Protein AF-A0A250WPZ4-F1 (afdb_monomer_lite)

InterPro domains:
  IPR001179 FKBP-type peptidyl-prolyl cis-trans isomerase domain [PF00254] (36-128)
  IPR001179 FKBP-type peptidyl-prolyl cis-trans isomerase domain [PF00254] (154-245)
  IPR001179 FKBP-type peptidyl-prolyl cis-trans isomerase domain [PF00254] (274-366)
  IPR001179 FKBP-type peptidyl-prolyl cis-trans isomerase domain [PS50059] (43-131)
  IPR001179 FKBP-type peptidyl-prolyl cis-trans isomerase domain [PS50059] (159-249)
  IPR001179 FKBP-type peptidyl-prolyl cis-trans isomerase domain [PS50059] (279-369)
  IPR002130 Cyclophilin-type peptidyl-prolyl cis-trans isomerase domain [PF00160] (561-724)
  IPR002130 Cyclophilin-type peptidyl-prolyl cis-trans isomerase domain [PR00153] (578-593)
  IPR002130 Cyclophilin-type peptidyl-prolyl cis-trans isomerase domain [PR00153] (614-626)
  IPR002130 Cyclophilin-type peptidyl-prolyl cis-trans isomerase domain [PR00153] (657-672)
  IPR002130 Cyclophilin-type peptidyl-prolyl cis-trans isomerase domain [PR00153] (672-684)
  IPR002130 Cyclophilin-type peptidyl-prolyl cis-trans isomerase domain [PR00153] (685-700)
  IPR002130 Cyclophilin-type peptidyl-prolyl cis-trans isomerase domain [PS50072] (561-724)
  IPR011990 Tetratricopeptide-like helical domain superfamily [G3DSA:1.25.40.10] (375-529)
  IPR011990 Tetratricopeptide-like helical domain superfamily [SSF48452] (384-531)
  IPR019734 Tetratricopeptide repeat [SM00028] (386-419)
  IPR019734 Tetratricopeptide repeat [SM00028] (435-468)
  IPR019734 Tetratricopeptide repeat [SM00028] (469-502)
  IPR020892 Cyclophilin-type peptidyl-prolyl cis-trans isomerase, conserved site [PS00170] (609-626)
  IPR029000 Cyclophilin-like domain superfamily [G3DSA:2.40.100.10] (547-727)

Structure (mmCIF, N/CA/C/O backbone):
data_AF-A0A250WPZ4-F1
#
_entry.id   AF-A0A250WPZ4-F1
#
loop_
_atom_site.group_PDB
_atom_site.id
_atom_site.type_symbol
_atom_site.label_atom_id
_atom_site.label_alt_id
_atom_site.label_comp_id
_atom_site.label_asym_id
_atom_site.label_entity_id
_atom_site.label_seq_id
_atom_site.pdbx_PDB_ins_code
_atom_site.Cartn_x
_atom_site.Cartn_y
_atom_site.Cartn_z
_atom_site.occupancy
_atom_site.B_iso_or_equiv
_atom_site.auth_seq_id
_atom_site.auth_comp_id
_atom_site.auth_asym_id
_atom_site.auth_atom_id
_atom_site.pdbx_PDB_model_num
ATOM 1 N N . MET A 1 1 ? -82.072 35.711 24.158 1.00 35.59 1 MET A N 1
ATOM 2 C CA . MET A 1 1 ? -82.665 34.699 23.261 1.00 35.59 1 MET A CA 1
ATOM 3 C C . MET A 1 1 ? -81.509 33.816 22.816 1.00 35.59 1 MET A C 1
ATOM 5 O O . MET A 1 1 ? -80.677 34.311 22.077 1.00 35.59 1 MET A O 1
ATOM 9 N N . SER A 1 2 ? -81.178 32.751 23.550 1.00 35.34 2 SER A N 1
ATOM 10 C CA . SER A 1 2 ? -81.882 31.455 23.699 1.00 35.34 2 SER A CA 1
ATOM 11 C C . SER A 1 2 ? -81.527 30.470 22.579 1.00 35.34 2 SER A C 1
ATOM 13 O O . SER A 1 2 ? -81.760 30.789 21.415 1.00 35.34 2 SER A O 1
ATOM 15 N N . GLY A 1 3 ? -81.036 29.289 22.980 1.00 33.78 3 GLY A N 1
ATOM 16 C CA . GLY A 1 3 ? -80.665 28.130 22.153 1.00 33.78 3 GLY A CA 1
ATOM 17 C C . GLY A 1 3 ? -79.197 27.761 22.390 1.00 33.78 3 GLY A C 1
ATOM 18 O O . GLY A 1 3 ? -78.345 28.281 21.681 1.00 33.78 3 GLY A O 1
ATOM 19 N N . ASP A 1 4 ? -78.792 27.128 23.494 1.00 33.62 4 ASP A N 1
ATOM 20 C CA . ASP A 1 4 ? -79.114 25.782 24.016 1.00 33.62 4 ASP A CA 1
ATOM 21 C C . ASP A 1 4 ? -78.769 24.605 23.084 1.00 33.62 4 ASP A C 1
ATOM 23 O O . ASP A 1 4 ? -79.333 24.444 22.005 1.00 33.62 4 ASP A O 1
ATOM 27 N N . ASP A 1 5 ? -77.852 23.799 23.629 1.00 32.19 5 ASP A N 1
ATOM 28 C CA . ASP A 1 5 ? -77.697 22.344 23.588 1.00 32.19 5 ASP A CA 1
ATOM 29 C C . ASP A 1 5 ? -77.420 21.586 22.281 1.00 32.19 5 ASP A C 1
ATOM 31 O O . ASP A 1 5 ? -78.302 21.290 21.478 1.00 32.19 5 ASP A O 1
ATOM 35 N N . ALA A 1 6 ? -76.183 21.078 22.213 1.00 30.92 6 ALA A N 1
ATOM 36 C CA . ALA A 1 6 ? -75.940 19.652 21.992 1.00 30.92 6 ALA A CA 1
ATOM 37 C C . ALA A 1 6 ? -74.595 19.232 22.619 1.00 30.92 6 ALA A C 1
ATOM 39 O O . ALA A 1 6 ? -73.626 18.916 21.932 1.00 30.92 6 ALA A O 1
ATOM 40 N N . THR A 1 7 ? -74.528 19.216 23.951 1.00 37.62 7 THR A N 1
ATOM 41 C CA . THR A 1 7 ? -73.647 18.289 24.673 1.00 37.62 7 THR A CA 1
ATOM 42 C C . THR A 1 7 ? -74.284 16.904 24.638 1.00 37.62 7 THR A C 1
ATOM 44 O O . THR A 1 7 ? -75.331 16.737 25.250 1.00 37.62 7 THR A O 1
ATOM 47 N N . THR A 1 8 ? -73.694 15.916 23.950 1.00 32.50 8 THR A N 1
ATOM 48 C CA . THR A 1 8 ? -73.290 14.604 24.521 1.00 32.50 8 THR A CA 1
ATOM 49 C C . THR A 1 8 ? -72.868 13.573 23.464 1.00 32.50 8 THR A C 1
ATOM 51 O O . THR A 1 8 ? -73.420 13.507 22.372 1.00 32.50 8 THR A O 1
ATOM 54 N N . ALA A 1 9 ? -71.939 12.712 23.898 1.00 33.31 9 ALA A N 1
ATOM 55 C CA . ALA A 1 9 ? -71.567 11.410 23.343 1.00 33.31 9 ALA A CA 1
ATOM 56 C C . ALA A 1 9 ? -70.493 11.375 22.238 1.00 33.31 9 ALA A C 1
ATOM 58 O O . ALA A 1 9 ? -70.720 10.881 21.138 1.00 33.31 9 ALA A O 1
ATOM 59 N N . VAL A 1 10 ? -69.257 11.737 22.597 1.00 34.25 10 VAL A N 1
ATOM 60 C CA . VAL A 1 10 ? -68.141 10.828 22.291 1.00 34.25 10 VAL A CA 1
ATOM 61 C C . VAL A 1 10 ? -67.740 10.224 23.627 1.00 34.25 10 VAL A C 1
ATOM 63 O O . VAL A 1 10 ? -67.205 10.893 24.501 1.00 34.25 10 VAL A O 1
ATOM 66 N N . THR A 1 11 ? -68.199 8.997 23.813 1.00 33.97 11 THR A N 1
ATOM 67 C CA . THR A 1 11 ? -68.020 8.139 24.978 1.00 33.97 11 THR A CA 1
ATOM 68 C C . THR A 1 11 ? -66.596 8.169 25.521 1.00 33.97 11 THR A C 1
ATOM 70 O O . THR A 1 11 ? -65.656 7.902 24.772 1.00 33.97 11 THR A O 1
ATOM 73 N N . ASP A 1 12 ? -66.485 8.374 26.836 1.00 36.19 12 ASP A N 1
ATOM 74 C CA . ASP A 1 12 ? -65.503 7.705 27.689 1.00 36.19 12 ASP A CA 1
ATOM 75 C C . ASP A 1 12 ? -65.402 6.232 27.261 1.00 36.19 12 ASP A C 1
ATOM 77 O O . ASP A 1 12 ? -66.202 5.385 27.664 1.00 36.19 12 ASP A O 1
ATOM 81 N N . MET A 1 13 ? -64.429 5.908 26.415 1.00 36.59 13 MET A N 1
ATOM 82 C CA . MET A 1 13 ? -63.827 4.589 26.468 1.00 36.59 13 MET A CA 1
ATOM 83 C C . MET A 1 13 ? -62.768 4.692 27.550 1.00 36.59 13 MET A C 1
ATOM 85 O O . MET A 1 13 ? -61.658 5.150 27.300 1.00 36.59 13 MET A O 1
ATOM 89 N N . VAL A 1 14 ? -63.145 4.297 28.766 1.00 40.62 14 VAL A N 1
ATOM 90 C CA . VAL A 1 14 ? -62.190 3.924 29.808 1.00 40.62 14 VAL A CA 1
ATOM 91 C C . VAL A 1 14 ? -61.251 2.907 29.164 1.00 40.62 14 VAL A C 1
ATOM 93 O O . VAL A 1 14 ? -61.643 1.764 28.914 1.00 40.62 14 VAL A O 1
ATOM 96 N N . VAL A 1 15 ? -60.048 3.345 28.792 1.00 50.06 15 VAL A N 1
ATOM 97 C CA . VAL A 1 15 ? -59.026 2.449 28.260 1.00 50.06 15 VAL A CA 1
ATOM 98 C C . VAL A 1 15 ? -58.563 1.637 29.457 1.00 50.06 15 VAL A C 1
ATOM 100 O O . VAL A 1 15 ? -57.803 2.110 30.290 1.00 50.06 15 VAL A O 1
ATOM 103 N N . ASP A 1 16 ? -59.121 0.441 29.596 1.00 65.75 16 ASP A N 1
ATOM 104 C CA . ASP A 1 16 ? -58.794 -0.517 30.645 1.00 65.75 16 ASP A CA 1
ATOM 105 C C . ASP A 1 16 ? -57.299 -0.886 30.542 1.00 65.75 16 ASP A C 1
ATOM 107 O O . ASP A 1 16 ? -56.915 -1.751 29.751 1.00 65.75 16 ASP A O 1
ATOM 111 N N . GLY A 1 17 ? -56.437 -0.149 31.254 1.00 77.94 17 GLY A N 1
ATOM 112 C CA . GLY A 1 17 ? -54.982 -0.224 31.130 1.00 77.94 17 GLY A CA 1
ATOM 113 C C . GLY A 1 17 ? -54.225 0.798 31.989 1.00 77.94 17 GLY A C 1
ATOM 114 O O . GLY A 1 17 ? -54.796 1.706 32.582 1.00 77.94 17 GLY A O 1
ATOM 115 N N . ILE A 1 18 ? -52.910 0.616 32.079 1.00 91.62 18 ILE A N 1
ATOM 116 C CA . ILE A 1 18 ? -51.971 1.448 32.835 1.00 91.62 18 ILE A CA 1
ATOM 117 C C . ILE A 1 18 ? -51.517 2.609 31.945 1.00 91.62 18 ILE A C 1
ATOM 119 O O . ILE A 1 18 ? -50.903 2.376 30.902 1.00 91.62 18 ILE A O 1
ATOM 123 N N . GLU A 1 19 ? -51.772 3.849 32.357 1.00 93.81 19 GLU A N 1
ATOM 124 C CA . GLU A 1 19 ? -51.219 5.036 31.694 1.00 93.81 19 GLU A CA 1
ATOM 125 C C . GLU A 1 19 ? -49.701 5.099 31.909 1.00 93.81 19 GLU A C 1
ATOM 127 O O . GLU A 1 19 ? -49.212 5.130 33.039 1.00 93.81 19 GLU A O 1
ATOM 132 N N . LEU A 1 20 ? -48.938 5.084 30.814 1.00 93.62 20 LEU A N 1
ATOM 133 C CA . LEU A 1 20 ? -47.474 5.157 30.851 1.00 93.62 20 LEU A CA 1
ATOM 134 C C . LEU A 1 20 ? -46.948 6.583 30.660 1.00 93.62 20 LEU A C 1
ATOM 136 O O . LEU A 1 20 ? -45.789 6.857 30.971 1.00 93.62 20 LEU A O 1
ATOM 140 N N . THR A 1 21 ? -47.781 7.491 30.154 1.00 93.38 21 THR A N 1
ATOM 141 C CA . THR A 1 21 ? -47.477 8.918 30.021 1.00 93.38 21 THR A CA 1
ATOM 142 C C . THR A 1 21 ? -48.507 9.739 30.786 1.00 93.38 21 THR A C 1
ATOM 144 O O . THR A 1 21 ? -49.670 9.359 30.876 1.00 93.38 21 THR A O 1
ATOM 147 N N . ALA A 1 22 ? -48.081 10.873 31.348 1.00 87.94 22 ALA A N 1
ATOM 148 C CA . ALA A 1 22 ? -48.931 11.712 32.201 1.00 87.94 22 ALA A CA 1
ATOM 149 C C . ALA A 1 22 ? -50.130 12.343 31.467 1.00 87.94 22 ALA A C 1
ATOM 151 O O . ALA A 1 22 ? -51.066 12.809 32.106 1.00 87.94 22 ALA A O 1
ATOM 152 N N . ASP A 1 23 ? -50.079 12.392 30.138 1.00 91.38 23 ASP A N 1
ATOM 153 C CA . ASP A 1 23 ? -51.140 12.887 29.263 1.00 91.38 23 ASP A CA 1
ATOM 154 C C . ASP A 1 23 ? -52.037 11.766 28.706 1.00 91.38 23 ASP A C 1
ATOM 156 O O . ASP A 1 23 ? -52.881 12.029 27.851 1.00 91.38 23 ASP A O 1
ATOM 160 N N . GLY A 1 24 ? -51.833 10.514 29.135 1.00 90.38 24 GLY A N 1
ATOM 161 C CA . GLY A 1 24 ? -52.571 9.351 28.638 1.00 90.38 24 GLY A CA 1
ATOM 162 C C . GLY A 1 24 ? -52.271 8.984 27.178 1.00 90.38 24 GLY A C 1
ATOM 163 O O . GLY A 1 24 ? -52.946 8.132 26.605 1.00 90.38 24 GLY A O 1
ATOM 164 N N . GLY A 1 25 ? -51.264 9.599 26.548 1.00 91.94 25 GLY A N 1
ATOM 165 C CA . GLY A 1 25 ? -50.908 9.351 25.149 1.00 91.94 25 GLY A CA 1
ATOM 166 C C . GLY A 1 25 ? -50.400 7.934 24.854 1.00 91.94 25 GLY A C 1
ATOM 167 O O . GLY A 1 25 ? -50.494 7.479 23.709 1.00 91.94 25 GLY A O 1
ATOM 168 N N . VAL A 1 26 ? -49.905 7.220 25.871 1.00 96.44 26 VAL A N 1
ATOM 169 C CA . VAL A 1 26 ? -49.547 5.797 25.796 1.00 96.44 26 VAL A CA 1
ATOM 170 C C . VAL A 1 26 ? -50.190 5.035 26.951 1.00 96.44 26 VAL A C 1
ATOM 172 O O . VAL A 1 26 ? -49.856 5.261 28.115 1.00 96.44 26 VAL A O 1
ATOM 175 N N . VAL A 1 27 ? -51.057 4.077 26.627 1.00 96.06 27 VAL A N 1
ATOM 176 C CA . VAL A 1 27 ? -51.725 3.203 27.604 1.00 96.06 27 VAL A CA 1
ATOM 177 C C . VAL A 1 27 ? -51.326 1.752 27.358 1.00 96.06 27 VAL A C 1
ATOM 179 O O . VAL A 1 27 ? -51.340 1.284 26.218 1.00 96.06 27 VAL A O 1
ATOM 182 N N . LYS A 1 28 ? -50.975 1.024 28.422 1.00 96.81 28 LYS A N 1
ATOM 183 C CA . LYS A 1 28 ? -50.581 -0.388 28.368 1.00 96.81 28 LYS A CA 1
ATOM 184 C C . LYS A 1 28 ? -51.596 -1.287 29.061 1.00 96.81 28 LYS A C 1
ATOM 186 O O . LYS A 1 28 ? -51.825 -1.156 30.258 1.00 96.81 28 LYS A O 1
ATOM 191 N N . LYS A 1 29 ? -52.105 -2.290 28.350 1.00 96.25 29 LYS A N 1
ATOM 192 C CA . LYS A 1 29 ? -52.907 -3.380 28.920 1.00 96.25 29 LYS A CA 1
ATOM 193 C C . LYS A 1 29 ? -52.122 -4.686 28.880 1.00 96.25 29 LYS A C 1
ATOM 195 O O . LYS A 1 29 ? -51.826 -5.185 27.798 1.00 96.25 29 LYS A O 1
ATOM 200 N N . ILE A 1 30 ? -51.790 -5.249 30.038 1.00 95.56 30 ILE A N 1
ATOM 201 C CA . ILE A 1 30 ? -51.063 -6.523 30.120 1.00 95.56 30 ILE A CA 1
ATOM 202 C C . ILE A 1 30 ? -52.018 -7.670 29.757 1.00 95.56 30 ILE A C 1
ATOM 204 O O . ILE A 1 30 ? -53.124 -7.761 30.285 1.00 95.56 30 ILE A O 1
ATOM 208 N N . LEU A 1 31 ? -51.596 -8.526 28.828 1.00 94.31 31 LEU A N 1
ATOM 209 C CA . LEU A 1 31 ? -52.297 -9.750 28.425 1.00 94.31 31 LEU A CA 1
ATOM 210 C C . LEU A 1 31 ? -51.679 -10.990 29.077 1.00 94.31 31 LEU A C 1
ATOM 212 O O . LEU A 1 31 ? -52.397 -11.909 29.462 1.00 94.31 31 LEU A O 1
ATOM 216 N N . VAL A 1 32 ? -50.349 -11.020 29.173 1.00 96.25 32 VAL A N 1
ATOM 217 C CA . VAL A 1 32 ? -49.574 -12.074 29.836 1.00 96.25 32 VAL A CA 1
ATOM 218 C C . VAL A 1 32 ? -48.484 -11.405 30.660 1.00 96.25 32 VAL A C 1
ATOM 220 O O . VAL A 1 32 ? -47.720 -10.599 30.130 1.00 96.25 32 VAL A O 1
ATOM 223 N N . GLU A 1 33 ? -48.420 -11.745 31.945 1.00 95.44 33 GLU A N 1
ATOM 224 C CA . GLU A 1 33 ? -47.385 -11.258 32.856 1.00 95.44 33 GLU A CA 1
ATOM 225 C C . GLU A 1 33 ? -46.003 -11.790 32.462 1.00 95.44 33 GLU A C 1
ATOM 227 O O . GLU A 1 33 ? -45.843 -12.969 32.138 1.00 95.44 33 GLU A O 1
ATOM 232 N N . GLY A 1 34 ? -44.998 -10.918 32.514 1.00 90.69 34 GLY A N 1
ATOM 233 C CA . GLY A 1 34 ? -43.604 -11.312 32.337 1.00 90.69 34 GLY A CA 1
ATOM 234 C C . GLY A 1 34 ? -42.981 -11.878 33.616 1.00 90.69 34 GLY A C 1
ATOM 235 O O . GLY A 1 34 ? -43.516 -11.757 34.717 1.00 90.69 34 GLY A O 1
ATOM 236 N N . SER A 1 35 ? -41.804 -12.478 33.476 1.00 88.12 35 SER A N 1
ATOM 237 C CA . SER A 1 35 ? -41.001 -13.000 34.587 1.00 88.12 35 SER A CA 1
ATOM 238 C C . SER A 1 35 ? -39.923 -12.007 35.037 1.00 88.12 35 SER A C 1
ATOM 240 O O . SER A 1 35 ? -39.369 -11.282 34.210 1.00 88.12 35 SER A O 1
ATOM 242 N N . GLY A 1 36 ? -39.572 -12.038 36.326 1.00 87.00 36 GLY A N 1
ATOM 243 C CA . GLY A 1 36 ? -38.537 -11.179 36.915 1.00 87.00 36 GLY A CA 1
ATOM 244 C C . GLY A 1 36 ? -39.006 -9.745 37.179 1.00 87.00 36 GLY A C 1
ATOM 245 O O . GLY A 1 36 ? -40.167 -9.405 36.950 1.00 87.00 36 GLY A O 1
ATOM 246 N N . ASP A 1 37 ? -38.101 -8.906 37.685 1.00 83.56 37 ASP A N 1
ATOM 247 C CA . ASP A 1 37 ? -38.364 -7.484 37.973 1.00 83.56 37 ASP A CA 1
ATOM 248 C C . ASP A 1 37 ? -37.565 -6.519 37.087 1.00 83.56 37 ASP A C 1
ATOM 250 O O . ASP A 1 37 ? -37.789 -5.309 37.126 1.00 83.56 37 ASP A O 1
ATOM 254 N N . GLU A 1 38 ? -36.677 -7.053 36.253 1.00 84.44 38 GLU A N 1
ATOM 255 C CA . GLU A 1 38 ? -35.861 -6.283 35.321 1.00 84.44 38 GLU A CA 1
ATOM 256 C C . GLU A 1 38 ? -36.655 -5.849 34.088 1.00 84.44 38 GLU A C 1
ATOM 258 O O . GLU A 1 38 ? -37.588 -6.524 33.637 1.00 84.44 38 GLU A O 1
ATOM 263 N N . LYS A 1 39 ? -36.254 -4.702 33.542 1.00 92.00 39 LYS A N 1
ATOM 264 C CA . LYS A 1 39 ? -36.844 -4.069 32.365 1.00 92.00 39 LYS A CA 1
ATOM 265 C C . LYS A 1 39 ? -35.720 -3.534 31.480 1.00 92.00 39 LYS A C 1
ATOM 267 O O . LYS A 1 39 ? -34.685 -3.147 32.027 1.00 92.00 39 LYS A O 1
ATOM 272 N N . PRO A 1 40 ? -35.902 -3.492 30.151 1.00 92.50 40 PRO A N 1
ATOM 273 C CA . PRO A 1 40 ? -34.885 -2.957 29.261 1.00 92.50 40 PRO A CA 1
ATOM 274 C C . PRO A 1 40 ? -34.696 -1.452 29.489 1.00 92.50 40 PRO A C 1
ATOM 276 O O . PRO A 1 40 ? -35.658 -0.705 29.685 1.00 92.50 40 PRO A O 1
ATOM 279 N N . GLU A 1 41 ? -33.448 -1.003 29.427 1.00 89.94 41 GLU A N 1
ATOM 280 C CA . GLU A 1 41 ? -33.067 0.396 29.591 1.00 89.94 41 GLU A CA 1
ATOM 281 C C . GLU A 1 41 ? -32.760 1.067 28.245 1.00 89.94 41 GLU A C 1
ATOM 283 O O . GLU A 1 41 ? -32.567 0.439 27.199 1.00 89.94 41 GLU A O 1
ATOM 288 N N . LYS A 1 42 ? -32.703 2.403 28.255 1.00 88.06 42 LYS A N 1
ATOM 289 C CA . LYS A 1 42 ? -32.341 3.189 27.072 1.00 88.06 42 LYS A CA 1
ATOM 290 C C . LYS A 1 42 ? -30.956 2.773 26.559 1.00 88.06 42 LYS A C 1
ATOM 292 O O . LYS A 1 42 ? -29.949 2.992 27.223 1.00 88.06 42 LYS A O 1
ATOM 297 N N . GLY A 1 43 ? -30.906 2.295 25.318 1.00 85.94 43 GLY A N 1
ATOM 298 C CA . GLY A 1 43 ? -29.700 1.821 24.641 1.00 85.94 43 GLY A CA 1
ATOM 299 C C . GLY A 1 43 ? -29.696 0.321 24.361 1.00 85.94 43 GLY A C 1
ATOM 300 O O . GLY A 1 43 ? -29.001 -0.084 23.423 1.00 85.94 43 GLY A O 1
ATOM 301 N N . ASP A 1 44 ? -30.485 -0.455 25.107 1.00 90.50 44 ASP A N 1
ATOM 302 C CA . ASP A 1 44 ? -30.555 -1.912 24.996 1.00 90.50 44 ASP A CA 1
ATOM 303 C C . ASP A 1 44 ? -31.040 -2.365 23.622 1.00 90.50 44 ASP A C 1
ATOM 305 O O . ASP A 1 44 ? -31.887 -1.726 22.989 1.00 90.50 44 ASP A O 1
ATOM 309 N N . ASP A 1 45 ? -30.494 -3.494 23.168 1.00 90.94 45 ASP A N 1
ATOM 310 C CA . ASP A 1 45 ? -30.969 -4.180 21.971 1.00 90.94 45 ASP A CA 1
ATOM 311 C C . ASP A 1 45 ? -32.140 -5.078 22.366 1.00 90.94 45 ASP A C 1
ATOM 313 O O . ASP A 1 45 ? -31.938 -6.159 22.920 1.00 90.94 45 ASP A O 1
ATOM 317 N N . VAL A 1 46 ? -33.363 -4.617 22.106 1.00 95.75 46 VAL A N 1
ATOM 318 C CA . VAL A 1 46 ? -34.601 -5.321 22.457 1.00 95.75 46 VAL A CA 1
ATOM 319 C C . VAL A 1 46 ? -35.104 -6.155 21.282 1.00 95.75 46 VAL A C 1
ATOM 321 O O . VAL A 1 46 ? -34.981 -5.765 20.121 1.00 95.75 46 VAL A O 1
ATOM 324 N N . GLU A 1 47 ? -35.687 -7.311 21.587 1.00 96.88 47 GLU A N 1
ATOM 325 C CA . GLU A 1 47 ? -36.270 -8.241 20.625 1.00 96.88 47 GLU A CA 1
ATOM 326 C C . GLU A 1 47 ? -37.730 -8.516 20.991 1.00 96.88 47 GLU A C 1
ATOM 328 O O . GLU A 1 47 ? -38.033 -8.975 22.096 1.00 96.88 47 GLU A O 1
ATOM 333 N N . VAL A 1 48 ? -38.641 -8.224 20.059 1.00 97.56 48 VAL A N 1
ATOM 334 C CA . VAL A 1 48 ? -40.089 -8.312 20.284 1.00 97.56 48 VAL A CA 1
ATOM 335 C C . VAL A 1 48 ? -40.815 -9.032 19.150 1.00 97.56 48 VAL A C 1
ATOM 337 O O . VAL A 1 48 ? -40.443 -8.933 17.977 1.00 97.56 48 VAL A O 1
ATOM 340 N N . HIS A 1 49 ? -41.924 -9.689 19.477 1.00 97.69 49 HIS A N 1
ATOM 341 C CA . HIS A 1 49 ? -42.976 -9.969 18.502 1.00 97.69 49 HIS A CA 1
ATOM 342 C C . HIS A 1 49 ? -44.080 -8.924 18.603 1.00 97.69 49 HIS A C 1
ATOM 344 O O . HIS A 1 49 ? -44.391 -8.473 19.699 1.00 97.69 49 HIS A O 1
ATOM 350 N N . TYR A 1 50 ? -44.691 -8.545 17.478 1.00 97.12 50 TYR A N 1
ATOM 351 C CA . TYR A 1 50 ? -45.805 -7.607 17.508 1.00 97.12 50 TYR A CA 1
ATOM 352 C C . TYR A 1 50 ? -46.828 -7.807 16.395 1.00 97.12 50 TYR A C 1
ATOM 354 O O . TYR A 1 50 ? -46.519 -8.361 15.335 1.00 97.12 50 TYR A O 1
ATOM 362 N N . VAL A 1 51 ? -48.028 -7.285 16.644 1.00 96.69 51 VAL A N 1
ATOM 363 C CA . VAL A 1 51 ? -49.102 -7.085 15.667 1.00 96.69 51 VAL A CA 1
ATOM 364 C C . VAL A 1 51 ? -49.645 -5.664 15.839 1.00 96.69 51 VAL A C 1
ATOM 366 O O . VAL A 1 51 ? -50.097 -5.301 16.923 1.00 96.69 51 VAL A O 1
ATOM 369 N N . GLY A 1 52 ? -49.556 -4.851 14.787 1.00 95.94 52 GLY A N 1
ATOM 370 C CA . GLY A 1 52 ? -50.046 -3.474 14.734 1.00 95.94 52 GLY A CA 1
ATOM 371 C C . GLY A 1 52 ? -51.407 -3.387 14.045 1.00 95.94 52 GLY A C 1
ATOM 372 O O . GLY A 1 52 ? -51.562 -3.820 12.900 1.00 95.94 52 GLY A O 1
ATOM 373 N N . THR A 1 53 ? -52.385 -2.809 14.739 1.00 95.06 53 THR A N 1
ATOM 374 C CA . THR A 1 53 ? -53.777 -2.674 14.288 1.00 95.06 53 THR A CA 1
ATOM 375 C C . THR A 1 53 ? -54.310 -1.251 14.465 1.00 95.06 53 THR A C 1
ATOM 377 O O . THR A 1 53 ? -53.908 -0.533 15.385 1.00 95.06 53 THR A O 1
ATOM 380 N N . LEU A 1 54 ? -55.204 -0.826 13.570 1.00 91.69 54 LEU A N 1
ATOM 381 C CA . LEU A 1 54 ? -56.026 0.369 13.774 1.00 91.69 54 LEU A CA 1
ATOM 382 C C . LEU A 1 54 ? -57.137 0.072 14.797 1.00 91.69 54 LEU A C 1
ATOM 384 O O . LEU A 1 54 ? -57.416 -1.085 15.113 1.00 91.69 54 LEU A O 1
ATOM 388 N N . LEU A 1 55 ? -57.805 1.114 15.302 1.00 87.81 55 LEU A N 1
ATOM 389 C CA . LEU A 1 55 ? -58.910 0.959 16.263 1.00 87.81 55 LEU A CA 1
ATOM 390 C C . LEU A 1 55 ? -60.109 0.172 15.709 1.00 87.81 55 LEU A C 1
ATOM 392 O O . LEU A 1 55 ? -60.870 -0.397 16.486 1.00 87.81 55 LEU A O 1
ATOM 396 N N . ASP A 1 56 ? -60.270 0.111 14.386 1.00 85.81 56 ASP A N 1
ATOM 397 C CA . ASP A 1 56 ? -61.287 -0.722 13.730 1.00 85.81 56 ASP A CA 1
ATOM 398 C C . ASP A 1 56 ? -60.906 -2.217 13.670 1.00 85.81 56 ASP A C 1
ATOM 400 O O . ASP A 1 56 ? -61.678 -3.036 13.172 1.00 85.81 56 ASP A O 1
ATOM 404 N N . GLY A 1 57 ? -59.725 -2.580 14.187 1.00 85.75 57 GLY A N 1
ATOM 405 C CA . GLY A 1 57 ? -59.182 -3.935 14.207 1.00 85.75 57 GLY A CA 1
ATOM 406 C C . GLY A 1 57 ? -58.394 -4.323 12.956 1.00 85.75 57 GLY A C 1
ATOM 407 O O . GLY A 1 57 ? -57.817 -5.411 12.925 1.00 85.75 57 GLY A O 1
ATOM 408 N N . SER A 1 58 ? -58.319 -3.469 11.930 1.00 89.06 58 SER A N 1
ATOM 409 C CA . SER A 1 58 ? -57.555 -3.777 10.720 1.00 89.06 58 SER A CA 1
ATOM 410 C C . SER A 1 58 ? -56.051 -3.826 11.006 1.00 89.06 58 SER A C 1
ATOM 412 O O . SER A 1 58 ? -55.458 -2.896 11.556 1.00 89.06 58 SER A O 1
ATOM 414 N N . THR A 1 59 ? -55.413 -4.939 10.642 1.00 93.25 59 THR A N 1
ATOM 415 C CA . THR A 1 59 ? -53.965 -5.122 10.789 1.00 93.25 59 THR A CA 1
ATOM 416 C C . THR A 1 59 ? -53.227 -4.410 9.662 1.00 93.25 59 THR A C 1
ATOM 418 O O . THR A 1 59 ? -53.473 -4.673 8.486 1.00 93.25 59 THR A O 1
ATOM 421 N N . PHE A 1 60 ? -52.291 -3.526 10.010 1.00 91.50 60 PHE A N 1
ATOM 422 C CA . PHE A 1 60 ? -51.448 -2.833 9.029 1.00 91.50 60 PHE A CA 1
ATOM 423 C C . PHE A 1 60 ? -50.031 -3.417 8.946 1.00 91.50 60 PHE A C 1
ATOM 425 O O . PHE A 1 60 ? -49.364 -3.276 7.907 1.00 91.50 60 PHE A O 1
ATOM 432 N N . ASP A 1 61 ? -49.569 -4.064 10.022 1.00 91.94 61 ASP A N 1
ATOM 433 C CA . ASP A 1 61 ? -48.237 -4.652 10.108 1.00 91.94 61 ASP A CA 1
ATOM 434 C C . ASP A 1 61 ? -48.125 -5.742 11.193 1.00 91.94 61 ASP A C 1
ATOM 436 O O . ASP A 1 61 ? -48.736 -5.631 12.252 1.00 91.94 61 ASP A O 1
ATOM 440 N N . SER A 1 62 ? -47.335 -6.794 10.958 1.00 94.94 62 SER A N 1
ATOM 441 C CA . SER A 1 62 ? -47.174 -7.918 11.895 1.00 94.94 62 SER A CA 1
ATOM 442 C C . SER A 1 62 ? -45.813 -8.593 11.740 1.00 94.94 62 SER A C 1
ATOM 444 O O . SER A 1 62 ? -45.452 -9.043 10.651 1.00 94.94 62 SER A O 1
ATOM 446 N N . SER A 1 63 ? -45.047 -8.719 12.831 1.00 94.00 63 SER A N 1
ATOM 447 C CA . SER A 1 63 ? -43.797 -9.497 12.798 1.00 94.00 63 SER A CA 1
ATOM 448 C C . SER A 1 63 ? -44.036 -11.003 12.848 1.00 94.00 63 SER A C 1
ATOM 450 O O . SER A 1 63 ? -43.216 -11.775 12.357 1.00 94.00 63 SER A O 1
ATOM 452 N N . ARG A 1 64 ? -45.186 -11.436 13.376 1.00 91.19 64 ARG A N 1
ATOM 453 C CA . ARG A 1 64 ? -45.558 -12.856 13.415 1.00 91.19 64 ARG A CA 1
ATOM 454 C C . ARG A 1 64 ? -45.851 -13.399 12.020 1.00 91.19 64 ARG A C 1
ATOM 456 O O . ARG A 1 64 ? -45.401 -14.491 11.697 1.00 91.19 64 ARG A O 1
ATOM 463 N N . GLU A 1 65 ? -46.520 -12.615 11.173 1.00 89.94 65 GLU A N 1
ATOM 464 C CA . GLU A 1 65 ? -46.758 -12.982 9.767 1.00 89.94 65 GLU A CA 1
ATOM 465 C C . GLU A 1 65 ? -45.459 -13.076 8.961 1.00 89.94 65 GLU A C 1
ATOM 467 O O . GLU A 1 65 ? -45.347 -13.896 8.053 1.00 89.94 65 GLU A O 1
ATOM 472 N N . ARG A 1 66 ? -44.446 -12.280 9.323 1.00 92.19 66 ARG A N 1
ATOM 473 C CA . ARG A 1 66 ? -43.107 -12.359 8.723 1.00 92.19 66 ARG A CA 1
ATOM 474 C C . ARG A 1 66 ? -42.282 -13.554 9.207 1.00 92.19 66 ARG A C 1
ATOM 476 O O . ARG A 1 66 ? -41.247 -13.842 8.614 1.00 92.19 66 ARG A O 1
ATOM 483 N N . GLY A 1 67 ? -42.709 -14.230 10.273 1.00 90.75 67 GLY A N 1
ATOM 484 C CA . GLY A 1 67 ? -42.018 -15.389 10.839 1.00 90.75 67 GLY A CA 1
ATOM 485 C C . GLY A 1 67 ? -40.714 -15.071 11.578 1.00 90.75 67 GLY A C 1
ATOM 486 O O . GLY A 1 67 ? -39.976 -15.997 11.907 1.00 90.75 67 GLY A O 1
ATOM 487 N N . SER A 1 68 ? -40.408 -13.798 11.852 1.00 91.81 68 SER A N 1
ATOM 488 C CA . SER A 1 68 ? -39.191 -13.398 12.569 1.00 91.81 68 SER A CA 1
ATOM 489 C C . SER A 1 68 ? -39.447 -12.263 13.573 1.00 91.81 68 SER A C 1
ATOM 491 O O . SER A 1 68 ? -40.239 -11.356 13.295 1.00 91.81 68 SER A O 1
ATOM 493 N N . PRO A 1 69 ? -38.801 -12.290 14.755 1.00 94.94 69 PRO A N 1
ATOM 494 C CA . PRO A 1 69 ? -38.858 -11.189 15.710 1.00 94.94 69 PRO A CA 1
ATOM 495 C C . PRO A 1 69 ? -38.291 -9.884 15.149 1.00 94.94 69 PRO A C 1
ATOM 497 O O . PRO A 1 69 ? -37.439 -9.875 14.259 1.00 94.94 69 PRO A O 1
ATOM 500 N N . PHE A 1 70 ? -38.737 -8.765 15.710 1.00 96.50 70 PHE A N 1
ATOM 501 C CA . PHE A 1 70 ? -38.235 -7.441 15.375 1.00 96.50 70 PHE A CA 1
ATOM 502 C C . PHE A 1 70 ? -37.238 -6.963 16.434 1.00 96.50 70 PHE A C 1
ATOM 504 O O . PHE A 1 70 ? -37.526 -7.024 17.629 1.00 96.50 70 PHE A O 1
ATOM 511 N N . LYS A 1 71 ? -36.071 -6.489 15.981 1.00 95.94 71 LYS A N 1
ATOM 512 C CA . LYS A 1 71 ? -34.978 -6.004 16.832 1.00 95.94 71 LYS A CA 1
ATOM 513 C C . LYS A 1 71 ? -34.778 -4.510 16.647 1.00 95.94 71 LYS A C 1
ATOM 515 O O . LYS A 1 71 ? -34.704 -4.050 15.510 1.00 95.94 71 LYS A O 1
ATOM 520 N N . PHE A 1 72 ? -34.641 -3.775 17.744 1.00 95.12 72 PHE A N 1
ATOM 521 C CA . PHE A 1 72 ? -34.336 -2.344 17.712 1.00 95.12 72 PHE A CA 1
ATOM 522 C C . PHE A 1 72 ? -33.591 -1.892 18.973 1.00 95.12 72 PHE A C 1
ATOM 524 O O . PHE A 1 72 ? -33.571 -2.598 19.980 1.00 95.12 72 PHE A O 1
ATOM 531 N N . LYS A 1 73 ? -32.977 -0.704 18.917 1.00 93.38 73 LYS A N 1
ATOM 532 C CA . LYS A 1 73 ? -32.349 -0.049 20.072 1.00 93.38 73 LYS A CA 1
ATOM 533 C C . LYS A 1 73 ? -33.343 0.836 20.807 1.00 93.38 73 LYS A C 1
ATOM 535 O O . LYS A 1 73 ? -33.798 1.844 20.258 1.00 93.38 73 LYS A O 1
ATOM 540 N N . LEU A 1 74 ? -33.620 0.495 22.061 1.00 94.81 74 LEU A N 1
ATOM 541 C CA . LEU A 1 74 ? -34.601 1.194 22.883 1.00 94.81 74 LEU A CA 1
ATOM 542 C C . LEU A 1 74 ? -34.166 2.638 23.186 1.00 94.81 74 LEU A C 1
ATOM 544 O O . LEU A 1 74 ? -33.030 2.897 23.589 1.00 94.81 74 LEU A O 1
ATOM 548 N N . GLY A 1 75 ? -35.065 3.604 22.995 1.00 89.31 75 GLY A N 1
ATOM 549 C CA . GLY A 1 75 ? -34.858 5.015 23.331 1.00 89.31 75 GLY A CA 1
ATOM 550 C C . GLY A 1 75 ? -33.868 5.755 22.424 1.00 89.31 75 GLY A C 1
ATOM 551 O O . GLY A 1 75 ? -33.327 6.797 22.810 1.00 89.31 75 GLY A O 1
ATOM 552 N N . LYS A 1 76 ? -33.589 5.217 21.230 1.00 89.62 76 LYS A N 1
ATOM 553 C CA . LYS A 1 76 ? -32.756 5.855 20.192 1.00 89.62 76 LYS A CA 1
ATOM 554 C C . LYS A 1 76 ? -33.575 6.391 19.010 1.00 89.62 76 LYS A C 1
ATOM 556 O O . LYS A 1 76 ? -32.978 6.808 18.022 1.00 89.62 76 LYS A O 1
ATOM 561 N N . GLY A 1 77 ? -34.911 6.393 19.101 1.00 88.88 77 GLY A N 1
ATOM 562 C CA . GLY A 1 77 ? -35.790 6.914 18.049 1.00 88.88 77 GLY A CA 1
ATOM 563 C C . GLY A 1 77 ? -35.828 6.059 16.778 1.00 88.88 77 GLY A C 1
ATOM 564 O O . GLY A 1 77 ? -36.113 6.576 15.703 1.00 88.88 77 GLY A O 1
ATOM 565 N N . GLN A 1 78 ? -35.509 4.763 16.880 1.00 93.12 78 GLN A N 1
ATOM 566 C CA . GLN A 1 78 ? -35.648 3.804 15.771 1.00 93.12 78 GLN A CA 1
ATOM 567 C C . GLN A 1 78 ? -37.098 3.335 15.568 1.00 93.12 78 GLN A C 1
ATOM 569 O O . GLN A 1 78 ? -37.429 2.774 14.527 1.00 93.12 78 GLN A O 1
ATOM 574 N N . VAL A 1 79 ? -37.946 3.557 16.571 1.00 95.88 79 VAL A N 1
ATOM 575 C CA . VAL A 1 79 ? -39.372 3.223 16.598 1.00 95.88 79 VAL A CA 1
ATOM 576 C C . VAL A 1 79 ? -40.176 4.457 17.010 1.00 95.88 79 VAL A C 1
ATOM 578 O O . VAL A 1 79 ? -39.610 5.484 17.391 1.00 95.88 79 VAL A O 1
ATOM 581 N N . ILE A 1 80 ? -41.505 4.373 16.928 1.00 95.75 80 ILE A N 1
ATOM 582 C CA . ILE A 1 80 ? -42.387 5.450 17.390 1.00 95.75 80 ILE A CA 1
ATOM 583 C C . ILE A 1 80 ? -42.195 5.716 18.892 1.00 95.75 80 ILE A C 1
ATOM 585 O O . ILE A 1 80 ? -41.879 4.806 19.661 1.00 95.75 80 ILE A O 1
ATOM 589 N N . LYS A 1 81 ? -42.436 6.955 19.335 1.00 95.56 81 LYS A N 1
ATOM 590 C CA . LYS A 1 81 ? -42.235 7.359 20.741 1.00 95.56 81 LYS A CA 1
ATOM 591 C C . LYS A 1 81 ? -43.008 6.471 21.723 1.00 95.56 81 LYS A C 1
ATOM 593 O O . LYS A 1 81 ? -42.514 6.174 22.805 1.00 95.56 81 LYS A O 1
ATOM 598 N N . GLY A 1 82 ? -44.204 6.030 21.335 1.00 95.88 82 GLY A N 1
ATOM 599 C CA . GLY A 1 82 ? -45.047 5.157 22.145 1.00 95.88 82 GLY A CA 1
ATOM 600 C C . GLY A 1 82 ? -44.429 3.786 22.399 1.00 95.88 82 GLY A C 1
ATOM 601 O O . GLY A 1 82 ? -44.609 3.233 23.478 1.00 95.88 82 GLY A O 1
ATOM 602 N N . TRP A 1 83 ? -43.632 3.269 21.463 1.00 97.12 83 TRP A N 1
ATOM 603 C CA . TRP A 1 83 ? -42.875 2.034 21.658 1.00 97.12 83 TRP A CA 1
ATOM 604 C C . TRP A 1 83 ? -41.679 2.228 22.583 1.00 97.12 83 TRP A C 1
ATOM 606 O O . TRP A 1 83 ? -41.452 1.382 23.444 1.00 97.12 83 TRP A O 1
ATOM 616 N N . ASP A 1 84 ? -40.954 3.342 22.448 1.00 95.81 84 ASP A N 1
ATOM 617 C CA . ASP A 1 84 ? -39.834 3.657 23.342 1.00 95.81 84 ASP A CA 1
ATOM 618 C C . ASP A 1 84 ? -40.292 3.742 24.810 1.00 95.81 84 ASP A C 1
ATOM 620 O O . ASP A 1 84 ? -39.598 3.261 25.701 1.00 95.81 84 ASP A O 1
ATOM 624 N N . VAL A 1 85 ? -41.486 4.289 25.066 1.00 95.81 85 VAL A N 1
ATOM 625 C CA . VAL A 1 85 ? -42.097 4.319 26.407 1.00 95.81 85 VAL A CA 1
ATOM 626 C C . VAL A 1 85 ? -42.690 2.959 26.791 1.00 95.81 85 VAL A C 1
ATOM 628 O O . VAL A 1 85 ? -42.471 2.459 27.895 1.00 95.81 85 VAL A O 1
ATOM 631 N N . GLY A 1 86 ? -43.449 2.351 25.879 1.00 96.44 86 GLY A N 1
ATOM 632 C CA . GLY A 1 86 ? -44.193 1.120 26.112 1.00 96.44 86 GLY A CA 1
ATOM 633 C C . GLY A 1 86 ? -43.292 -0.060 26.445 1.00 96.44 86 GLY A C 1
ATOM 634 O O . GLY A 1 86 ? -43.452 -0.672 27.502 1.00 96.44 86 GLY A O 1
ATOM 635 N N . VAL A 1 87 ? -42.311 -0.343 25.586 1.00 97.06 87 VAL A N 1
ATOM 636 C CA . VAL A 1 87 ? -41.405 -1.494 25.726 1.00 97.06 87 VAL A CA 1
ATOM 637 C C . VAL A 1 87 ? -40.472 -1.334 26.930 1.00 97.06 87 VAL A C 1
ATOM 639 O O . VAL A 1 87 ? -40.235 -2.313 27.631 1.00 97.06 87 VAL A O 1
ATOM 642 N N . ALA A 1 88 ? -40.042 -0.110 27.260 1.00 95.69 88 ALA A N 1
ATOM 643 C CA . ALA A 1 88 ? -39.273 0.178 28.480 1.00 95.69 88 ALA A CA 1
ATOM 644 C C . ALA A 1 88 ? -40.025 -0.179 29.778 1.00 95.69 88 ALA A C 1
ATOM 646 O O . ALA A 1 88 ? -39.423 -0.363 30.834 1.00 95.69 88 ALA A O 1
ATOM 647 N N . SER A 1 89 ? -41.356 -0.278 29.726 1.00 95.88 89 SER A N 1
ATOM 648 C CA . SER A 1 89 ? -42.175 -0.629 30.888 1.00 95.88 89 SER A CA 1
ATOM 649 C C . SER A 1 89 ? -42.374 -2.139 31.081 1.00 95.88 89 SER A C 1
ATOM 651 O O . SER A 1 89 ? -42.906 -2.527 32.130 1.00 95.88 89 SER A O 1
ATOM 653 N N . MET A 1 90 ? -42.020 -2.957 30.082 1.00 96.81 90 MET A N 1
ATOM 654 C CA . MET A 1 90 ? -42.347 -4.384 30.001 1.00 96.81 90 MET A CA 1
ATOM 655 C C . MET A 1 90 ? -41.288 -5.270 30.665 1.00 96.81 90 MET A C 1
ATOM 657 O O . MET A 1 90 ? -40.098 -4.964 30.638 1.00 96.81 90 MET A O 1
ATOM 661 N N . LYS A 1 91 ? -41.730 -6.396 31.229 1.00 95.50 91 LYS A N 1
ATOM 662 C CA . LYS A 1 91 ? -40.880 -7.469 31.768 1.00 95.50 91 LYS A CA 1
ATOM 663 C C . LYS A 1 91 ? -40.573 -8.533 30.708 1.00 95.50 91 LYS A C 1
ATOM 665 O O . LYS A 1 91 ? -41.276 -8.658 29.705 1.00 95.50 91 LYS A O 1
ATOM 670 N N . LYS A 1 92 ? -39.543 -9.354 30.936 1.00 93.94 92 LYS A N 1
ATOM 671 C CA . LYS A 1 92 ? -39.188 -10.456 30.023 1.00 93.94 92 LYS A CA 1
ATOM 672 C C . LYS A 1 92 ? -40.351 -11.442 29.869 1.00 93.94 92 LYS A C 1
ATOM 674 O O . LYS A 1 92 ? -40.851 -11.952 30.868 1.00 93.94 92 LYS A O 1
ATOM 679 N N . GLY A 1 93 ? -40.750 -11.734 28.635 1.00 94.69 93 GLY A N 1
ATOM 680 C CA . GLY A 1 93 ? -41.891 -12.593 28.310 1.00 94.69 93 GLY A CA 1
ATOM 681 C C . GLY A 1 93 ? -43.261 -11.923 28.465 1.00 94.69 93 GLY A C 1
ATOM 682 O O . GLY A 1 93 ? -44.271 -12.569 28.197 1.00 94.69 93 GLY A O 1
ATOM 683 N N . GLU A 1 94 ? -43.324 -10.652 28.884 1.00 97.69 94 GLU A N 1
ATOM 684 C CA . GLU A 1 94 ? -44.588 -9.920 28.990 1.00 97.69 94 GLU A CA 1
ATOM 685 C C . GLU A 1 94 ? -45.209 -9.750 27.602 1.00 97.69 94 GLU A C 1
ATOM 687 O O . GLU A 1 94 ? -44.531 -9.385 26.636 1.00 97.69 94 GLU A O 1
ATOM 692 N N . LYS A 1 95 ? -46.521 -9.970 27.522 1.00 97.38 95 LYS A N 1
ATOM 693 C CA . LYS A 1 95 ? -47.330 -9.668 26.346 1.00 97.38 95 LYS A CA 1
ATOM 694 C C . LYS A 1 95 ? -48.351 -8.608 26.718 1.00 97.38 95 LYS A C 1
ATOM 696 O O . LYS A 1 95 ? -49.123 -8.816 27.650 1.00 97.38 95 LYS A O 1
ATOM 701 N N . ALA A 1 96 ? -48.386 -7.494 26.001 1.00 97.00 96 ALA A N 1
ATOM 702 C CA . ALA A 1 96 ? -49.260 -6.371 26.314 1.00 97.00 96 ALA A CA 1
ATOM 703 C C . ALA A 1 96 ? -49.789 -5.688 25.050 1.00 97.00 96 ALA A C 1
ATOM 705 O O . ALA A 1 96 ? -49.152 -5.726 24.001 1.00 97.00 96 ALA A O 1
ATOM 706 N N . ILE A 1 97 ? -50.945 -5.037 25.157 1.00 96.75 97 ILE A N 1
ATOM 707 C CA . ILE A 1 97 ? -51.438 -4.098 24.149 1.00 96.75 97 ILE A CA 1
ATOM 708 C C . ILE A 1 97 ? -50.964 -2.701 24.534 1.00 96.75 97 ILE A C 1
ATOM 710 O O . ILE A 1 97 ? -51.295 -2.206 25.611 1.00 96.75 97 ILE A O 1
ATOM 714 N N . LEU A 1 98 ? -50.208 -2.069 23.644 1.00 97.00 98 LEU A N 1
ATOM 715 C CA . LEU A 1 98 ? -49.815 -0.670 23.713 1.00 97.00 98 LEU A CA 1
ATOM 716 C C . LEU A 1 98 ? -50.746 0.141 22.811 1.00 97.00 98 LEU A C 1
ATOM 718 O O . LEU A 1 98 ? -50.717 -0.010 21.590 1.00 97.00 98 LEU A O 1
ATOM 722 N N . THR A 1 99 ? -51.574 0.985 23.419 1.00 96.38 99 THR A N 1
ATOM 723 C CA . THR A 1 99 ? -52.423 1.955 22.719 1.00 96.38 99 THR A CA 1
ATOM 724 C C . THR A 1 99 ? -51.672 3.276 22.665 1.00 96.38 99 THR A C 1
ATOM 726 O O . THR A 1 99 ? -51.383 3.861 23.708 1.00 96.38 99 THR A O 1
ATOM 729 N N . CYS A 1 100 ? -51.310 3.727 21.467 1.00 96.19 100 CYS A N 1
ATOM 730 C CA . CYS A 1 100 ? -50.536 4.947 21.253 1.00 96.19 100 CYS A CA 1
ATOM 731 C C . CYS A 1 100 ? -51.372 5.948 20.460 1.00 96.19 100 CYS A C 1
ATOM 733 O O . CYS A 1 100 ? -51.752 5.663 19.320 1.00 96.19 100 CYS A O 1
ATOM 735 N N . ASN A 1 101 ? -51.632 7.124 21.033 1.00 95.75 101 ASN A N 1
ATOM 736 C CA . ASN A 1 101 ? -52.260 8.212 20.291 1.00 95.75 101 ASN A CA 1
ATOM 737 C C . ASN A 1 101 ? -51.328 8.718 19.169 1.00 95.75 101 ASN A C 1
ATOM 739 O O . ASN A 1 101 ? -50.157 8.332 19.072 1.00 95.75 101 ASN A O 1
ATOM 743 N N . SER A 1 102 ? -51.831 9.617 18.324 1.00 94.88 102 SER A N 1
ATOM 744 C CA . SER A 1 102 ? -51.068 10.112 17.179 1.00 94.88 102 SER A CA 1
ATOM 745 C C . SER A 1 102 ? -49.742 10.779 17.554 1.00 94.88 102 SER A C 1
ATOM 747 O O . SER A 1 102 ? -48.756 10.571 16.851 1.00 94.88 102 SER A O 1
ATOM 749 N N . ASP A 1 103 ? -49.668 11.522 18.658 1.00 94.31 103 ASP A N 1
ATOM 750 C CA . ASP A 1 103 ? -48.470 12.284 19.055 1.00 94.31 103 ASP A CA 1
ATOM 751 C C . ASP A 1 103 ? -47.308 11.385 19.502 1.00 94.31 103 ASP A C 1
ATOM 753 O O . ASP A 1 103 ? -46.129 11.748 19.366 1.00 94.31 103 ASP A O 1
ATOM 757 N N . TYR A 1 104 ? -47.648 10.182 19.972 1.00 94.62 104 TYR A N 1
ATOM 758 C CA . TYR A 1 104 ? -46.712 9.109 20.294 1.00 94.62 104 TYR A CA 1
ATOM 759 C C . TYR A 1 104 ? -46.557 8.075 19.163 1.00 94.62 104 TYR A C 1
ATOM 761 O O . TYR A 1 104 ? -45.740 7.160 19.284 1.00 94.62 104 TYR A O 1
ATOM 769 N N . ALA A 1 105 ? -47.282 8.238 18.052 1.00 94.00 105 ALA A N 1
ATOM 770 C CA . ALA A 1 105 ? -47.227 7.402 16.855 1.00 94.00 105 ALA A CA 1
ATOM 771 C C . ALA A 1 105 ? -46.708 8.187 15.630 1.00 94.00 105 ALA A C 1
ATOM 773 O O . ALA A 1 105 ? -45.546 8.591 15.611 1.00 94.00 105 ALA A O 1
ATOM 774 N N . TYR A 1 106 ? -47.542 8.380 14.598 1.00 93.88 106 TYR A N 1
ATOM 775 C CA . TYR A 1 106 ? -47.173 9.008 13.314 1.00 93.88 106 TYR A CA 1
ATOM 776 C C . TYR A 1 106 ? -47.724 10.437 13.129 1.00 93.88 106 TYR A C 1
ATOM 778 O O . TYR A 1 106 ? -47.600 11.032 12.057 1.00 93.88 106 TYR A O 1
ATOM 786 N N . GLY A 1 107 ? -48.330 11.006 14.169 1.00 93.25 107 GLY A N 1
ATOM 787 C CA . GLY A 1 107 ? -48.816 12.383 14.212 1.00 93.25 107 GLY A CA 1
ATOM 788 C C . GLY A 1 107 ? -49.852 12.726 13.141 1.00 93.25 107 GLY A C 1
ATOM 789 O O . GLY A 1 107 ? -50.513 11.865 12.555 1.00 93.25 107 GLY A O 1
ATOM 790 N N . ALA A 1 108 ? -49.964 14.022 12.853 1.00 93.06 108 ALA A N 1
ATOM 791 C CA . ALA A 1 108 ? -50.908 14.558 11.874 1.00 93.06 108 ALA A CA 1
ATOM 792 C C . ALA A 1 108 ? -50.631 14.139 10.424 1.00 93.06 108 ALA A C 1
ATOM 794 O O . ALA A 1 108 ? -51.497 14.310 9.575 1.00 93.06 108 ALA A O 1
ATOM 795 N N . GLN A 1 109 ? -49.450 13.598 10.116 1.00 91.00 109 GLN A N 1
ATOM 796 C CA . GLN A 1 109 ? -49.138 13.124 8.765 1.00 91.00 109 GLN A CA 1
ATOM 797 C C . GLN A 1 109 ? -49.520 11.655 8.546 1.00 91.00 109 GLN A C 1
ATOM 799 O O . GLN A 1 109 ? -49.831 11.275 7.417 1.00 91.00 109 GLN A O 1
ATOM 804 N N . GLY A 1 110 ? -49.539 10.838 9.604 1.00 92.25 110 GLY A N 1
ATOM 805 C CA . GLY A 1 110 ? -49.729 9.396 9.471 1.00 92.25 110 GLY A CA 1
ATOM 806 C C . GLY A 1 110 ? -48.563 8.720 8.732 1.00 92.25 110 GLY A C 1
ATOM 807 O O . GLY A 1 110 ? -47.453 9.244 8.656 1.00 92.25 110 GLY A O 1
ATOM 808 N N . SER A 1 111 ? -48.819 7.540 8.168 1.00 92.50 111 SER A N 1
ATOM 809 C CA . SER A 1 111 ? -47.903 6.830 7.264 1.00 92.50 111 SER A CA 1
ATOM 810 C C . SER A 1 111 ? -48.698 6.205 6.105 1.00 92.50 111 SER A C 1
ATOM 812 O O . SER A 1 111 ? -49.029 5.011 6.125 1.00 92.50 111 SER A O 1
ATOM 814 N N . PRO A 1 112 ? -49.092 7.018 5.106 1.00 86.44 112 PRO A N 1
ATOM 815 C CA . PRO A 1 112 ? -49.874 6.543 3.970 1.00 86.44 112 PRO A CA 1
ATOM 816 C C . PRO A 1 112 ? -49.145 5.447 3.167 1.00 86.44 112 PRO A C 1
ATOM 818 O O . PRO A 1 112 ? -47.919 5.480 3.060 1.00 86.44 112 PRO A O 1
ATOM 821 N N . PRO A 1 113 ? -49.872 4.488 2.558 1.00 89.50 113 PRO A N 1
ATOM 822 C CA . PRO A 1 113 ? -51.334 4.374 2.530 1.00 89.50 113 PRO A CA 1
ATOM 823 C C . PRO A 1 113 ? -51.931 3.637 3.742 1.00 89.50 113 PRO A C 1
ATOM 825 O O . PRO A 1 113 ? -53.148 3.544 3.848 1.00 89.50 113 PRO A O 1
ATOM 828 N N . LYS A 1 114 ? -51.100 3.078 4.629 1.00 89.62 114 LYS A N 1
ATOM 829 C CA . LYS A 1 114 ? -51.544 2.132 5.664 1.00 89.62 114 LYS A CA 1
ATOM 830 C C . LYS A 1 114 ? -52.039 2.796 6.946 1.00 89.62 114 LYS A C 1
ATOM 832 O O . LYS A 1 114 ? -52.922 2.257 7.601 1.00 89.62 114 LYS A O 1
ATOM 837 N N . ILE A 1 115 ? -51.451 3.930 7.317 1.00 91.94 115 ILE A N 1
ATOM 838 C CA . ILE A 1 115 ? -51.736 4.615 8.579 1.00 91.94 115 ILE A CA 1
ATOM 839 C C . ILE A 1 115 ? -52.269 6.018 8.268 1.00 91.94 115 ILE A C 1
ATOM 841 O O . ILE A 1 115 ? -51.522 6.839 7.727 1.00 91.94 115 ILE A O 1
ATOM 845 N N . PRO A 1 116 ? -53.537 6.314 8.593 1.00 91.50 116 PRO A N 1
ATOM 846 C CA . PRO A 1 116 ? -54.116 7.634 8.377 1.00 91.50 116 PRO A CA 1
ATOM 847 C C . PRO A 1 116 ? -53.479 8.741 9.241 1.00 91.50 116 PRO A C 1
ATOM 849 O O . PRO A 1 116 ? -52.918 8.459 10.305 1.00 91.50 116 PRO A O 1
ATOM 852 N N . PRO A 1 117 ? -53.610 10.014 8.827 1.00 94.31 117 PRO A N 1
ATOM 853 C CA . PRO A 1 117 ? -53.398 11.183 9.681 1.00 94.31 117 PRO A CA 1
ATOM 854 C C . PRO A 1 117 ? -54.098 11.076 11.040 1.00 94.31 117 PRO A C 1
ATOM 856 O O . PRO A 1 117 ? -55.264 10.689 11.099 1.00 94.31 117 PRO A O 1
ATOM 859 N N . ASN A 1 118 ? -53.417 11.474 12.118 1.00 93.25 118 ASN A N 1
ATOM 860 C CA . ASN A 1 118 ? -53.954 11.507 13.488 1.00 93.25 118 ASN A CA 1
ATOM 861 C C . ASN A 1 118 ? -54.498 10.157 14.004 1.00 93.25 118 ASN A C 1
ATOM 863 O O . ASN A 1 118 ? -55.333 10.121 14.907 1.00 93.25 118 ASN A O 1
ATOM 867 N N . ALA A 1 119 ? -54.039 9.036 13.444 1.00 91.75 119 ALA A N 1
ATOM 868 C CA . ALA A 1 119 ? -54.492 7.720 13.872 1.00 91.75 119 ALA A CA 1
ATOM 869 C C . ALA A 1 119 ? -53.939 7.347 15.258 1.00 91.75 119 ALA A C 1
ATOM 871 O O . ALA A 1 119 ? -52.743 7.483 15.524 1.00 91.75 119 ALA A O 1
ATOM 872 N N . THR A 1 120 ? -54.819 6.815 16.109 1.00 94.12 120 THR A N 1
ATOM 873 C CA . THR A 1 120 ? -54.443 6.065 17.316 1.00 94.12 120 THR A CA 1
ATOM 874 C C . THR A 1 120 ? -54.240 4.605 16.933 1.00 94.12 120 THR A C 1
ATOM 876 O O . THR A 1 120 ? -55.051 4.040 16.195 1.00 94.12 120 THR A O 1
ATOM 879 N N . LEU A 1 121 ? -53.149 4.005 17.403 1.00 94.88 121 LEU A N 1
ATOM 880 C CA . LEU A 1 121 ? -52.715 2.669 17.005 1.00 94.88 121 LEU A CA 1
ATOM 881 C C . LEU A 1 121 ? -52.653 1.731 18.203 1.00 94.88 121 LEU A C 1
ATOM 883 O O . LEU A 1 121 ? -52.179 2.119 19.270 1.00 94.88 121 LEU A O 1
ATOM 887 N N . ASN A 1 122 ? -53.051 0.481 17.982 1.00 96.06 122 ASN A N 1
ATOM 888 C CA . ASN A 1 122 ? -52.909 -0.601 18.943 1.00 96.06 122 ASN A CA 1
ATOM 889 C C . ASN A 1 122 ? -51.795 -1.542 18.499 1.00 96.06 122 ASN A C 1
ATOM 891 O O . ASN A 1 122 ? -51.826 -2.077 17.390 1.00 96.06 122 ASN A O 1
ATOM 895 N N . PHE A 1 123 ? -50.843 -1.792 19.388 1.00 97.12 123 PHE A N 1
ATOM 896 C CA . PHE A 1 123 ? -49.786 -2.770 19.184 1.00 97.12 123 PHE A CA 1
ATOM 897 C C . PHE A 1 123 ? -49.876 -3.855 20.244 1.00 97.12 123 PHE A C 1
ATOM 899 O O . PHE A 1 123 ? -49.588 -3.607 21.410 1.00 97.12 123 PHE A O 1
ATOM 906 N N . GLU A 1 124 ? -50.231 -5.070 19.846 1.00 97.44 124 GLU A N 1
ATOM 907 C CA . GLU A 1 124 ? -49.991 -6.239 20.686 1.00 97.44 124 GLU A CA 1
ATOM 908 C C . GLU A 1 124 ? -48.500 -6.568 20.600 1.00 97.44 124 GLU A C 1
ATOM 910 O O . GLU A 1 124 ? -48.044 -6.995 19.544 1.00 97.44 124 GLU A O 1
ATOM 915 N N . VAL A 1 125 ? -47.744 -6.356 21.675 1.00 97.75 125 VAL A N 1
ATOM 916 C CA . VAL A 1 125 ? -46.292 -6.562 21.745 1.00 97.75 125 VAL A CA 1
ATOM 917 C C . VAL A 1 125 ? -45.974 -7.657 22.758 1.00 97.75 125 VAL A C 1
ATOM 919 O O . VAL A 1 125 ? -46.537 -7.689 23.846 1.00 97.75 125 VAL A O 1
ATOM 922 N N . GLU A 1 126 ? -45.069 -8.559 22.399 1.00 97.88 126 GLU A N 1
ATOM 923 C CA . GLU A 1 126 ? -44.479 -9.583 23.261 1.00 97.88 126 GLU A CA 1
ATOM 924 C C . GLU A 1 126 ? -42.975 -9.319 23.369 1.00 97.88 126 GLU A C 1
ATOM 926 O O . GLU A 1 126 ? -42.274 -9.366 22.354 1.00 97.88 126 GLU A O 1
ATOM 931 N N . LEU A 1 127 ? -42.478 -9.032 24.576 1.00 97.19 127 LEU A N 1
ATOM 932 C CA . LEU A 1 127 ? -41.055 -8.791 24.822 1.00 97.19 127 LEU A CA 1
ATOM 933 C C . LEU A 1 127 ? -40.323 -10.121 25.019 1.00 97.19 127 LEU A C 1
ATOM 935 O O . LEU A 1 127 ? -40.434 -10.746 26.069 1.00 97.19 127 LEU A O 1
ATOM 939 N N . LEU A 1 128 ? -39.547 -10.551 24.025 1.00 95.25 128 LEU A N 1
ATOM 940 C CA . LEU A 1 128 ? -38.897 -11.866 24.030 1.00 95.25 128 LEU A CA 1
ATOM 941 C C . LEU A 1 128 ? -37.600 -11.846 24.847 1.00 95.25 128 LEU A C 1
ATOM 943 O O . LEU A 1 128 ? -37.375 -12.685 25.722 1.00 95.25 128 LEU A O 1
ATOM 947 N N . SER A 1 129 ? -36.743 -10.864 24.572 1.00 93.44 129 SER A N 1
ATOM 948 C CA . SER A 1 129 ? -35.458 -10.682 25.249 1.00 93.44 129 SER A CA 1
ATOM 949 C C . SER A 1 129 ? -34.889 -9.293 24.988 1.00 93.44 129 SER A C 1
ATOM 951 O O . SER A 1 129 ? -35.314 -8.604 24.065 1.00 93.44 129 SER A O 1
ATOM 953 N N . TRP A 1 130 ? -33.877 -8.906 25.756 1.00 93.19 130 TRP A N 1
ATOM 954 C CA . TRP A 1 130 ? -33.007 -7.789 25.417 1.00 93.19 130 TRP A CA 1
ATOM 955 C C . TRP A 1 130 ? -31.560 -8.131 25.756 1.00 93.19 130 TRP A C 1
ATOM 957 O O . TRP A 1 130 ? -31.295 -9.020 26.568 1.00 93.19 130 TRP A O 1
ATOM 967 N N . LYS A 1 131 ? -30.627 -7.432 25.113 1.00 87.44 131 LYS A N 1
ATOM 968 C CA . LYS A 1 131 ? -29.217 -7.418 25.489 1.00 87.44 131 LYS A CA 1
ATOM 969 C C . LYS A 1 131 ? -28.900 -6.064 26.106 1.00 87.44 131 LYS A C 1
ATOM 971 O O . LYS A 1 131 ? -29.056 -5.039 25.439 1.00 87.44 131 LYS A O 1
ATOM 976 N N . ASN A 1 132 ? -28.439 -6.093 27.355 1.00 85.00 132 ASN A N 1
ATOM 977 C CA . ASN A 1 132 ? -28.013 -4.907 28.082 1.00 85.00 132 ASN A CA 1
ATOM 978 C C . ASN A 1 132 ? -26.851 -4.237 27.329 1.00 85.00 132 ASN A C 1
ATOM 980 O O . ASN A 1 132 ? -25.772 -4.814 27.185 1.00 85.00 132 ASN A O 1
ATOM 984 N N . ALA A 1 133 ? -27.064 -3.028 26.812 1.00 82.44 133 ALA A N 1
ATOM 985 C CA . ALA A 1 133 ? -26.048 -2.309 26.040 1.00 82.44 133 ALA A CA 1
ATOM 986 C C . ALA A 1 133 ? -24.901 -1.771 26.909 1.00 82.44 133 ALA A C 1
ATOM 988 O O . ALA A 1 133 ? -23.848 -1.377 26.395 1.00 82.44 133 ALA A O 1
ATOM 989 N N . ASN A 1 134 ? -25.114 -1.755 28.221 1.00 86.94 134 ASN A N 1
ATOM 990 C CA . ASN A 1 134 ? -24.139 -1.378 29.225 1.00 86.94 134 ASN A CA 1
ATOM 991 C C . ASN A 1 134 ? -23.390 -2.584 29.811 1.00 86.94 134 ASN A C 1
ATOM 993 O O . ASN A 1 134 ? -22.429 -2.384 30.552 1.00 86.94 134 ASN A O 1
ATOM 997 N N . ASP A 1 135 ? -23.778 -3.815 29.481 1.00 91.19 135 ASP A N 1
ATOM 998 C CA . ASP A 1 135 ? -23.029 -5.009 29.859 1.00 91.19 135 ASP A CA 1
ATOM 999 C C . ASP A 1 135 ? -21.814 -5.200 28.938 1.00 91.19 135 ASP A C 1
ATOM 1001 O O . ASP A 1 135 ? -21.927 -5.410 27.727 1.00 91.19 135 ASP A O 1
ATOM 1005 N N . LEU A 1 136 ? -20.631 -5.092 29.534 1.00 92.00 136 LEU A N 1
ATOM 1006 C CA . LEU A 1 136 ? -19.342 -5.179 28.863 1.00 92.00 136 LEU A CA 1
ATOM 1007 C C . LEU A 1 136 ? -18.796 -6.602 28.792 1.00 92.00 136 LEU A C 1
ATOM 1009 O O . LEU A 1 136 ? -17.929 -6.869 27.959 1.00 92.00 136 LEU A O 1
ATOM 1013 N N . SER A 1 137 ? -19.260 -7.499 29.660 1.00 92.44 137 SER A N 1
ATOM 1014 C CA . SER A 1 137 ? -18.786 -8.882 29.714 1.00 92.44 137 SER A CA 1
ATOM 1015 C C . SER A 1 137 ? -19.719 -9.856 28.993 1.00 92.44 137 SER A C 1
ATOM 1017 O O . SER A 1 137 ? -19.270 -10.912 28.553 1.00 92.44 137 SER A O 1
ATOM 1019 N N . GLY A 1 138 ? -20.986 -9.481 28.797 1.00 87.44 138 GLY A N 1
ATOM 1020 C CA . GLY A 1 138 ? -22.004 -10.296 28.127 1.00 87.44 138 GLY A CA 1
ATOM 1021 C C . GLY A 1 138 ? -22.722 -11.287 29.051 1.00 87.44 138 GLY A C 1
ATOM 1022 O O . GLY A 1 138 ? -23.612 -12.003 28.592 1.00 87.44 138 GLY A O 1
ATOM 1023 N N . ASP A 1 139 ? -22.329 -11.334 30.324 1.00 88.75 139 ASP A N 1
ATOM 1024 C CA . ASP A 1 139 ? -22.894 -12.139 31.415 1.00 88.75 139 ASP A CA 1
ATOM 1025 C C . ASP A 1 139 ? -23.286 -11.271 32.636 1.00 88.75 139 ASP A C 1
ATOM 1027 O O . ASP A 1 139 ? -23.434 -11.752 33.769 1.00 88.75 139 ASP A O 1
ATOM 1031 N N . GLU A 1 140 ? -23.399 -9.958 32.419 1.00 88.06 140 GLU A N 1
ATOM 1032 C CA . GLU A 1 140 ? -23.612 -8.917 33.430 1.00 88.06 140 GLU A CA 1
ATOM 1033 C C . GLU A 1 140 ? -22.560 -8.888 34.548 1.00 88.06 140 GLU A C 1
ATOM 1035 O O . GLU A 1 140 ? -22.779 -8.327 35.624 1.00 88.06 140 GLU A O 1
ATOM 1040 N N . GLY A 1 141 ? -21.415 -9.530 34.332 1.00 92.56 141 GLY A N 1
ATOM 1041 C CA . GLY A 1 141 ? -20.248 -9.467 35.197 1.00 92.56 141 GLY A CA 1
ATOM 1042 C C . GLY A 1 141 ? -19.667 -8.065 35.315 1.00 92.56 141 GLY A C 1
ATOM 1043 O O . GLY A 1 141 ? -19.202 -7.689 36.391 1.00 92.56 141 GLY A O 1
ATOM 1044 N N . VAL A 1 142 ? -19.729 -7.271 34.245 1.00 96.06 142 VAL A N 1
ATOM 1045 C CA . VAL A 1 142 ? -19.243 -5.890 34.226 1.00 96.06 142 VAL A CA 1
ATOM 1046 C C . VAL A 1 142 ? -20.261 -4.994 33.541 1.00 96.06 142 VAL A C 1
ATOM 1048 O O . VAL A 1 142 ? -20.347 -4.962 32.318 1.00 96.06 142 VAL A O 1
ATOM 1051 N N . VAL A 1 143 ? -20.995 -4.210 34.326 1.00 93.00 143 VAL A N 1
ATOM 1052 C CA . VAL A 1 143 ? -22.008 -3.279 33.808 1.00 93.00 143 VAL A CA 1
ATOM 1053 C C . VAL A 1 143 ? -21.523 -1.847 33.984 1.00 93.00 143 VAL A C 1
ATOM 1055 O O . VAL A 1 143 ? -21.164 -1.441 35.092 1.00 93.00 143 VAL A O 1
ATOM 1058 N N . LYS A 1 144 ? -21.513 -1.067 32.900 1.00 93.75 144 LYS A N 1
ATOM 1059 C CA . LYS A 1 144 ? -21.111 0.344 32.924 1.00 93.75 144 LYS A CA 1
ATOM 1060 C C . LYS A 1 144 ? -22.284 1.298 33.116 1.00 93.75 144 LYS A C 1
ATOM 1062 O O . LYS A 1 144 ? -23.415 1.036 32.738 1.00 93.75 144 LYS A O 1
ATOM 1067 N N . ARG A 1 145 ? -21.986 2.482 33.627 1.00 91.75 145 ARG A N 1
ATOM 1068 C CA . ARG A 1 145 ? -22.861 3.650 33.606 1.00 91.75 145 ARG A CA 1
ATOM 1069 C C . ARG A 1 145 ? -22.010 4.858 33.265 1.00 91.75 145 ARG A C 1
ATOM 1071 O O . ARG A 1 145 ? -21.035 5.131 33.959 1.00 91.75 145 ARG A O 1
ATOM 1078 N N . VAL A 1 146 ? -22.372 5.581 32.214 1.00 90.19 146 VAL A N 1
ATOM 1079 C CA . VAL A 1 146 ? -21.636 6.783 31.814 1.00 90.19 146 VAL A CA 1
ATOM 1080 C C . VAL A 1 146 ? -21.891 7.895 32.834 1.00 90.19 146 VAL A C 1
ATOM 1082 O O . VAL A 1 146 ? -23.038 8.254 33.082 1.00 90.19 146 VAL A O 1
ATOM 1085 N N . ILE A 1 147 ? -20.823 8.403 33.452 1.00 92.94 147 ILE A N 1
ATOM 1086 C CA . ILE A 1 147 ? -20.848 9.570 34.349 1.00 92.94 147 ILE A CA 1
ATOM 1087 C C . ILE A 1 147 ? -20.660 10.842 33.521 1.00 92.94 147 ILE A C 1
ATOM 1089 O O . ILE A 1 147 ? -21.379 11.823 33.701 1.00 92.94 147 ILE A O 1
ATOM 1093 N N . LYS A 1 148 ? -19.700 10.810 32.593 1.00 92.75 148 LYS A N 1
ATOM 1094 C CA . LYS A 1 148 ? -19.372 11.920 31.702 1.00 92.75 148 LYS A CA 1
ATOM 1095 C C . LYS A 1 148 ? -19.220 11.395 30.285 1.00 92.75 148 LYS A C 1
ATOM 1097 O O . LYS A 1 148 ? -18.320 10.604 30.011 1.00 92.75 148 LYS A O 1
ATOM 1102 N N . GLU A 1 149 ? -20.092 11.855 29.394 1.00 87.81 149 GLU A N 1
ATOM 1103 C CA . GLU A 1 149 ? -19.973 11.574 27.966 1.00 87.81 149 GLU A CA 1
ATOM 1104 C C . GLU A 1 149 ? -18.797 12.347 27.356 1.00 87.81 149 GLU A C 1
ATOM 1106 O O . GLU A 1 149 ? -18.507 13.483 27.737 1.00 87.81 149 GLU A O 1
ATOM 1111 N N . SER A 1 150 ? -18.141 11.734 26.372 1.00 86.81 150 SER A N 1
ATOM 1112 C CA . SER A 1 150 ? -17.163 12.408 25.521 1.00 86.81 150 SER A CA 1
ATOM 1113 C C . SER A 1 150 ? -17.789 12.808 24.185 1.00 86.81 150 SER A C 1
ATOM 1115 O O . SER A 1 150 ? -18.535 12.034 23.574 1.00 86.81 150 SER A O 1
ATOM 1117 N N . THR A 1 151 ? -17.443 14.009 23.717 1.00 78.75 151 THR A N 1
ATOM 1118 C CA . THR A 1 151 ? -17.751 14.494 22.364 1.00 78.75 151 THR A CA 1
ATOM 1119 C C . THR A 1 151 ? -16.800 13.934 21.309 1.00 78.75 151 THR A C 1
ATOM 1121 O O . THR A 1 151 ? -17.071 14.059 20.115 1.00 78.75 151 THR A O 1
ATOM 1124 N N . GLU A 1 152 ? -15.701 13.302 21.725 1.00 82.44 152 GLU A N 1
ATOM 1125 C CA . GLU A 1 152 ? -14.795 12.616 20.816 1.00 82.44 152 GLU A CA 1
ATOM 1126 C C . GLU A 1 152 ? -15.409 11.299 20.314 1.00 82.44 152 GLU A C 1
ATOM 1128 O O . GLU A 1 152 ? -16.413 10.797 20.830 1.00 82.44 152 GLU A O 1
ATOM 1133 N N . TYR A 1 153 ? -14.814 10.734 19.263 1.00 78.06 153 TYR A N 1
ATOM 1134 C CA . TYR A 1 153 ? -15.246 9.467 18.656 1.00 78.06 153 TYR A CA 1
ATOM 1135 C C . TYR A 1 153 ? -14.190 8.364 18.775 1.00 78.06 153 TYR A C 1
ATOM 1137 O O . TYR A 1 153 ? -14.500 7.192 18.561 1.00 78.06 153 TYR A O 1
ATOM 1145 N N . THR A 1 154 ? -12.959 8.729 19.130 1.00 84.12 154 THR A N 1
ATOM 1146 C CA . THR A 1 154 ? -11.807 7.833 19.128 1.00 84.12 154 THR A CA 1
ATOM 1147 C C . THR A 1 154 ? -11.866 6.858 20.296 1.00 84.12 154 THR A C 1
ATOM 1149 O O . THR A 1 154 ? -11.997 7.264 21.450 1.00 84.12 154 THR A O 1
ATOM 1152 N N . ARG A 1 155 ? -11.727 5.570 19.979 1.00 91.00 155 ARG A N 1
ATOM 1153 C CA . ARG A 1 155 ? -11.549 4.474 20.938 1.00 91.00 155 ARG A CA 1
ATOM 1154 C C . ARG A 1 155 ? -10.141 3.891 20.815 1.00 91.00 155 ARG A C 1
ATOM 1156 O O . ARG A 1 155 ? -9.546 4.008 19.733 1.00 91.00 155 ARG A O 1
ATOM 1163 N N . PRO A 1 156 ? -9.600 3.287 21.882 1.00 94.19 156 PRO A N 1
ATOM 1164 C CA . PRO A 1 156 ? -8.292 2.661 21.820 1.00 94.19 156 PRO A CA 1
ATOM 1165 C C . PRO A 1 156 ? -8.374 1.305 21.101 1.00 94.19 156 PRO A C 1
ATOM 1167 O O . PRO A 1 156 ? -9.336 0.554 21.263 1.00 94.19 156 PRO A O 1
ATOM 1170 N N . ALA A 1 157 ? -7.371 1.013 20.283 1.00 93.62 157 ALA A N 1
ATOM 1171 C CA . ALA A 1 157 ? -7.101 -0.302 19.717 1.00 93.62 157 ALA A CA 1
ATOM 1172 C C . ALA A 1 157 ? -6.181 -1.103 20.651 1.00 93.62 157 ALA A C 1
ATOM 1174 O O . ALA A 1 157 ? -5.546 -0.541 21.539 1.00 93.62 157 ALA A O 1
ATOM 1175 N N . ASP A 1 158 ? -6.067 -2.414 20.434 1.00 92.81 158 ASP A N 1
ATOM 1176 C CA . ASP A 1 158 ? -5.293 -3.301 21.313 1.00 92.81 158 ASP A CA 1
ATOM 1177 C C . ASP A 1 158 ? -3.813 -2.888 21.458 1.00 92.81 158 ASP A C 1
ATOM 1179 O O . ASP A 1 158 ? -3.261 -2.992 22.547 1.00 92.81 158 ASP A O 1
ATOM 1183 N N . LYS A 1 159 ? -3.174 -2.365 20.405 1.00 91.81 159 LYS A N 1
ATOM 1184 C CA . LYS A 1 159 ? -1.774 -1.900 20.464 1.00 91.81 159 LYS A CA 1
ATOM 1185 C C . LYS A 1 159 ? -1.618 -0.442 20.922 1.00 91.81 159 LYS A C 1
ATOM 1187 O O . LYS A 1 159 ? -0.489 0.021 21.077 1.00 91.81 159 LYS A O 1
ATOM 1192 N N . ASP A 1 160 ? -2.716 0.290 21.117 1.00 93.81 160 ASP A N 1
ATOM 1193 C CA . ASP A 1 160 ? -2.647 1.681 21.564 1.00 93.81 160 ASP A CA 1
ATOM 1194 C C . ASP A 1 160 ? -2.190 1.751 23.021 1.00 93.81 160 ASP A C 1
ATOM 1196 O O . ASP A 1 160 ? -2.519 0.892 23.845 1.00 93.81 160 ASP A O 1
ATOM 1200 N N . GLN A 1 161 ? -1.460 2.816 23.348 1.00 93.38 161 GLN A N 1
ATOM 1201 C CA . GLN A 1 161 ? -1.142 3.141 24.729 1.00 93.38 161 GLN A CA 1
ATOM 1202 C C . GLN A 1 161 ? -2.230 4.067 25.276 1.00 93.38 161 GLN A C 1
ATOM 1204 O O . GLN A 1 161 ? -2.546 5.099 24.688 1.00 93.38 161 GLN A O 1
ATOM 1209 N N . VAL A 1 162 ? -2.826 3.690 26.398 1.00 95.19 162 VAL A N 1
ATOM 1210 C CA . VAL A 1 162 ? -3.901 4.436 27.057 1.00 95.19 162 VAL A CA 1
ATOM 1211 C C . VAL A 1 162 ? -3.384 5.066 28.338 1.00 95.19 162 VAL A C 1
ATOM 1213 O O . VAL A 1 162 ? -2.584 4.452 29.038 1.00 95.19 162 VAL A O 1
ATOM 1216 N N . LEU A 1 163 ? -3.859 6.272 28.648 1.00 95.69 163 LEU A N 1
ATOM 1217 C CA . LEU A 1 163 ? -3.689 6.901 29.955 1.00 95.69 163 LEU A CA 1
ATOM 1218 C C . LEU A 1 163 ? -5.022 6.816 30.693 1.00 95.69 163 LEU A C 1
ATOM 1220 O O . LEU A 1 163 ? -6.008 7.429 30.275 1.00 95.69 163 LEU A O 1
ATOM 1224 N N . VAL A 1 164 ? -5.066 6.030 31.766 1.00 97.38 164 VAL A N 1
ATOM 1225 C CA . VAL A 1 164 ? -6.308 5.727 32.488 1.00 97.38 164 VAL A CA 1
ATOM 1226 C C . VAL A 1 164 ? -6.179 6.152 33.938 1.00 97.38 164 VAL A C 1
ATOM 1228 O O . VAL A 1 164 ? -5.209 5.802 34.608 1.00 97.38 164 VAL A O 1
ATOM 1231 N N . ARG A 1 165 ? -7.194 6.854 34.440 1.00 97.75 165 ARG A N 1
ATOM 1232 C CA . ARG A 1 165 ? -7.361 7.117 35.866 1.00 97.75 165 ARG A CA 1
ATOM 1233 C C . ARG A 1 165 ? -8.496 6.270 36.405 1.00 97.75 165 ARG A C 1
ATOM 1235 O O . ARG A 1 165 ? -9.567 6.222 35.807 1.00 97.75 165 ARG A O 1
ATOM 1242 N N . TYR A 1 166 ? -8.273 5.594 37.522 1.00 97.19 166 TYR A N 1
ATOM 1243 C CA . TYR A 1 166 ? -9.293 4.745 38.117 1.00 97.19 166 TYR A CA 1
ATOM 1244 C C . TYR A 1 166 ? -9.242 4.734 39.638 1.00 97.19 166 TYR A C 1
ATOM 1246 O O . TYR A 1 166 ? -8.187 4.879 40.257 1.00 97.19 166 TYR A O 1
ATOM 1254 N N . ARG A 1 167 ? -10.408 4.498 40.234 1.00 96.19 167 ARG A N 1
ATOM 1255 C CA . ARG A 1 167 ? -10.586 4.259 41.664 1.00 96.19 167 ARG A CA 1
ATOM 1256 C C . ARG A 1 167 ? -11.585 3.129 41.850 1.00 96.19 167 ARG A C 1
ATOM 1258 O O . ARG A 1 167 ? -12.724 3.234 41.407 1.00 96.19 167 ARG A O 1
ATOM 1265 N N . VAL A 1 168 ? -11.160 2.061 42.510 1.00 95.88 168 VAL A N 1
ATOM 1266 C CA . VAL A 1 168 ? -11.964 0.861 42.753 1.00 95.88 168 VAL A CA 1
ATOM 1267 C C . VAL A 1 168 ? -12.244 0.736 44.241 1.00 95.88 168 VAL A C 1
ATOM 1269 O O . VAL A 1 168 ? -11.336 0.869 45.064 1.00 95.88 168 VAL A O 1
ATOM 1272 N N . CYS A 1 169 ? -13.491 0.449 44.594 1.00 94.88 169 CYS A N 1
ATOM 1273 C CA . CYS A 1 169 ? -13.922 0.213 45.967 1.00 94.88 169 CYS A CA 1
ATOM 1274 C C . CYS A 1 169 ? -14.805 -1.029 46.075 1.00 94.88 169 CYS A C 1
ATOM 1276 O O . CYS A 1 169 ? -15.348 -1.515 45.081 1.00 94.88 169 CYS A O 1
ATOM 1278 N N . VAL A 1 170 ? -14.982 -1.526 47.298 1.00 93.00 170 VAL A N 1
ATOM 1279 C CA . VAL A 1 170 ? -15.985 -2.560 47.582 1.00 93.00 170 VAL A CA 1
ATOM 1280 C C . VAL A 1 170 ? -17.384 -1.966 47.402 1.00 93.00 170 VAL A C 1
ATOM 1282 O O . VAL A 1 170 ? -17.683 -0.889 47.923 1.00 93.00 170 VAL A O 1
ATOM 1285 N N . ALA A 1 171 ? -18.252 -2.662 46.667 1.00 90.50 171 ALA A N 1
ATOM 1286 C CA . ALA A 1 171 ? -19.603 -2.191 46.379 1.00 90.50 171 ALA A CA 1
ATOM 1287 C C . ALA A 1 171 ? -20.382 -1.919 47.677 1.00 90.50 171 ALA A C 1
ATOM 1289 O O . ALA A 1 171 ? -20.430 -2.760 48.577 1.00 90.50 171 ALA A O 1
ATOM 1290 N N . GLY A 1 172 ? -20.992 -0.735 47.776 1.00 87.94 172 GLY A N 1
ATOM 1291 C CA . GLY A 1 172 ? -21.705 -0.295 48.981 1.00 87.94 172 GLY A CA 1
ATOM 1292 C C . GLY A 1 172 ? -20.811 0.194 50.131 1.00 87.94 172 GLY A C 1
ATOM 1293 O O . GLY A 1 172 ? -21.341 0.639 51.147 1.00 87.94 172 GLY A O 1
ATOM 1294 N N . ASN A 1 173 ? -19.480 0.166 49.985 1.00 87.81 173 ASN A N 1
ATOM 1295 C CA . ASN A 1 173 ? -18.537 0.728 50.952 1.00 87.81 173 ASN A CA 1
ATOM 1296 C C . ASN A 1 173 ? -17.411 1.522 50.251 1.00 87.81 173 ASN A C 1
ATOM 1298 O O . ASN A 1 173 ? -16.291 1.028 50.100 1.00 87.81 173 ASN A O 1
ATOM 1302 N N . PRO A 1 174 ? -17.674 2.781 49.848 1.00 86.38 174 PRO A N 1
ATOM 1303 C CA . PRO A 1 174 ? -16.731 3.597 49.076 1.00 86.38 174 PRO A CA 1
ATOM 1304 C C . PRO A 1 174 ? -15.472 4.018 49.856 1.00 86.38 174 PRO A C 1
ATOM 1306 O O . PRO A 1 174 ? -14.547 4.579 49.262 1.00 86.38 174 PRO A O 1
ATOM 1309 N N . SER A 1 175 ? -15.430 3.775 51.171 1.00 86.62 175 SER A N 1
ATOM 1310 C CA . SER A 1 175 ? -14.267 4.041 52.026 1.00 86.62 175 SER A CA 1
ATOM 1311 C C . SER A 1 175 ? -13.185 2.964 51.908 1.00 86.62 175 SER A C 1
ATOM 1313 O O . SER A 1 175 ? -12.032 3.234 52.231 1.00 86.62 175 SER A O 1
ATOM 1315 N N . VAL A 1 176 ? -13.534 1.758 51.446 1.00 88.62 176 VAL A N 1
ATOM 1316 C CA . VAL A 1 176 ? -12.587 0.651 51.256 1.00 88.62 176 VAL A CA 1
ATOM 1317 C C . VAL A 1 176 ? -12.095 0.674 49.814 1.00 88.62 176 VAL A C 1
ATOM 1319 O O . VAL A 1 176 ? -12.745 0.134 48.917 1.00 88.62 176 VAL A O 1
ATOM 1322 N N . ILE A 1 177 ? -10.965 1.348 49.592 1.00 90.69 177 ILE A N 1
ATOM 1323 C CA . ILE A 1 177 ? -10.302 1.438 48.286 1.00 90.69 177 ILE A CA 1
ATOM 1324 C C . ILE A 1 177 ? -9.437 0.199 48.093 1.00 90.69 177 ILE A C 1
ATOM 1326 O O . ILE A 1 177 ? -8.590 -0.096 48.928 1.00 90.69 177 ILE A O 1
ATOM 1330 N N . VAL A 1 178 ? -9.641 -0.500 46.981 1.00 90.56 178 VAL A N 1
ATOM 1331 C CA . VAL A 1 178 ? -8.972 -1.781 46.694 1.00 90.56 178 VAL A CA 1
ATOM 1332 C C . VAL A 1 178 ? -7.899 -1.641 45.615 1.00 90.56 178 VAL A C 1
ATOM 1334 O O . VAL A 1 178 ? -6.919 -2.375 45.611 1.00 90.56 178 VAL A O 1
ATOM 1337 N N . ALA A 1 179 ? -8.068 -0.670 44.716 1.00 91.88 179 ALA A N 1
ATOM 1338 C CA . ALA A 1 179 ? -7.085 -0.288 43.712 1.00 91.88 179 ALA A CA 1
ATOM 1339 C C . ALA A 1 179 ? -7.327 1.163 43.290 1.00 91.88 179 ALA A C 1
ATOM 1341 O O . ALA A 1 179 ? -8.474 1.592 43.145 1.00 91.88 179 ALA A O 1
ATOM 1342 N N . GLN A 1 180 ? -6.256 1.920 43.072 1.00 94.81 180 GLN A N 1
ATOM 1343 C CA . GLN A 1 180 ? -6.337 3.308 42.631 1.00 94.81 180 GLN A CA 1
ATOM 1344 C C . GLN A 1 180 ? -5.085 3.675 41.828 1.00 94.81 180 GLN A C 1
ATOM 1346 O O . GLN A 1 180 ? -3.977 3.312 42.216 1.00 94.81 180 GLN A O 1
ATOM 1351 N N . SER A 1 181 ? -5.267 4.393 40.721 1.00 95.81 181 SER A N 1
ATOM 1352 C CA . SER A 1 181 ? -4.162 4.986 39.961 1.00 95.81 181 SER A CA 1
ATOM 1353 C C . SER A 1 181 ? -3.670 6.291 40.612 1.00 95.81 181 SER A C 1
ATOM 1355 O O . SER A 1 181 ? -4.433 6.930 41.344 1.00 95.81 181 SER A O 1
ATOM 1357 N N . PRO A 1 182 ? -2.459 6.774 40.281 1.00 95.69 182 PRO A N 1
ATOM 1358 C CA . PRO A 1 182 ? -2.049 8.152 40.564 1.00 95.69 182 PRO A CA 1
ATOM 1359 C C . PRO A 1 182 ? -3.023 9.191 39.980 1.00 95.69 182 PRO A C 1
ATOM 1361 O O . PRO A 1 182 ? -3.845 8.869 39.112 1.00 95.69 182 PRO A O 1
ATOM 1364 N N . GLU A 1 183 ? -2.932 10.445 40.438 1.00 92.56 183 GLU A N 1
ATOM 1365 C CA . GLU A 1 183 ? -3.798 11.531 39.949 1.00 92.56 183 GLU A CA 1
ATOM 1366 C C . GLU A 1 183 ? -3.555 11.844 38.470 1.00 92.56 183 GLU A C 1
ATOM 1368 O O . GLU A 1 183 ? -4.509 12.123 37.739 1.00 92.56 183 GLU A O 1
ATOM 1373 N N . GLU A 1 184 ? -2.299 11.746 38.035 1.00 92.88 184 GLU A N 1
ATOM 1374 C CA . GLU A 1 184 ? -1.854 11.863 36.647 1.00 92.88 184 GLU A CA 1
ATOM 1375 C C . GLU A 1 184 ? -2.290 10.684 35.762 1.00 92.88 184 GLU A C 1
ATOM 1377 O O . GLU A 1 184 ? -2.229 10.790 34.540 1.00 92.88 184 GLU A O 1
ATOM 1382 N N . GLY A 1 185 ? -2.777 9.593 36.363 1.00 94.69 185 GLY A N 1
ATOM 1383 C CA . GLY A 1 185 ? -3.190 8.370 35.681 1.00 94.69 185 GLY A CA 1
ATOM 1384 C C . GLY A 1 185 ? -2.069 7.339 35.530 1.00 94.69 185 GLY A C 1
ATOM 1385 O O . GLY A 1 185 ? -0.934 7.521 35.964 1.00 94.69 185 GLY A O 1
ATOM 1386 N N . THR A 1 186 ? -2.410 6.204 34.928 1.00 95.06 186 THR A N 1
ATOM 1387 C CA . THR A 1 186 ? -1.485 5.102 34.640 1.00 95.06 186 THR A CA 1
ATOM 1388 C C . THR A 1 186 ? -1.458 4.841 33.140 1.00 95.06 186 THR A C 1
ATOM 1390 O O . THR A 1 186 ? -2.510 4.636 32.530 1.00 95.06 186 THR A O 1
ATOM 1393 N N . GLU A 1 187 ? -0.260 4.847 32.547 1.00 94.75 187 GLU A N 1
ATOM 1394 C CA . GLU A 1 187 ? -0.062 4.528 31.131 1.00 94.75 187 GLU A CA 1
ATOM 1395 C C . GLU A 1 187 ? 0.230 3.043 30.917 1.00 94.75 187 GLU A C 1
ATOM 1397 O O . GLU A 1 187 ? 1.105 2.480 31.573 1.00 94.75 187 GLU A O 1
ATOM 1402 N N . PHE A 1 188 ? -0.442 2.420 29.951 1.00 94.38 188 PHE A N 1
ATOM 1403 C CA . PHE A 1 188 ? -0.145 1.047 29.532 1.00 94.38 188 PHE A CA 1
ATOM 1404 C C . PHE A 1 188 ? -0.616 0.767 28.104 1.00 94.38 188 PHE A C 1
ATOM 1406 O O . PHE A 1 188 ? -1.480 1.468 27.578 1.00 94.38 188 PHE A O 1
ATOM 1413 N N . VAL A 1 189 ? -0.041 -0.254 27.463 1.00 93.38 189 VAL A N 1
ATOM 1414 C CA . VAL A 1 189 ? -0.509 -0.748 26.158 1.00 93.38 189 VAL A CA 1
ATOM 1415 C C . VAL A 1 189 ? -1.724 -1.638 26.389 1.00 93.38 189 VAL A C 1
ATOM 1417 O O . VAL A 1 189 ? -1.696 -2.514 27.248 1.00 93.38 189 VAL A O 1
ATOM 1420 N N . LEU A 1 190 ? -2.806 -1.428 25.640 1.00 93.38 190 LEU A N 1
ATOM 1421 C CA . LEU A 1 190 ? -4.097 -2.054 25.938 1.00 93.38 190 LEU A CA 1
ATOM 1422 C C . LEU A 1 190 ? -4.069 -3.597 25.894 1.00 93.38 190 LEU A C 1
ATOM 1424 O O . LEU A 1 190 ? -4.802 -4.242 26.644 1.00 93.38 190 LEU A O 1
ATOM 1428 N N . CYS A 1 191 ? -3.226 -4.199 25.050 1.00 92.94 191 CYS A N 1
ATOM 1429 C CA . CYS A 1 191 ? -3.011 -5.647 24.982 1.00 92.94 191 CYS A CA 1
ATOM 1430 C C . CYS A 1 191 ? -1.989 -6.185 25.992 1.00 92.94 191 CYS A C 1
ATOM 1432 O O . CYS A 1 191 ? -1.893 -7.398 26.160 1.00 92.94 191 CYS A O 1
ATOM 1434 N N . GLU A 1 192 ? -1.265 -5.304 26.680 1.00 93.88 192 GLU A N 1
ATOM 1435 C CA . GLU A 1 192 ? -0.275 -5.627 27.713 1.00 93.88 192 GLU A CA 1
ATOM 1436 C C . GLU A 1 192 ? -0.562 -4.807 28.988 1.00 93.88 192 GLU A C 1
ATOM 1438 O O . GLU A 1 192 ? 0.251 -3.975 29.402 1.00 93.88 192 GLU A O 1
ATOM 1443 N N . PRO A 1 193 ? -1.751 -4.975 29.602 1.00 93.00 193 PRO A N 1
ATOM 1444 C CA . PRO A 1 193 ? -2.118 -4.219 30.790 1.00 93.00 193 PRO A CA 1
ATOM 1445 C C . PRO A 1 193 ? -1.277 -4.641 32.010 1.00 93.00 193 PRO A C 1
ATOM 1447 O O . PRO A 1 193 ? -0.774 -5.770 32.053 1.00 93.00 193 PRO A O 1
ATOM 1450 N N . PRO A 1 194 ? -1.173 -3.780 33.041 1.00 93.44 194 PRO A N 1
ATOM 1451 C CA . PRO A 1 194 ? -0.564 -4.144 34.316 1.00 93.44 194 PRO A CA 1
ATOM 1452 C C . PRO A 1 194 ? -1.215 -5.403 34.901 1.00 93.44 194 PRO A C 1
ATOM 1454 O O . PRO A 1 194 ? -2.435 -5.567 34.835 1.00 93.44 194 PRO A O 1
ATOM 1457 N N . GLN A 1 195 ? -0.408 -6.302 35.474 1.00 88.50 195 GLN A N 1
ATOM 1458 C CA . GLN A 1 195 ? -0.894 -7.592 35.991 1.00 88.50 195 GLN A CA 1
ATOM 1459 C C . GLN A 1 195 ? -1.913 -7.443 37.130 1.00 88.50 195 GLN A C 1
ATOM 1461 O O . GLN A 1 195 ? -2.764 -8.308 37.319 1.00 88.50 195 GLN A O 1
ATOM 1466 N N . ASP A 1 196 ? -1.812 -6.357 37.886 1.00 88.06 196 ASP A N 1
ATOM 1467 C CA . ASP A 1 196 ? -2.656 -5.994 39.020 1.00 88.06 196 ASP A CA 1
ATOM 1468 C C . ASP A 1 196 ? -3.898 -5.176 38.623 1.00 88.06 196 ASP A C 1
ATOM 1470 O O . ASP A 1 196 ? -4.735 -4.867 39.475 1.00 88.06 196 ASP A O 1
ATOM 1474 N N . LEU A 1 197 ? -4.065 -4.849 37.336 1.00 93.44 197 LEU A N 1
ATOM 1475 C CA . LEU A 1 197 ? -5.239 -4.129 36.858 1.00 93.44 197 LEU A CA 1
ATOM 1476 C C . LEU A 1 197 ? -6.497 -5.000 36.991 1.00 93.44 197 LEU A C 1
ATOM 1478 O O . LEU A 1 197 ? -6.586 -6.105 36.452 1.00 93.44 197 LEU A O 1
ATOM 1482 N N . VAL A 1 198 ? -7.522 -4.465 37.657 1.00 94.31 198 VAL A N 1
ATOM 1483 C CA . VAL A 1 198 ? -8.827 -5.126 37.784 1.00 94.31 198 VAL A CA 1
ATOM 1484 C C . VAL A 1 198 ? -9.417 -5.385 36.392 1.00 94.31 198 VAL A C 1
ATOM 1486 O O . VAL A 1 198 ? -9.603 -4.455 35.606 1.00 94.31 198 VAL A O 1
ATOM 1489 N N . LYS A 1 199 ? -9.761 -6.645 36.086 1.00 94.44 199 LYS A N 1
ATOM 1490 C CA . LYS A 1 199 ? -10.191 -7.076 34.738 1.00 94.44 199 LYS A CA 1
ATOM 1491 C C . LYS A 1 199 ? -11.370 -6.265 34.196 1.00 94.44 199 LYS A C 1
ATOM 1493 O O . LYS A 1 199 ? -11.413 -5.966 33.004 1.00 94.44 199 LYS A O 1
ATOM 1498 N N . GLY A 1 200 ? -12.311 -5.881 35.062 1.00 94.94 200 GLY A N 1
ATOM 1499 C CA . GLY A 1 200 ? -13.444 -5.037 34.675 1.00 94.94 200 GLY A CA 1
ATOM 1500 C C . GLY A 1 200 ? -13.043 -3.664 34.120 1.00 94.94 200 GLY A C 1
ATOM 1501 O O . GLY A 1 200 ? -13.700 -3.169 33.206 1.00 94.94 200 GLY A O 1
ATOM 1502 N N . ILE A 1 201 ? -11.932 -3.083 34.591 1.00 97.06 201 ILE A N 1
ATOM 1503 C CA . ILE A 1 201 ? -11.406 -1.811 34.067 1.00 97.06 201 ILE A CA 1
ATOM 1504 C C . ILE A 1 201 ? -10.937 -1.992 32.625 1.00 97.06 201 ILE A C 1
ATOM 1506 O O . ILE A 1 201 ? -11.274 -1.181 31.767 1.00 97.06 201 ILE A O 1
ATOM 1510 N N . LEU A 1 202 ? -10.213 -3.075 32.331 1.00 95.94 202 LEU A N 1
ATOM 1511 C CA . LEU A 1 202 ? -9.725 -3.347 30.979 1.00 95.94 202 LEU A CA 1
ATOM 1512 C C . LEU A 1 202 ? -10.875 -3.471 29.968 1.00 95.94 202 LEU A C 1
ATOM 1514 O O . LEU A 1 202 ? -10.811 -2.892 28.882 1.00 95.94 202 LEU A O 1
ATOM 1518 N N . LEU A 1 203 ? -11.943 -4.190 30.335 1.00 95.50 203 LEU A N 1
ATOM 1519 C CA . LEU A 1 203 ? -13.146 -4.306 29.503 1.00 95.50 203 LEU A CA 1
ATOM 1520 C C . LEU A 1 203 ? -13.801 -2.942 29.261 1.00 95.50 203 LEU A C 1
ATOM 1522 O O . LEU A 1 203 ? -14.217 -2.651 28.141 1.00 95.50 203 LEU A O 1
ATOM 1526 N N . ALA A 1 204 ? -13.855 -2.088 30.285 1.00 96.31 204 ALA A N 1
ATOM 1527 C CA . ALA A 1 204 ? -14.386 -0.736 30.161 1.00 96.31 204 ALA A CA 1
ATOM 1528 C C . ALA A 1 204 ? -13.571 0.124 29.203 1.00 96.31 204 ALA A C 1
ATOM 1530 O O . ALA A 1 204 ? -14.141 0.633 28.235 1.00 96.31 204 ALA A O 1
ATOM 1531 N N . VAL A 1 205 ? -12.255 0.211 29.410 1.00 96.50 205 VAL A N 1
ATOM 1532 C CA . VAL A 1 205 ? -11.344 1.047 28.614 1.00 96.50 205 VAL A CA 1
ATOM 1533 C C . VAL A 1 205 ? -11.427 0.711 27.121 1.00 96.50 205 VAL A C 1
ATOM 1535 O O . VAL A 1 205 ? -11.472 1.624 26.300 1.00 96.50 205 VAL A O 1
ATOM 1538 N N . LYS A 1 206 ? -11.577 -0.571 26.753 1.00 94.81 206 LYS A N 1
ATOM 1539 C CA . LYS A 1 206 ? -11.788 -1.009 25.355 1.00 94.81 206 LYS A CA 1
ATOM 1540 C C . LYS A 1 206 ? -13.041 -0.421 24.693 1.00 94.81 206 LYS A C 1
ATOM 1542 O O . LYS A 1 206 ? -13.116 -0.340 23.468 1.00 94.81 206 LYS A O 1
ATOM 1547 N N . THR A 1 207 ? -14.043 -0.020 25.475 1.00 92.31 207 THR A N 1
ATOM 1548 C CA . THR A 1 207 ? -15.296 0.562 24.959 1.00 92.31 207 THR A CA 1
ATOM 1549 C C . THR A 1 207 ? -15.394 2.075 25.123 1.00 92.31 207 THR A C 1
ATOM 1551 O O . THR A 1 207 ? -16.290 2.685 24.526 1.00 92.31 207 THR A O 1
ATOM 1554 N N . MET A 1 208 ? -14.493 2.657 25.915 1.00 94.69 208 MET A N 1
ATOM 1555 C CA . MET A 1 208 ? -14.476 4.073 26.252 1.00 94.69 208 MET A CA 1
ATOM 1556 C C . MET A 1 208 ? -13.913 4.923 25.122 1.00 94.69 208 MET A C 1
ATOM 1558 O O . MET A 1 208 ? -13.098 4.483 24.308 1.00 94.69 208 MET A O 1
ATOM 1562 N N . LYS A 1 209 ? -14.346 6.176 25.105 1.00 94.38 209 LYS A N 1
ATOM 1563 C CA . LYS A 1 209 ? -13.780 7.236 24.281 1.00 94.38 209 LYS A CA 1
ATOM 1564 C C . LYS A 1 209 ? -12.858 8.125 25.113 1.00 94.38 209 LYS A C 1
ATOM 1566 O O . LYS A 1 209 ? -13.049 8.256 26.321 1.00 94.38 209 LYS A O 1
ATOM 1571 N N . LYS A 1 210 ? -11.886 8.775 24.471 1.00 93.00 210 LYS A N 1
ATOM 1572 C CA . LYS A 1 210 ? -11.008 9.752 25.139 1.00 93.00 210 LYS A CA 1
ATOM 1573 C C . LYS A 1 210 ? -11.836 10.832 25.851 1.00 93.00 210 LYS A C 1
ATOM 1575 O O . LYS A 1 210 ? -12.750 11.402 25.261 1.00 93.00 210 LYS A O 1
ATOM 1580 N N . GLY A 1 211 ? -11.553 11.071 27.126 1.00 92.00 211 GLY A N 1
ATOM 1581 C CA . GLY A 1 211 ? -12.259 11.991 28.023 1.00 92.00 211 GLY A CA 1
ATOM 1582 C C . GLY A 1 211 ? -13.552 11.460 28.663 1.00 92.00 211 GLY A C 1
ATOM 1583 O O . GLY A 1 211 ? -14.172 12.191 29.441 1.00 92.00 211 GLY A O 1
ATOM 1584 N N . GLU A 1 212 ? -13.986 10.235 28.342 1.00 94.88 212 GLU A N 1
ATOM 1585 C CA . GLU A 1 212 ? -15.179 9.607 28.931 1.00 94.88 212 GLU A CA 1
ATOM 1586 C C . GLU A 1 212 ? -14.907 9.156 30.373 1.00 94.88 212 GLU A C 1
ATOM 1588 O O . GLU A 1 212 ? -13.816 8.675 30.686 1.00 94.88 212 GLU A O 1
ATOM 1593 N N . GLN A 1 213 ? -15.917 9.281 31.241 1.00 96.56 213 GLN A N 1
ATOM 1594 C CA . GLN A 1 213 ? -15.877 8.762 32.611 1.00 96.56 213 GLN A CA 1
ATOM 1595 C C . GLN A 1 213 ? -17.031 7.792 32.845 1.00 96.56 213 GLN A C 1
ATOM 1597 O O . GLN A 1 213 ? -18.187 8.107 32.545 1.00 96.56 213 GLN A O 1
ATOM 1602 N N . LEU A 1 214 ? -16.724 6.628 33.411 1.00 96.44 214 LEU A N 1
ATOM 1603 C CA . LEU A 1 214 ? -17.667 5.553 33.695 1.00 96.44 214 LEU A CA 1
ATOM 1604 C C . LEU A 1 214 ? -17.677 5.202 35.185 1.00 96.44 214 LEU A C 1
ATOM 1606 O O . LEU A 1 214 ? -16.645 5.216 35.848 1.00 96.44 214 LEU A O 1
ATOM 1610 N N . MET A 1 215 ? -18.846 4.801 35.674 1.00 96.44 215 MET A N 1
ATOM 1611 C CA . MET A 1 215 ? -19.016 4.004 36.884 1.00 96.44 215 MET A CA 1
ATOM 1612 C C . MET A 1 215 ? -19.242 2.557 36.455 1.00 96.44 215 MET A C 1
ATOM 1614 O O . MET A 1 215 ? -20.145 2.290 35.662 1.00 96.44 215 MET A O 1
ATOM 1618 N N . LEU A 1 216 ? -18.475 1.619 36.990 1.00 97.25 216 LEU A N 1
ATOM 1619 C CA . LEU A 1 216 ? -18.638 0.192 36.734 1.00 97.25 216 LEU A CA 1
ATOM 1620 C C . LEU A 1 216 ? -19.193 -0.504 37.969 1.00 97.25 216 LEU A C 1
ATOM 1622 O O . LEU A 1 216 ? -18.761 -0.213 39.081 1.00 97.25 216 LEU A O 1
ATOM 1626 N N . LYS A 1 217 ? -20.087 -1.467 37.756 1.00 96.00 217 LYS A N 1
ATOM 1627 C CA . LYS A 1 217 ? -20.411 -2.523 38.720 1.00 96.00 217 LYS A CA 1
ATOM 1628 C C . LYS A 1 217 ? -19.738 -3.805 38.255 1.00 96.00 217 LYS A C 1
ATOM 1630 O O . LYS A 1 217 ? -19.949 -4.217 37.117 1.00 96.00 217 LYS A O 1
ATOM 1635 N N . ILE A 1 218 ? -18.928 -4.407 39.119 1.00 96.75 218 ILE A N 1
ATOM 1636 C CA . ILE A 1 218 ? -18.041 -5.521 38.774 1.00 96.75 218 ILE A CA 1
ATOM 1637 C C . ILE A 1 218 ? -18.341 -6.699 39.711 1.00 96.75 218 ILE A C 1
ATOM 1639 O O . ILE A 1 218 ? -18.232 -6.574 40.934 1.00 96.75 218 ILE A O 1
ATOM 1643 N N . LYS A 1 219 ? -18.736 -7.844 39.146 1.00 95.69 219 LYS A N 1
ATOM 1644 C CA . LYS A 1 219 ? -18.887 -9.111 39.875 1.00 95.69 219 LYS A CA 1
ATOM 1645 C C . LYS A 1 219 ? -17.510 -9.717 40.214 1.00 95.69 219 LYS A C 1
ATOM 1647 O O . LYS A 1 219 ? -16.520 -9.373 39.558 1.00 95.69 219 LYS A O 1
ATOM 1652 N N . PRO A 1 220 ? -17.417 -10.600 41.225 1.00 93.50 220 PRO A N 1
ATOM 1653 C CA . PRO A 1 220 ? -16.139 -11.100 41.733 1.00 93.50 220 PRO A CA 1
ATOM 1654 C C . PRO A 1 220 ? -15.226 -11.688 40.652 1.00 93.50 220 PRO A C 1
ATOM 1656 O O . PRO A 1 220 ? -14.025 -11.439 40.673 1.00 93.50 220 PRO A O 1
ATOM 1659 N N . GLU A 1 221 ? -15.769 -12.386 39.655 1.00 94.00 221 GLU A N 1
ATOM 1660 C CA . GLU A 1 221 ? -1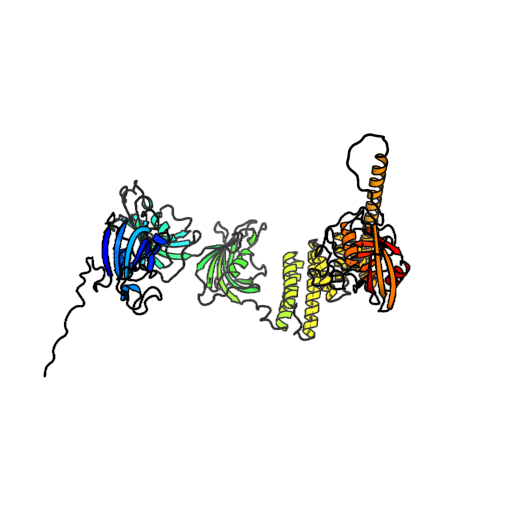5.022 -13.071 38.587 1.00 94.00 221 GLU A CA 1
ATOM 1661 C C . GLU A 1 221 ? -14.173 -12.110 37.730 1.00 94.00 221 GLU A C 1
ATOM 1663 O O . GLU A 1 221 ? -13.120 -12.486 37.196 1.00 94.00 221 GLU A O 1
ATOM 1668 N N . TYR A 1 222 ? -14.612 -10.851 37.645 1.00 94.69 222 TYR A N 1
ATOM 1669 C CA . TYR A 1 222 ? -13.952 -9.745 36.945 1.00 94.69 222 TYR A CA 1
ATOM 1670 C C . TYR A 1 222 ? -13.205 -8.788 37.897 1.00 94.69 222 TYR A C 1
ATOM 1672 O O . TYR A 1 222 ? -12.597 -7.812 37.446 1.00 94.69 222 TYR A O 1
ATOM 1680 N N . GLY A 1 223 ? -13.250 -9.075 39.201 1.00 92.19 223 GLY A N 1
ATOM 1681 C CA . GLY A 1 223 ? -12.502 -8.437 40.281 1.00 92.19 223 GLY A CA 1
ATOM 1682 C C . GLY A 1 223 ? -11.415 -9.363 40.834 1.00 92.19 223 GLY A C 1
ATOM 1683 O O . GLY A 1 223 ? -10.558 -9.838 40.089 1.00 92.19 223 GLY A O 1
ATOM 1684 N N . TYR A 1 224 ? -11.472 -9.628 42.142 1.00 90.69 224 TYR A N 1
ATOM 1685 C CA . TYR A 1 224 ? -10.520 -10.484 42.873 1.00 90.69 224 TYR A CA 1
ATOM 1686 C C . TYR A 1 224 ? -11.017 -11.926 43.097 1.00 90.69 224 TYR A C 1
ATOM 1688 O O . TYR A 1 224 ? -10.397 -12.708 43.815 1.00 90.69 224 TYR A O 1
ATOM 1696 N N . GLY A 1 225 ? -12.128 -12.304 42.463 1.00 88.25 225 GLY A N 1
ATOM 1697 C CA . GLY A 1 225 ? -12.710 -13.641 42.516 1.00 88.25 225 GLY A CA 1
ATOM 1698 C C . GLY A 1 225 ? -13.279 -14.034 43.880 1.00 88.25 225 GLY A C 1
ATOM 1699 O O . GLY A 1 225 ? -13.354 -13.245 44.822 1.00 88.25 225 GLY A O 1
ATOM 1700 N N . GLU A 1 226 ? -13.647 -15.308 43.990 1.00 88.12 226 GLU A N 1
ATOM 1701 C CA . GLU A 1 226 ? -14.158 -15.915 45.227 1.00 88.12 226 GLU A CA 1
ATOM 1702 C C . GLU A 1 226 ? -13.122 -15.945 46.358 1.00 88.12 226 GLU A C 1
ATOM 1704 O O . GLU A 1 226 ? -13.485 -16.042 47.524 1.00 88.12 226 GLU A O 1
ATOM 1709 N N . ALA A 1 227 ? -11.829 -15.832 46.044 1.00 84.56 227 ALA A N 1
ATOM 1710 C CA . ALA A 1 227 ? -10.777 -15.763 47.054 1.00 84.56 227 ALA A CA 1
ATOM 1711 C C . ALA A 1 227 ? -10.698 -14.388 47.745 1.00 84.56 227 ALA A C 1
ATOM 1713 O O . ALA A 1 227 ? -10.223 -14.306 48.878 1.00 84.56 227 ALA A O 1
ATOM 1714 N N . GLY A 1 228 ? -11.167 -13.322 47.085 1.00 84.88 228 GLY A N 1
ATOM 1715 C CA . GLY A 1 228 ? -10.948 -11.948 47.531 1.00 84.88 228 GLY A CA 1
ATOM 1716 C C . GLY A 1 228 ? -9.469 -11.537 47.470 1.00 84.88 228 GLY A C 1
ATOM 1717 O O . GLY A 1 228 ? -8.645 -12.170 46.810 1.00 84.88 228 GLY A O 1
ATOM 1718 N N . LEU A 1 229 ? -9.129 -10.460 48.173 1.00 83.12 229 LEU A N 1
ATOM 1719 C CA . LEU A 1 229 ? -7.771 -9.929 48.314 1.00 83.12 229 LEU A CA 1
ATOM 1720 C C . LEU A 1 229 ? -7.593 -9.453 49.757 1.00 83.12 229 LEU A C 1
ATOM 1722 O O . LEU A 1 229 ? -8.164 -8.445 50.167 1.00 83.12 229 LEU A O 1
ATOM 1726 N N . ALA A 1 230 ? -6.818 -10.194 50.545 1.00 73.06 230 ALA A N 1
ATOM 1727 C CA . ALA A 1 230 ? -6.590 -9.852 51.944 1.00 73.06 230 ALA A CA 1
ATOM 1728 C C . ALA A 1 230 ? -5.713 -8.587 52.087 1.00 73.06 230 ALA A C 1
ATOM 1730 O O . ALA A 1 230 ? -4.750 -8.445 51.331 1.00 73.06 230 ALA A O 1
ATOM 1731 N N . PRO A 1 231 ? -5.970 -7.717 53.086 1.00 74.50 231 PRO A N 1
ATOM 1732 C CA . PRO A 1 231 ? -7.031 -7.815 54.096 1.00 74.50 231 PRO A CA 1
ATOM 1733 C C . PRO A 1 231 ? -8.363 -7.156 53.686 1.00 74.50 231 PRO A C 1
ATOM 1735 O O . PRO A 1 231 ? -9.373 -7.383 54.349 1.00 74.50 231 PRO A O 1
ATOM 1738 N N . ASP A 1 232 ? -8.370 -6.351 52.623 1.00 77.69 232 ASP A N 1
ATOM 1739 C CA . ASP A 1 232 ? -9.404 -5.333 52.395 1.00 77.69 232 ASP A CA 1
ATOM 1740 C C . ASP A 1 232 ? -10.591 -5.801 51.543 1.00 77.69 232 ASP A C 1
ATOM 1742 O O . ASP A 1 232 ? -11.663 -5.194 51.582 1.00 77.69 232 ASP A O 1
ATOM 1746 N N . VAL A 1 233 ? -10.437 -6.890 50.787 1.00 82.00 233 VAL A N 1
ATOM 1747 C CA . VAL A 1 233 ? -11.466 -7.401 49.875 1.00 82.00 233 VAL A CA 1
ATOM 1748 C C . VAL A 1 233 ? -11.960 -8.766 50.345 1.00 82.00 233 VAL A C 1
ATOM 1750 O O . VAL A 1 233 ? -11.245 -9.763 50.201 1.00 82.00 233 VAL A O 1
ATOM 1753 N N . PRO A 1 234 ? -13.197 -8.846 50.866 1.00 83.75 234 PRO A N 1
ATOM 1754 C CA . PRO A 1 234 ? -13.813 -10.114 51.225 1.00 83.75 234 PRO A CA 1
ATOM 1755 C C . PRO A 1 234 ? -13.918 -11.077 50.036 1.00 83.75 234 PRO A C 1
ATOM 1757 O O . PRO A 1 234 ? -14.062 -10.665 48.883 1.00 83.75 234 PRO A O 1
ATOM 1760 N N . ALA A 1 235 ? -13.917 -12.373 50.339 1.00 86.25 235 ALA A N 1
ATOM 1761 C CA . ALA A 1 235 ? -14.272 -13.429 49.395 1.00 86.25 235 ALA A CA 1
ATOM 1762 C C . ALA A 1 235 ? -15.627 -13.134 48.723 1.00 86.25 235 ALA A C 1
ATOM 1764 O O . ALA A 1 235 ? -16.602 -12.821 49.411 1.00 86.25 235 ALA A O 1
ATOM 1765 N N . GLY A 1 236 ? -15.682 -13.194 47.388 1.00 87.44 236 GLY A N 1
ATOM 1766 C CA . GLY A 1 236 ? -16.916 -12.962 46.628 1.00 87.44 236 GLY A CA 1
ATOM 1767 C C . GLY A 1 236 ? -17.420 -11.509 46.658 1.00 87.44 236 GLY A C 1
ATOM 1768 O O . GLY A 1 236 ? -18.584 -11.245 46.341 1.00 87.44 236 GLY A O 1
ATOM 1769 N N . ALA A 1 237 ? -16.582 -10.543 47.052 1.00 90.00 237 ALA A N 1
ATOM 1770 C CA . ALA A 1 237 ? -16.973 -9.139 47.073 1.00 90.00 237 ALA A CA 1
ATOM 1771 C C . ALA A 1 237 ? -17.204 -8.589 45.656 1.00 90.00 237 ALA A C 1
ATOM 1773 O O . ALA A 1 237 ? -16.366 -8.715 44.761 1.00 90.00 237 ALA A O 1
ATOM 1774 N N . LYS A 1 238 ? -18.340 -7.909 45.476 1.00 94.62 238 LYS A N 1
ATOM 1775 C CA . LYS A 1 238 ? -18.602 -7.073 44.298 1.00 94.62 238 LYS A CA 1
ATOM 1776 C C . LYS A 1 238 ? -17.843 -5.759 44.436 1.00 94.62 238 LYS A C 1
ATOM 1778 O O . LYS A 1 238 ? -17.692 -5.247 45.546 1.00 94.62 238 LYS A O 1
ATOM 1783 N N . LEU A 1 239 ? -17.415 -5.195 43.314 1.00 95.81 239 LEU A N 1
ATOM 1784 C CA . LEU A 1 239 ? -16.674 -3.938 43.277 1.00 95.81 239 LEU A CA 1
ATOM 1785 C C . LEU A 1 239 ? -17.444 -2.867 42.507 1.00 95.81 239 LEU A C 1
ATOM 1787 O O . LEU A 1 239 ? -18.235 -3.161 41.607 1.00 95.81 239 LEU A O 1
ATOM 1791 N N . GLU A 1 240 ? -17.161 -1.618 42.848 1.00 96.88 240 GLU A N 1
ATOM 1792 C CA . GLU A 1 240 ? -17.540 -0.442 42.077 1.00 96.88 240 GLU A CA 1
ATOM 1793 C C . GLU A 1 240 ? -16.268 0.295 41.654 1.00 96.88 240 GLU A C 1
ATOM 1795 O O . GLU A 1 240 ? -15.369 0.492 42.470 1.00 96.88 240 GLU A O 1
ATOM 1800 N N . ALA A 1 241 ? -16.165 0.669 40.377 1.00 97.31 241 ALA A N 1
ATOM 1801 C CA . ALA A 1 241 ? -14.980 1.349 39.853 1.00 97.31 241 ALA A CA 1
ATOM 1802 C C . ALA A 1 241 ? -15.343 2.614 39.080 1.00 97.31 241 ALA A C 1
ATOM 1804 O O . ALA A 1 241 ? -16.107 2.554 38.118 1.00 97.31 241 ALA A O 1
ATOM 1805 N N . GLU A 1 242 ? -14.787 3.747 39.490 1.00 97.31 242 GLU A N 1
ATOM 1806 C CA . GLU A 1 242 ? -14.779 4.969 38.691 1.00 97.31 242 GLU A CA 1
ATOM 1807 C C . GLU A 1 242 ? -13.582 4.901 37.748 1.00 97.31 242 GLU A C 1
ATOM 1809 O O . GLU A 1 242 ? -12.462 4.654 38.196 1.00 97.31 242 GLU A O 1
ATOM 1814 N N . VAL A 1 243 ? -13.816 5.069 36.448 1.00 98.00 243 VAL A N 1
ATOM 1815 C CA . VAL A 1 243 ? -12.784 4.954 35.412 1.00 98.00 243 VAL A CA 1
ATOM 1816 C C . VAL A 1 243 ? -12.889 6.133 34.460 1.00 98.00 243 VAL A C 1
ATOM 1818 O O . VAL A 1 243 ? -13.963 6.422 33.940 1.00 98.00 243 VAL A O 1
ATOM 1821 N N . GLU A 1 244 ? -11.764 6.779 34.189 1.00 97.31 244 GLU A N 1
ATOM 1822 C CA . GLU A 1 244 ? -11.607 7.840 33.205 1.00 97.31 244 GLU A CA 1
ATOM 1823 C C . GLU A 1 244 ? -10.525 7.462 32.199 1.00 97.31 244 GLU A C 1
ATOM 1825 O O . GLU A 1 244 ? -9.390 7.162 32.571 1.00 97.31 244 GLU A O 1
ATOM 1830 N N . LEU A 1 245 ? -10.868 7.518 30.913 1.00 96.69 245 LEU A N 1
ATOM 1831 C CA . LEU A 1 245 ? -9.895 7.381 29.836 1.00 96.69 245 LEU A CA 1
ATOM 1832 C C . LEU A 1 245 ? -9.376 8.776 29.497 1.00 96.69 245 LEU A C 1
ATOM 1834 O O . LEU A 1 245 ? -10.028 9.515 28.766 1.00 96.69 245 LEU A O 1
ATOM 1838 N N . MET A 1 246 ? -8.234 9.155 30.060 1.00 94.31 246 MET A N 1
ATOM 1839 C CA . MET A 1 246 ? -7.700 10.514 29.956 1.00 94.31 246 MET A CA 1
ATOM 1840 C C . MET A 1 246 ? -7.116 10.788 28.571 1.00 94.31 246 MET A C 1
ATOM 1842 O O . MET A 1 246 ? -7.387 11.837 27.988 1.00 94.31 246 MET A O 1
ATOM 1846 N N . ASP A 1 247 ? -6.347 9.839 28.031 1.00 92.12 247 ASP A N 1
ATOM 1847 C CA . ASP A 1 247 ? -5.696 9.990 26.730 1.00 92.12 247 ASP A CA 1
ATOM 1848 C C . ASP A 1 247 ? -5.490 8.653 26.000 1.00 92.12 247 ASP A C 1
ATOM 1850 O O . ASP A 1 247 ? -5.509 7.579 26.609 1.00 92.12 247 ASP A O 1
ATOM 1854 N N . ILE A 1 248 ? -5.307 8.728 24.679 1.00 92.38 248 ILE A N 1
ATOM 1855 C CA . ILE A 1 248 ? -5.031 7.592 23.794 1.00 92.38 248 ILE A CA 1
ATOM 1856 C C . ILE A 1 248 ? -3.868 7.970 22.871 1.00 92.38 248 ILE A C 1
ATOM 1858 O O . ILE A 1 248 ? -4.037 8.751 21.936 1.00 92.38 248 ILE A O 1
ATOM 1862 N N . LYS A 1 249 ? -2.710 7.352 23.090 1.00 90.75 249 LYS A N 1
ATOM 1863 C CA . LYS A 1 249 ? -1.530 7.440 22.226 1.00 90.75 249 LYS A CA 1
ATOM 1864 C C . LYS A 1 249 ? -1.595 6.339 21.173 1.00 90.75 249 LYS A C 1
ATOM 1866 O O . LYS A 1 249 ? -1.460 5.150 21.480 1.00 90.75 249 LYS A O 1
ATOM 1871 N N . LYS A 1 250 ? -1.844 6.744 19.928 1.00 91.06 250 LYS A N 1
ATOM 1872 C CA . LYS A 1 250 ? -2.090 5.833 18.804 1.00 91.06 250 LYS A CA 1
ATOM 1873 C C . LYS A 1 250 ? -0.831 5.081 18.397 1.00 91.06 250 LYS A C 1
ATOM 1875 O O . LYS A 1 250 ? 0.222 5.694 18.227 1.00 91.06 250 LYS A O 1
ATOM 1880 N N . PHE A 1 251 ? -0.962 3.769 18.224 1.00 92.12 251 PHE A N 1
ATOM 1881 C CA . PHE A 1 251 ? 0.048 2.921 17.602 1.00 92.12 251 PHE A CA 1
ATOM 1882 C C . PHE A 1 251 ? -0.286 2.717 16.127 1.00 92.12 251 PHE A C 1
ATOM 1884 O O . PHE A 1 251 ? -1.406 2.345 15.778 1.00 92.12 251 PHE A O 1
ATOM 1891 N N . GLU A 1 252 ? 0.699 2.920 15.259 1.00 92.94 252 GLU A N 1
ATOM 1892 C CA . GLU A 1 252 ? 0.527 2.794 13.818 1.00 92.94 252 GLU A CA 1
ATOM 1893 C C . GLU A 1 252 ? 1.691 2.036 13.181 1.00 92.94 252 GLU A C 1
ATOM 1895 O O . GLU A 1 252 ? 2.865 2.264 13.486 1.00 92.94 252 GLU A O 1
ATOM 1900 N N . GLU A 1 253 ? 1.358 1.155 12.242 1.00 93.81 253 GLU A N 1
ATOM 1901 C CA . GLU A 1 253 ? 2.329 0.492 11.377 1.00 93.81 253 GLU A CA 1
ATOM 1902 C C . GLU A 1 253 ? 2.644 1.431 10.200 1.00 93.81 253 GLU A C 1
ATOM 1904 O O . GLU A 1 253 ? 1.772 1.867 9.438 1.00 93.81 253 GLU A O 1
ATOM 1909 N N . VAL A 1 254 ? 3.911 1.830 10.093 1.00 95.38 254 VAL A N 1
ATOM 1910 C CA . VAL A 1 254 ? 4.390 2.725 9.035 1.00 95.38 254 VAL A CA 1
ATOM 1911 C C . VAL A 1 254 ? 4.564 1.935 7.739 1.00 95.38 254 VAL A C 1
ATOM 1913 O O . VAL A 1 254 ? 4.169 2.422 6.681 1.00 95.38 254 VAL A O 1
ATOM 1916 N N . THR A 1 255 ? 5.073 0.707 7.818 1.00 95.56 255 THR A N 1
ATOM 1917 C CA . THR A 1 255 ? 5.211 -0.212 6.681 1.00 95.56 255 THR A CA 1
ATOM 1918 C C . THR A 1 255 ? 4.171 -1.332 6.741 1.00 95.56 255 THR A C 1
ATOM 1920 O O . THR A 1 255 ? 3.726 -1.711 7.821 1.00 95.56 255 THR A O 1
ATOM 1923 N N . GLU A 1 256 ? 3.791 -1.886 5.583 1.00 93.12 256 GLU A N 1
ATOM 1924 C CA . GLU A 1 256 ? 2.814 -2.992 5.494 1.00 93.12 256 GLU A CA 1
ATOM 1925 C C . GLU A 1 256 ? 3.283 -4.274 6.196 1.00 93.12 256 GLU A C 1
ATOM 1927 O O . GLU A 1 256 ? 2.469 -5.068 6.658 1.00 93.12 256 GLU A O 1
ATOM 1932 N N . ASP A 1 257 ? 4.597 -4.483 6.280 1.00 94.75 257 ASP A N 1
ATOM 1933 C CA . ASP A 1 257 ? 5.199 -5.618 6.982 1.00 94.75 257 ASP A CA 1
ATOM 1934 C C . ASP A 1 257 ? 5.353 -5.388 8.497 1.00 94.75 257 ASP A C 1
ATOM 1936 O O . ASP A 1 257 ? 5.864 -6.262 9.198 1.00 94.75 257 ASP A O 1
ATOM 1940 N N . GLY A 1 258 ? 4.936 -4.223 9.010 1.00 93.31 258 GLY A N 1
ATOM 1941 C CA . GLY A 1 258 ? 4.991 -3.875 10.430 1.00 93.31 258 GLY A CA 1
ATOM 1942 C C . GLY A 1 258 ? 6.407 -3.720 10.998 1.00 93.31 258 GLY A C 1
ATOM 1943 O O . GLY A 1 258 ? 6.572 -3.643 12.215 1.00 93.31 258 GLY A O 1
ATOM 1944 N N . LEU A 1 259 ? 7.441 -3.683 10.151 1.00 96.94 259 LEU A N 1
ATOM 1945 C CA . LEU A 1 259 ? 8.842 -3.562 10.570 1.00 96.94 259 LEU A CA 1
ATOM 1946 C C . LEU A 1 259 ? 9.263 -2.120 10.884 1.00 96.94 259 LEU A C 1
ATOM 1948 O O . LEU A 1 259 ? 10.311 -1.896 11.493 1.00 96.94 259 LEU A O 1
ATOM 1952 N N . VAL A 1 260 ? 8.446 -1.143 10.504 1.00 97.94 260 VAL A N 1
ATOM 1953 C CA . VAL A 1 260 ? 8.539 0.229 10.997 1.00 97.94 260 VAL A CA 1
ATOM 1954 C C . VAL A 1 260 ? 7.220 0.575 11.657 1.00 97.94 260 VAL A C 1
ATOM 1956 O O . VAL A 1 260 ? 6.154 0.463 11.053 1.00 97.94 260 VAL A O 1
ATOM 1959 N N . THR A 1 261 ? 7.287 1.003 12.910 1.00 95.94 261 THR A N 1
ATOM 1960 C CA . THR A 1 261 ? 6.104 1.329 13.713 1.00 95.94 261 THR A CA 1
ATOM 1961 C C . THR A 1 261 ? 6.304 2.670 14.383 1.00 95.94 261 THR A C 1
ATOM 1963 O O . THR A 1 261 ? 7.433 3.015 14.738 1.00 95.94 261 THR A O 1
ATOM 1966 N N . ARG A 1 262 ? 5.222 3.409 14.598 1.00 94.94 262 ARG A N 1
ATOM 1967 C CA . ARG A 1 262 ? 5.252 4.663 15.342 1.00 94.94 262 ARG A CA 1
ATOM 1968 C C . ARG A 1 262 ? 4.182 4.695 16.418 1.00 94.94 262 ARG A C 1
ATOM 1970 O O . ARG A 1 262 ? 3.111 4.108 16.266 1.00 94.94 262 ARG A O 1
ATOM 1977 N N . ARG A 1 263 ? 4.477 5.413 17.494 1.00 92.88 263 ARG A N 1
ATOM 1978 C CA . ARG A 1 263 ? 3.521 5.774 18.533 1.00 92.88 263 ARG A CA 1
ATOM 1979 C C . ARG A 1 263 ? 3.458 7.287 18.642 1.00 92.88 263 ARG A C 1
ATOM 1981 O O . ARG A 1 263 ? 4.476 7.906 18.949 1.00 92.88 263 ARG A O 1
ATOM 1988 N N . VAL A 1 264 ? 2.274 7.855 18.443 1.00 92.06 264 VAL A N 1
ATOM 1989 C CA . VAL A 1 264 ? 2.059 9.299 18.588 1.00 92.06 264 VAL A CA 1
ATOM 1990 C C . VAL A 1 264 ? 2.143 9.652 20.071 1.00 92.06 264 VAL A C 1
ATOM 1992 O O . VAL A 1 264 ? 1.363 9.146 20.876 1.00 92.06 264 VAL A O 1
ATOM 1995 N N . LEU A 1 265 ? 3.121 10.481 20.433 1.00 89.56 265 LEU A N 1
ATOM 1996 C CA . LEU A 1 265 ? 3.332 10.981 21.793 1.00 89.56 265 LEU A CA 1
ATOM 1997 C C . LEU A 1 265 ? 2.626 12.321 22.006 1.00 89.56 265 LEU A C 1
ATOM 1999 O O . LEU A 1 265 ? 2.026 12.528 23.056 1.00 89.56 265 LEU A O 1
ATOM 2003 N N . GLU A 1 266 ? 2.690 13.206 21.009 1.00 89.31 266 GLU A N 1
ATOM 2004 C CA . GLU A 1 266 ? 2.021 14.510 20.997 1.00 89.31 266 GLU A CA 1
ATOM 2005 C C . GLU A 1 266 ? 1.360 14.707 19.625 1.00 89.31 266 GLU A C 1
ATOM 2007 O O . GLU A 1 266 ? 1.992 14.492 18.587 1.00 89.31 266 GLU A O 1
ATOM 2012 N N . GLU A 1 267 ? 0.075 15.079 19.608 1.00 86.25 267 GLU A N 1
ATOM 2013 C CA . GLU A 1 267 ? -0.664 15.323 18.364 1.00 86.25 267 GLU A CA 1
ATOM 2014 C C . GLU A 1 267 ? -0.149 16.586 17.657 1.00 86.25 267 GLU A C 1
ATOM 2016 O O . GLU A 1 267 ? -0.018 17.643 18.273 1.00 86.25 267 GLU A O 1
ATOM 2021 N N . GLY A 1 268 ? 0.059 16.497 16.341 1.00 82.25 268 GLY A N 1
ATOM 2022 C CA . GLY A 1 268 ? 0.374 17.662 15.515 1.00 82.25 268 GLY A CA 1
ATOM 2023 C C . GLY A 1 268 ? -0.796 18.642 15.360 1.00 82.25 268 GLY A C 1
ATOM 2024 O O . GLY A 1 268 ? -1.935 18.390 15.768 1.00 82.25 268 GLY A O 1
ATOM 2025 N N . ALA A 1 269 ? -0.528 19.780 14.721 1.00 77.00 269 ALA A N 1
ATOM 2026 C CA . ALA A 1 269 ? -1.492 20.860 14.557 1.00 77.00 269 ALA A CA 1
ATOM 2027 C C . ALA A 1 269 ? -2.782 20.393 13.852 1.00 77.00 269 ALA A C 1
ATOM 2029 O O . ALA A 1 269 ? -2.784 20.040 12.672 1.00 77.00 269 ALA A O 1
ATOM 2030 N N . LYS A 1 270 ? -3.927 20.483 14.547 1.00 65.81 270 LYS A N 1
ATOM 2031 C CA . LYS A 1 270 ? -5.252 20.086 14.017 1.00 65.81 270 LYS A CA 1
ATOM 2032 C C . LYS A 1 270 ? -5.682 20.855 12.757 1.00 65.81 270 LYS A C 1
ATOM 2034 O O . LYS A 1 270 ? -6.584 20.410 12.054 1.00 65.81 270 LYS A O 1
ATOM 2039 N N . ALA A 1 271 ? -5.062 22.002 12.478 1.00 57.81 271 ALA A N 1
ATOM 2040 C CA . ALA A 1 271 ? -5.400 22.869 11.352 1.00 57.81 271 ALA A CA 1
ATOM 2041 C C . ALA A 1 271 ? -4.883 22.362 9.992 1.00 57.81 271 ALA A C 1
ATOM 2043 O O . ALA A 1 271 ? -5.417 22.770 8.961 1.00 57.81 271 ALA A O 1
ATOM 2044 N N . SER A 1 272 ? -3.876 21.480 9.966 1.00 62.59 272 SER A N 1
ATOM 2045 C CA . SER A 1 272 ? -3.291 20.964 8.726 1.00 62.59 272 SER A CA 1
ATOM 2046 C C . SER A 1 272 ? -3.403 19.443 8.667 1.00 62.59 272 SER A C 1
ATOM 2048 O O . SER A 1 272 ? -2.827 18.725 9.478 1.00 62.59 272 SER A O 1
ATOM 2050 N N . TYR A 1 273 ? -4.138 18.939 7.675 1.00 77.50 273 TYR A N 1
ATOM 2051 C CA . TYR A 1 273 ? -4.153 17.511 7.334 1.00 77.50 273 TYR A CA 1
ATOM 2052 C C . TYR A 1 273 ? -2.951 17.096 6.476 1.00 77.50 273 TYR A C 1
ATOM 2054 O O . TYR A 1 273 ? -2.843 15.929 6.114 1.00 77.50 273 TYR A O 1
ATOM 2062 N N . LYS A 1 274 ? -2.084 18.043 6.099 1.00 89.94 274 LYS A N 1
ATOM 2063 C CA . LYS A 1 274 ? -0.956 17.773 5.209 1.00 89.94 274 LYS A CA 1
ATOM 2064 C C . LYS A 1 274 ? 0.157 17.057 5.966 1.00 89.94 274 LYS A C 1
ATOM 2066 O O . LYS A 1 274 ? 0.431 17.382 7.120 1.00 89.94 274 LYS A O 1
ATOM 2071 N N . THR A 1 275 ? 0.831 16.164 5.262 1.00 94.31 275 THR A N 1
ATOM 2072 C CA . THR A 1 275 ? 2.084 15.537 5.680 1.00 94.31 275 THR A CA 1
ATOM 2073 C C . THR A 1 275 ? 3.145 15.761 4.591 1.00 94.31 275 THR A C 1
ATOM 2075 O O . THR A 1 275 ? 2.779 16.156 3.469 1.00 94.31 275 THR A O 1
ATOM 2078 N N . PRO A 1 276 ? 4.441 15.573 4.905 1.00 95.62 276 PRO A N 1
ATOM 2079 C CA . PRO A 1 276 ? 5.516 15.678 3.923 1.00 95.62 276 PRO A CA 1
ATOM 2080 C C . PRO A 1 276 ? 5.302 14.725 2.738 1.00 95.62 276 PRO A C 1
ATOM 2082 O O . PRO A 1 276 ? 5.084 13.534 2.951 1.00 95.62 276 PRO A O 1
ATOM 2085 N N . ASN A 1 277 ? 5.367 15.231 1.502 1.00 92.56 277 ASN A N 1
ATOM 2086 C CA . ASN A 1 277 ? 5.363 14.401 0.287 1.00 92.56 277 ASN A CA 1
ATOM 2087 C C . ASN A 1 277 ? 6.780 13.959 -0.122 1.00 92.56 277 ASN A C 1
ATOM 2089 O O . ASN A 1 277 ? 7.767 14.332 0.514 1.00 92.56 277 ASN A O 1
ATOM 2093 N N . GLU A 1 278 ? 6.890 13.159 -1.185 1.00 88.06 278 GLU A N 1
ATOM 2094 C CA . GLU A 1 278 ? 8.180 12.784 -1.776 1.00 88.06 278 GLU A CA 1
ATOM 2095 C C . GLU A 1 278 ? 8.971 14.039 -2.189 1.00 88.06 278 GLU A C 1
ATOM 2097 O O . GLU A 1 278 ? 8.504 14.861 -2.978 1.00 88.06 278 GLU A O 1
ATOM 2102 N N . GLY A 1 279 ? 10.210 14.167 -1.710 1.00 87.12 279 GLY A N 1
ATOM 2103 C CA . GLY A 1 279 ? 11.072 15.315 -1.984 1.00 87.12 279 GLY A CA 1
ATOM 2104 C C . GLY A 1 279 ? 10.791 16.546 -1.115 1.00 87.12 279 GLY A C 1
ATOM 2105 O O . GLY A 1 279 ? 11.398 17.594 -1.349 1.00 87.12 279 GLY A O 1
ATOM 2106 N N . ALA A 1 280 ? 9.887 16.449 -0.138 1.00 93.56 280 ALA A N 1
ATOM 2107 C CA . ALA A 1 280 ? 9.647 17.500 0.838 1.00 93.56 280 ALA A CA 1
ATOM 2108 C C . ALA A 1 280 ? 10.905 17.789 1.660 1.00 93.56 280 ALA A C 1
ATOM 2110 O O . ALA A 1 280 ? 11.612 16.884 2.106 1.00 93.56 280 ALA A O 1
ATOM 2111 N N . LYS A 1 281 ? 11.156 19.071 1.915 1.00 96.31 281 LYS A N 1
ATOM 2112 C CA . LYS A 1 281 ? 12.198 19.511 2.837 1.00 96.31 281 LYS A CA 1
ATOM 2113 C C . LYS A 1 281 ? 11.615 19.567 4.241 1.00 96.31 281 LYS A C 1
ATOM 2115 O O . LYS A 1 281 ? 10.720 20.368 4.506 1.00 96.31 281 LYS A O 1
ATOM 2120 N N . VAL A 1 282 ? 12.123 18.737 5.142 1.00 97.62 282 VAL A N 1
ATOM 2121 C CA . VAL A 1 282 ? 11.602 18.595 6.506 1.00 97.62 282 VAL A CA 1
ATOM 2122 C C . VAL A 1 282 ? 12.604 19.115 7.528 1.00 97.62 282 VAL A C 1
ATOM 2124 O O . VAL A 1 282 ? 13.815 18.986 7.348 1.00 97.62 282 VAL A O 1
ATOM 2127 N N . THR A 1 283 ? 12.091 19.702 8.608 1.00 98.06 283 THR A N 1
ATOM 2128 C CA . THR A 1 283 ? 12.873 20.146 9.766 1.00 98.06 283 THR A CA 1
ATOM 2129 C C . THR A 1 283 ? 12.407 19.374 10.989 1.00 98.06 283 THR A C 1
ATOM 2131 O O . THR A 1 283 ? 11.237 19.449 11.369 1.00 98.06 283 THR A O 1
ATOM 2134 N N . VAL A 1 284 ? 13.315 18.626 11.610 1.00 98.00 284 VAL A N 1
ATOM 2135 C CA . VAL A 1 284 ? 12.997 17.730 12.724 1.00 98.00 284 VAL A CA 1
ATOM 2136 C C . VAL A 1 284 ? 13.945 17.934 13.900 1.00 98.00 284 VAL A C 1
ATOM 2138 O O . VAL A 1 284 ? 15.103 18.328 13.740 1.00 98.00 284 VAL A O 1
ATOM 2141 N N . ARG A 1 285 ? 13.453 17.606 15.091 1.00 98.00 285 ARG A N 1
ATOM 2142 C CA . ARG A 1 285 ? 14.268 17.365 16.285 1.00 98.00 285 ARG A CA 1
ATOM 2143 C C . ARG A 1 285 ? 14.113 15.904 16.663 1.00 98.00 285 ARG A C 1
ATOM 2145 O O . ARG A 1 285 ? 13.000 15.392 16.591 1.00 98.00 285 ARG A O 1
ATOM 2152 N N . TYR A 1 286 ? 15.179 15.225 17.059 1.00 97.81 286 TYR A N 1
ATOM 2153 C CA . TYR A 1 286 ? 15.047 13.874 17.587 1.00 97.81 286 TYR A CA 1
ATOM 2154 C C . TYR A 1 286 ? 16.176 13.466 18.521 1.00 97.81 286 TYR A C 1
ATOM 2156 O O . TYR A 1 286 ? 17.274 14.016 18.493 1.00 97.81 286 TYR A O 1
ATOM 2164 N N . THR A 1 287 ? 15.903 12.436 19.316 1.00 98.19 287 THR A N 1
ATOM 2165 C CA . THR A 1 287 ? 16.925 11.625 19.981 1.00 98.19 287 THR A CA 1
ATOM 2166 C C . THR A 1 287 ? 16.842 10.192 19.466 1.00 98.19 287 THR A C 1
ATOM 2168 O O . THR A 1 287 ? 15.793 9.558 19.589 1.00 98.19 287 THR A O 1
ATOM 2171 N N . ALA A 1 288 ? 17.939 9.683 18.907 1.00 97.88 288 ALA A N 1
ATOM 2172 C CA . ALA A 1 288 ? 18.032 8.334 18.365 1.00 97.88 288 ALA A CA 1
ATOM 2173 C C . ALA A 1 288 ? 18.791 7.408 19.326 1.00 97.88 288 ALA A C 1
ATOM 2175 O O . ALA A 1 288 ? 19.882 7.738 19.805 1.00 97.88 288 ALA A O 1
ATOM 2176 N N . ARG A 1 289 ? 18.199 6.252 19.636 1.00 98.12 289 ARG A N 1
ATOM 2177 C CA . ARG A 1 289 ? 18.674 5.325 20.666 1.00 98.12 289 ARG A CA 1
ATOM 2178 C C . ARG A 1 289 ? 18.593 3.870 20.223 1.00 98.12 289 ARG A C 1
ATOM 2180 O O . ARG A 1 289 ? 17.759 3.505 19.394 1.00 98.12 289 ARG A O 1
ATOM 2187 N N . LEU A 1 290 ? 19.441 3.036 20.813 1.00 97.12 290 LEU A N 1
ATOM 2188 C CA . LEU A 1 290 ? 19.289 1.583 20.806 1.00 97.12 290 LEU A CA 1
ATOM 2189 C C . LEU A 1 290 ? 18.269 1.146 21.877 1.00 97.12 290 LEU A C 1
ATOM 2191 O O . LEU A 1 290 ? 18.028 1.898 22.825 1.00 97.12 290 LEU A O 1
ATOM 2195 N N . PRO A 1 291 ? 17.698 -0.073 21.784 1.00 92.75 291 PRO A N 1
ATOM 2196 C CA . PRO A 1 291 ? 16.729 -0.573 22.764 1.00 92.75 291 PRO A CA 1
ATOM 2197 C C . PRO A 1 291 ? 17.263 -0.678 24.200 1.00 92.75 291 PRO A C 1
ATOM 2199 O O . PRO A 1 291 ? 16.477 -0.703 25.141 1.00 92.75 291 PRO A O 1
ATOM 2202 N N . ASP A 1 292 ? 18.586 -0.735 24.381 1.00 93.00 292 ASP A N 1
ATOM 2203 C CA . ASP A 1 292 ? 19.236 -0.713 25.698 1.00 93.00 292 ASP A CA 1
ATOM 2204 C C . ASP A 1 292 ? 19.343 0.701 26.309 1.00 93.00 292 ASP A C 1
ATOM 2206 O O . ASP A 1 292 ? 19.825 0.861 27.429 1.00 93.00 292 ASP A O 1
ATOM 2210 N N . GLY A 1 293 ? 18.878 1.727 25.586 1.00 93.88 293 GLY A N 1
ATOM 2211 C CA . GLY A 1 293 ? 18.885 3.128 25.997 1.00 93.88 293 GLY A CA 1
ATOM 2212 C C . GLY A 1 293 ? 20.083 3.940 25.501 1.00 93.88 293 GLY A C 1
ATOM 2213 O O . GLY A 1 293 ? 20.080 5.164 25.675 1.00 93.88 293 GLY A O 1
ATOM 2214 N N . THR A 1 294 ? 21.075 3.310 24.862 1.00 96.88 294 THR A N 1
ATOM 2215 C CA . THR A 1 294 ? 22.266 3.988 24.330 1.00 96.88 294 THR A CA 1
ATOM 2216 C C . THR A 1 294 ? 21.883 5.007 23.260 1.00 96.88 294 THR A C 1
ATOM 2218 O O . THR A 1 294 ? 21.378 4.637 22.202 1.00 96.88 294 THR A O 1
ATOM 2221 N N . VAL A 1 295 ? 22.144 6.292 23.513 1.00 98.12 295 VAL A N 1
ATOM 2222 C CA . VAL A 1 295 ? 21.945 7.374 22.535 1.00 98.12 295 VAL A CA 1
ATOM 2223 C C . VAL A 1 295 ? 23.113 7.389 21.555 1.00 98.12 295 VAL A C 1
ATOM 2225 O O . VAL A 1 295 ? 24.262 7.493 21.979 1.00 98.12 295 VAL A O 1
ATOM 2228 N N . PHE A 1 296 ? 22.831 7.306 20.255 1.00 97.44 296 PHE A N 1
ATOM 2229 C CA . PHE A 1 296 ? 23.866 7.338 19.216 1.00 97.44 296 PHE A CA 1
ATOM 2230 C C . PHE A 1 296 ? 23.847 8.622 18.377 1.00 97.44 296 PHE A C 1
ATOM 2232 O O . PHE A 1 296 ? 24.870 8.968 17.787 1.00 97.44 296 PHE A O 1
ATOM 2239 N N . GLU A 1 297 ? 22.729 9.352 18.360 1.00 96.94 297 GLU A N 1
ATOM 2240 C CA . GLU A 1 297 ? 22.567 10.603 17.615 1.00 96.94 297 GLU A CA 1
ATOM 2241 C C . GLU A 1 297 ? 21.479 11.486 18.246 1.00 96.94 297 GLU A C 1
ATOM 2243 O O . GLU A 1 297 ? 20.456 10.983 18.717 1.00 96.94 297 GLU A O 1
ATOM 2248 N N . GLU A 1 298 ? 21.684 12.805 18.251 1.00 97.25 298 GLU A N 1
ATOM 2249 C CA . GLU A 1 298 ? 20.708 13.771 18.762 1.00 97.25 298 GLU A CA 1
ATOM 2250 C C . GLU A 1 298 ? 20.708 15.081 17.958 1.00 97.25 298 GLU A C 1
ATOM 2252 O O . GLU A 1 298 ? 21.757 15.617 17.597 1.00 97.25 298 GLU A O 1
ATOM 2257 N N . PHE A 1 299 ? 19.511 15.612 17.714 1.00 97.06 299 PHE A N 1
ATOM 2258 C CA . PHE A 1 299 ? 19.261 16.922 17.117 1.00 97.06 299 PHE A CA 1
ATOM 2259 C C . PHE A 1 299 ? 18.160 17.604 17.922 1.00 97.06 299 PHE A C 1
ATOM 2261 O O . PHE A 1 299 ? 16.986 17.249 17.821 1.00 97.06 299 PHE A O 1
ATOM 2268 N N . LEU A 1 300 ? 18.550 18.540 18.782 1.00 94.56 300 LEU A N 1
ATOM 2269 C CA . LEU A 1 300 ? 17.669 19.186 19.752 1.00 94.56 300 LEU A CA 1
ATOM 2270 C C . LEU A 1 300 ? 17.372 20.635 19.343 1.00 94.56 300 LEU A C 1
ATOM 2272 O O . LEU A 1 300 ? 17.717 21.084 18.251 1.00 94.56 300 LEU A O 1
ATOM 2276 N N . GLU A 1 301 ? 16.696 21.372 20.218 1.00 92.50 301 GLU A N 1
ATOM 2277 C CA . GLU A 1 301 ? 16.394 22.786 20.004 1.00 92.50 301 GLU A CA 1
ATOM 2278 C C . GLU A 1 301 ? 17.660 23.623 19.766 1.00 92.50 301 GLU A C 1
ATOM 2280 O O . GLU A 1 301 ? 18.610 23.570 20.547 1.00 92.50 301 GLU A O 1
ATOM 2285 N N . GLY A 1 302 ? 17.664 24.390 18.671 1.00 91.56 302 GLY A N 1
ATOM 2286 C CA . GLY A 1 302 ? 18.811 25.193 18.240 1.00 91.56 302 GLY A CA 1
ATOM 2287 C C . GLY A 1 302 ? 19.843 24.433 17.399 1.00 91.56 302 GLY A C 1
ATOM 2288 O O . GLY A 1 302 ? 20.813 25.041 16.945 1.00 91.56 302 GLY A O 1
ATOM 2289 N N . ASN A 1 303 ? 19.646 23.130 17.178 1.00 93.81 303 ASN A N 1
ATOM 2290 C CA . ASN A 1 303 ? 20.427 22.305 16.260 1.00 93.81 303 ASN A CA 1
ATOM 2291 C C . ASN A 1 303 ? 19.507 21.306 15.540 1.00 93.81 303 ASN A C 1
ATOM 2293 O O . ASN A 1 303 ? 19.699 20.092 15.615 1.00 93.81 303 ASN A O 1
ATOM 2297 N N . GLU A 1 304 ? 18.459 21.814 14.894 1.00 96.56 304 GLU A N 1
ATOM 2298 C CA . GLU A 1 304 ? 17.501 21.001 14.153 1.00 96.56 304 GLU A CA 1
ATOM 2299 C C . GLU A 1 304 ? 18.161 20.278 12.969 1.00 96.56 304 GLU A C 1
ATOM 2301 O O . GLU A 1 304 ? 19.020 20.824 12.269 1.00 96.56 304 GLU A O 1
ATOM 2306 N N . ARG A 1 305 ? 17.704 19.054 12.684 1.00 96.81 305 ARG A N 1
ATOM 2307 C CA . ARG A 1 305 ? 18.095 18.331 11.474 1.00 96.81 305 ARG A CA 1
ATOM 2308 C C . ARG A 1 305 ? 17.172 18.727 10.332 1.00 96.81 305 ARG A C 1
ATOM 2310 O O . ARG A 1 305 ? 15.954 18.612 10.443 1.00 96.81 305 ARG A O 1
ATOM 2317 N N . VAL A 1 306 ? 17.768 19.122 9.213 1.00 97.44 306 VAL A N 1
ATOM 2318 C CA . VAL A 1 306 ? 17.060 19.353 7.953 1.00 97.44 306 VAL A CA 1
ATOM 2319 C C . VAL A 1 306 ? 17.476 18.279 6.964 1.00 97.44 306 VAL A C 1
ATOM 2321 O O . VAL A 1 306 ? 18.673 18.050 6.794 1.00 97.44 306 VAL A O 1
ATOM 2324 N N . PHE A 1 307 ? 16.504 17.637 6.328 1.00 95.94 307 PHE A N 1
ATOM 2325 C CA . PHE A 1 307 ? 16.748 16.684 5.248 1.00 95.94 307 PHE A CA 1
ATOM 2326 C C . PHE A 1 307 ? 15.619 16.724 4.217 1.00 95.94 307 PHE A C 1
ATOM 2328 O O . PHE A 1 307 ? 14.577 17.345 4.443 1.00 95.94 307 PHE A O 1
ATOM 2335 N N . THR A 1 308 ? 15.846 16.097 3.067 1.00 93.31 308 THR A N 1
ATOM 2336 C CA . THR A 1 308 ? 14.831 15.937 2.021 1.00 93.31 308 THR A CA 1
ATOM 2337 C C . THR A 1 308 ? 14.306 14.504 2.031 1.00 93.31 308 THR A C 1
ATOM 2339 O O . THR A 1 308 ? 15.107 13.569 2.039 1.00 93.31 308 THR A O 1
ATOM 2342 N N . THR A 1 309 ? 12.985 14.319 2.027 1.00 93.38 309 THR A N 1
ATOM 2343 C CA . THR A 1 309 ? 12.381 12.978 2.005 1.00 93.38 309 THR A CA 1
ATOM 2344 C C . THR A 1 309 ? 12.762 12.222 0.729 1.00 93.38 309 THR A C 1
ATOM 2346 O O . THR A 1 309 ? 12.905 12.814 -0.345 1.00 93.38 309 THR A O 1
ATOM 2349 N N . GLU A 1 310 ? 12.952 10.909 0.852 1.00 86.94 310 GLU A N 1
ATOM 2350 C CA . GLU A 1 310 ? 13.393 9.993 -0.213 1.00 86.94 310 GLU A CA 1
ATOM 2351 C C . GLU A 1 310 ? 14.766 10.305 -0.842 1.00 86.94 310 GLU A C 1
ATOM 2353 O O . GLU A 1 310 ? 15.099 9.824 -1.932 1.00 86.94 310 GLU A O 1
ATOM 2358 N N . GLU A 1 311 ? 15.605 11.087 -0.157 1.00 83.75 311 GLU A N 1
ATOM 2359 C CA . GLU A 1 311 ? 16.985 11.368 -0.579 1.00 83.75 311 GLU A CA 1
ATOM 2360 C C . GLU A 1 311 ? 18.043 10.512 0.138 1.00 83.75 311 GLU A C 1
ATOM 2362 O O . GLU A 1 311 ? 19.238 10.692 -0.097 1.00 83.75 311 GLU A O 1
ATOM 2367 N N . GLU A 1 312 ? 17.618 9.529 0.945 1.00 85.50 312 GLU A N 1
ATOM 2368 C CA . GLU A 1 312 ? 18.494 8.616 1.709 1.00 85.50 312 GLU A CA 1
ATOM 2369 C C . GLU A 1 312 ? 19.475 9.369 2.637 1.00 85.50 312 GLU A C 1
ATOM 2371 O O . GLU A 1 312 ? 20.581 8.908 2.915 1.00 85.50 312 GLU A O 1
ATOM 2376 N N . GLU A 1 313 ? 19.084 10.558 3.107 1.00 89.06 313 GLU A N 1
ATOM 2377 C CA . GLU A 1 313 ? 19.859 11.368 4.061 1.00 89.06 313 GLU A CA 1
ATOM 2378 C C . GLU A 1 313 ? 19.738 10.865 5.512 1.00 89.06 313 GLU A C 1
ATOM 2380 O O . GLU A 1 313 ? 20.497 11.293 6.387 1.00 89.06 313 GLU A O 1
ATOM 2385 N N . VAL A 1 314 ? 18.766 9.984 5.758 1.00 94.44 314 VAL A N 1
ATOM 2386 C CA . VAL A 1 314 ? 18.441 9.320 7.026 1.00 94.44 314 VAL A CA 1
ATOM 2387 C C . VAL A 1 314 ? 18.048 7.858 6.740 1.00 94.44 314 VAL A C 1
ATOM 2389 O O . VAL A 1 314 ? 17.792 7.527 5.578 1.00 94.44 314 VAL A O 1
ATOM 2392 N N . PRO A 1 315 ? 17.979 6.966 7.752 1.00 95.25 315 PRO A N 1
ATOM 2393 C CA . PRO A 1 315 ? 17.479 5.606 7.551 1.00 95.25 315 PRO A CA 1
ATOM 2394 C C . PRO A 1 315 ? 16.078 5.588 6.930 1.00 95.25 315 PRO A C 1
ATOM 2396 O O . PRO A 1 315 ? 15.225 6.391 7.311 1.00 95.25 315 PRO A O 1
ATOM 2399 N N . GLU A 1 316 ? 15.825 4.645 6.021 1.00 94.62 316 GLU A N 1
ATOM 2400 C CA . GLU A 1 316 ? 14.567 4.546 5.261 1.00 94.62 316 GLU A CA 1
ATOM 2401 C C . GLU A 1 316 ? 13.335 4.538 6.176 1.00 94.62 316 GLU A C 1
ATOM 2403 O O . GLU A 1 316 ? 12.357 5.234 5.923 1.00 94.62 316 GLU A O 1
ATOM 2408 N N . GLY A 1 317 ? 13.395 3.814 7.296 1.00 96.94 317 GLY A N 1
ATOM 2409 C CA . GLY A 1 317 ? 12.292 3.754 8.249 1.00 96.94 317 GLY A CA 1
ATOM 2410 C C . GLY A 1 317 ? 11.985 5.092 8.921 1.00 96.94 317 GLY A C 1
ATOM 2411 O O . GLY A 1 317 ? 10.825 5.356 9.235 1.00 96.94 317 GLY A O 1
ATOM 2412 N N . LEU A 1 318 ? 12.988 5.955 9.117 1.00 97.69 318 LEU A N 1
ATOM 2413 C CA . LEU A 1 318 ? 12.773 7.289 9.675 1.00 97.69 318 LEU A CA 1
ATOM 2414 C C . LEU A 1 318 ? 12.130 8.205 8.636 1.00 97.69 318 LEU A C 1
ATOM 2416 O O . LEU A 1 318 ? 11.182 8.918 8.958 1.00 97.69 318 LEU A O 1
ATOM 2420 N N . ASP A 1 319 ? 12.618 8.148 7.397 1.00 97.25 319 ASP A N 1
ATOM 2421 C CA . ASP A 1 319 ? 12.069 8.897 6.266 1.00 97.25 319 ASP A CA 1
ATOM 2422 C C . ASP A 1 319 ? 10.575 8.584 6.074 1.00 97.25 319 ASP A C 1
ATOM 2424 O O . ASP A 1 319 ? 9.728 9.477 6.152 1.00 97.25 319 ASP A O 1
ATOM 2428 N N . LEU A 1 320 ? 10.241 7.292 5.974 1.00 96.88 320 LEU A N 1
ATOM 2429 C CA . LEU A 1 320 ? 8.866 6.806 5.837 1.00 96.88 320 LEU A CA 1
ATOM 2430 C C . LEU A 1 320 ? 7.974 7.215 7.016 1.00 96.88 320 LEU A C 1
ATOM 2432 O O . LEU A 1 320 ? 6.797 7.526 6.827 1.00 96.88 320 LEU A O 1
ATOM 2436 N N . ALA A 1 321 ? 8.510 7.213 8.240 1.00 97.31 321 ALA A N 1
ATOM 2437 C CA . ALA A 1 321 ? 7.754 7.639 9.411 1.00 97.31 321 ALA A CA 1
ATOM 2438 C C . ALA A 1 321 ? 7.432 9.138 9.353 1.00 97.31 321 ALA A C 1
ATOM 2440 O O . ALA A 1 321 ? 6.286 9.517 9.596 1.00 97.31 321 ALA A O 1
ATOM 2441 N N . VAL A 1 322 ? 8.403 9.977 8.975 1.00 97.19 322 VAL A N 1
ATOM 2442 C CA . VAL A 1 322 ? 8.228 11.433 8.860 1.00 97.19 322 VAL A CA 1
ATOM 2443 C C . VAL A 1 322 ? 7.197 11.803 7.794 1.00 97.19 322 VAL A C 1
ATOM 2445 O O . VAL A 1 322 ? 6.383 12.693 8.032 1.00 97.19 322 VAL A O 1
ATOM 2448 N N . GLN A 1 323 ? 7.135 11.079 6.675 1.00 95.94 323 GLN A N 1
ATOM 2449 C CA . GLN A 1 323 ? 6.108 11.290 5.642 1.00 95.94 323 GLN A CA 1
ATOM 2450 C C . GLN A 1 323 ? 4.665 11.044 6.133 1.00 95.94 323 GLN A C 1
ATOM 2452 O O . GLN A 1 323 ? 3.706 11.515 5.517 1.00 95.94 323 GLN A O 1
ATOM 2457 N N . LYS A 1 324 ? 4.481 10.340 7.261 1.00 95.06 324 LYS A N 1
ATOM 2458 C CA . LYS A 1 324 ? 3.169 10.130 7.904 1.00 95.06 324 LYS A CA 1
ATOM 2459 C C . LYS A 1 324 ? 2.880 11.105 9.052 1.00 95.06 324 LYS A C 1
ATOM 2461 O O . LYS A 1 324 ? 1.765 11.099 9.581 1.00 95.06 324 LYS A O 1
ATOM 2466 N N . MET A 1 325 ? 3.853 11.924 9.447 1.00 94.88 325 MET A N 1
ATOM 2467 C CA . MET A 1 325 ? 3.734 12.869 10.559 1.00 94.88 325 MET A CA 1
ATOM 2468 C C . MET A 1 325 ? 3.124 14.196 10.111 1.00 94.88 325 MET A C 1
ATOM 2470 O O . MET A 1 325 ? 3.367 14.679 9.005 1.00 94.88 325 MET A O 1
ATOM 2474 N N . LYS A 1 326 ? 2.355 14.816 11.006 1.00 94.25 326 LYS A N 1
ATOM 2475 C CA . LYS A 1 326 ? 1.886 16.196 10.865 1.00 94.25 326 LYS A CA 1
ATOM 2476 C C . LYS A 1 326 ? 2.879 17.173 11.481 1.00 94.25 326 LYS A C 1
ATOM 2478 O O . LYS A 1 326 ? 3.663 16.831 12.362 1.00 94.25 326 LYS A O 1
ATOM 2483 N N . GLU A 1 327 ? 2.809 18.420 11.039 1.00 94.31 327 GLU A N 1
ATOM 2484 C CA . GLU A 1 327 ? 3.571 19.503 11.656 1.00 94.31 327 GLU A CA 1
ATOM 2485 C C . GLU A 1 327 ? 3.232 19.637 13.153 1.00 94.31 327 GLU A C 1
ATOM 2487 O O . GLU A 1 327 ? 2.059 19.628 13.536 1.00 94.31 327 GLU A O 1
ATOM 2492 N N . GLY A 1 328 ? 4.262 19.731 13.994 1.00 93.06 328 GLY A N 1
ATOM 2493 C CA . GLY A 1 328 ? 4.174 19.742 15.456 1.00 93.06 328 GLY A CA 1
ATOM 2494 C C . GLY A 1 328 ? 3.952 18.369 16.098 1.00 93.06 328 GLY A C 1
ATOM 2495 O O . GLY A 1 328 ? 3.817 18.285 17.313 1.00 93.06 328 GLY A O 1
ATOM 2496 N N . GLU A 1 329 ? 3.864 17.289 15.318 1.00 94.31 329 GLU A N 1
ATOM 2497 C CA . GLU A 1 329 ? 3.648 15.945 15.857 1.00 94.31 329 GLU A CA 1
ATOM 2498 C C . GLU A 1 329 ? 4.950 15.379 16.434 1.00 94.31 329 GLU A C 1
ATOM 2500 O O . GLU A 1 329 ? 6.010 15.441 15.797 1.00 94.31 329 GLU A O 1
ATOM 2505 N N . ARG A 1 330 ? 4.858 14.758 17.614 1.00 95.62 330 ARG A N 1
ATOM 2506 C CA . ARG A 1 330 ? 5.961 14.017 18.233 1.00 95.62 330 ARG A CA 1
ATOM 2507 C C . ARG A 1 330 ? 5.635 12.534 18.280 1.00 95.62 330 ARG A C 1
ATOM 2509 O O . ARG A 1 330 ? 4.558 12.147 18.727 1.00 95.62 330 ARG A O 1
ATOM 2516 N N . ASN A 1 331 ? 6.570 11.698 17.848 1.00 95.81 331 ASN A N 1
ATOM 2517 C CA . ASN A 1 331 ? 6.415 10.252 17.777 1.00 95.81 331 ASN A CA 1
ATOM 2518 C C . ASN A 1 331 ? 7.596 9.521 18.401 1.00 95.81 331 ASN A C 1
ATOM 2520 O O . ASN A 1 331 ? 8.738 9.949 18.275 1.00 95.81 331 ASN A O 1
ATOM 2524 N N . LEU A 1 332 ? 7.316 8.347 18.961 1.00 95.75 332 LEU A N 1
ATOM 2525 C CA . LEU A 1 332 ? 8.319 7.314 19.173 1.00 95.75 332 LEU A CA 1
ATOM 2526 C C . LEU A 1 332 ? 8.265 6.332 18.000 1.00 95.75 332 LEU A C 1
ATOM 2528 O O . LEU A 1 332 ? 7.303 5.575 17.867 1.00 95.75 332 LEU A O 1
ATOM 2532 N N . VAL A 1 333 ? 9.285 6.341 17.149 1.00 97.81 333 VAL A N 1
ATOM 2533 C CA . VAL A 1 333 ? 9.406 5.471 15.973 1.00 97.81 333 VAL A CA 1
ATOM 2534 C C . VAL A 1 333 ? 10.369 4.332 16.288 1.00 97.81 333 VAL A C 1
ATOM 2536 O O . VAL A 1 333 ? 11.480 4.570 16.750 1.00 97.81 333 VAL A O 1
ATOM 2539 N N . THR A 1 334 ? 9.957 3.092 16.031 1.00 97.44 334 THR A N 1
ATOM 2540 C CA . THR A 1 334 ? 10.813 1.900 16.124 1.00 97.44 334 THR A CA 1
ATOM 2541 C C . THR A 1 334 ? 11.049 1.337 14.729 1.00 97.44 334 THR A C 1
ATOM 2543 O O . THR A 1 334 ? 10.091 1.090 13.995 1.00 97.44 334 THR A O 1
ATOM 2546 N N . ILE A 1 335 ? 12.319 1.140 14.376 1.00 98.31 335 ILE A N 1
ATOM 2547 C CA . ILE A 1 335 ? 12.775 0.755 13.038 1.00 98.31 335 ILE A CA 1
ATOM 2548 C C . ILE A 1 335 ? 13.574 -0.543 13.146 1.00 98.31 335 ILE A C 1
ATOM 2550 O O . ILE A 1 335 ? 14.622 -0.585 13.791 1.00 98.31 335 ILE A O 1
ATOM 2554 N N . GLN A 1 336 ? 13.091 -1.606 12.507 1.00 98.00 336 GLN A N 1
ATOM 2555 C CA . GLN A 1 336 ? 13.819 -2.873 12.402 1.00 98.00 336 GLN A CA 1
ATOM 2556 C C . GLN A 1 336 ? 14.992 -2.764 11.407 1.00 98.00 336 GLN A C 1
ATOM 2558 O O . GLN A 1 336 ? 14.932 -1.936 10.493 1.00 98.00 336 GLN A O 1
ATOM 2563 N N . PRO A 1 337 ? 16.031 -3.622 11.505 1.00 97.00 337 PRO A N 1
ATOM 2564 C CA . PRO A 1 337 ? 17.284 -3.462 10.756 1.00 97.00 337 PRO A CA 1
ATOM 2565 C C . PRO A 1 337 ? 17.113 -3.308 9.243 1.00 97.00 337 PRO A C 1
ATOM 2567 O O . PRO A 1 337 ? 17.819 -2.509 8.636 1.00 97.00 337 PRO A O 1
ATOM 2570 N N . LYS A 1 338 ? 16.129 -4.002 8.651 1.00 95.50 338 LYS A N 1
ATOM 2571 C CA . LYS A 1 338 ? 15.775 -3.919 7.222 1.00 95.50 338 LYS A CA 1
ATOM 2572 C C . LYS A 1 338 ? 15.564 -2.479 6.732 1.00 95.50 338 LYS A C 1
ATOM 2574 O O . LYS A 1 338 ? 15.962 -2.173 5.619 1.00 95.50 338 LYS A O 1
ATOM 2579 N N . TYR A 1 339 ? 14.950 -1.632 7.559 1.00 96.38 339 TYR A N 1
ATOM 2580 C CA . TYR A 1 339 ? 14.660 -0.222 7.267 1.00 96.38 339 TYR A CA 1
ATOM 2581 C C . TYR A 1 339 ? 15.595 0.741 8.025 1.00 96.38 339 TYR A C 1
ATOM 2583 O O . TYR A 1 339 ? 15.427 1.958 7.969 1.00 96.38 339 TYR A O 1
ATOM 2591 N N . GLY A 1 340 ? 16.546 0.196 8.787 1.00 95.62 340 GLY A N 1
ATOM 2592 C CA . GLY A 1 340 ? 17.551 0.928 9.550 1.00 95.62 340 GLY A CA 1
ATOM 2593 C C . GLY A 1 340 ? 18.885 0.974 8.805 1.00 95.62 340 GLY A C 1
ATOM 2594 O O . GLY A 1 340 ? 18.945 1.304 7.625 1.00 95.62 340 GLY A O 1
ATOM 2595 N N . TYR A 1 341 ? 19.962 0.605 9.501 1.00 93.81 341 TYR A N 1
ATOM 2596 C CA . TYR A 1 341 ? 21.310 0.511 8.923 1.00 93.81 341 TYR A CA 1
ATOM 2597 C C . TYR A 1 341 ? 21.644 -0.880 8.345 1.00 93.81 341 TYR A C 1
ATOM 2599 O O . TYR A 1 341 ? 22.767 -1.108 7.893 1.00 93.81 341 TYR A O 1
ATOM 2607 N N . GLY A 1 342 ? 20.682 -1.810 8.331 1.00 91.56 342 GLY A N 1
ATOM 2608 C CA . GLY A 1 342 ? 20.862 -3.163 7.807 1.00 91.56 342 GLY A CA 1
ATOM 2609 C C . GLY A 1 342 ? 21.964 -3.939 8.527 1.00 91.56 342 GLY A C 1
ATOM 2610 O O . GLY A 1 342 ? 22.176 -3.784 9.730 1.00 91.56 342 GLY A O 1
ATOM 2611 N N . ASP A 1 343 ? 22.691 -4.757 7.770 1.00 92.62 343 ASP A N 1
ATOM 2612 C CA . ASP A 1 343 ? 23.785 -5.589 8.280 1.00 92.62 343 ASP A CA 1
ATOM 2613 C C . ASP A 1 343 ? 25.141 -4.855 8.307 1.00 92.62 343 ASP A C 1
ATOM 2615 O O . ASP A 1 343 ? 26.202 -5.488 8.329 1.00 92.62 343 ASP A O 1
ATOM 2619 N N . VAL A 1 344 ? 25.136 -3.519 8.335 1.00 89.06 344 VAL A N 1
ATOM 2620 C CA . VAL A 1 344 ? 26.348 -2.692 8.326 1.00 89.06 344 VAL A CA 1
ATOM 2621 C C . VAL A 1 344 ? 26.464 -1.907 9.631 1.00 89.06 344 VAL A C 1
ATOM 2623 O O . VAL A 1 344 ? 25.484 -1.396 10.163 1.00 89.06 344 VAL A O 1
ATOM 2626 N N . GLU A 1 345 ? 27.685 -1.811 10.157 1.00 92.50 345 GLU A N 1
ATOM 2627 C CA . GLU A 1 345 ? 27.989 -0.926 11.283 1.00 92.50 345 GLU A CA 1
ATOM 2628 C C . GLU A 1 345 ? 27.866 0.544 10.853 1.00 92.50 345 GLU A C 1
ATOM 2630 O O . GLU A 1 345 ? 28.427 0.948 9.830 1.00 92.50 345 GLU A O 1
ATOM 2635 N N . HIS A 1 346 ? 27.181 1.363 11.653 1.00 93.25 346 HIS A N 1
ATOM 2636 C CA . HIS A 1 346 ? 27.006 2.785 11.375 1.00 93.25 346 HIS A CA 1
ATOM 2637 C C . HIS A 1 346 ? 27.641 3.652 12.466 1.00 93.25 346 HIS A C 1
ATOM 2639 O O . HIS A 1 346 ? 27.297 3.565 13.643 1.00 93.25 346 HIS A O 1
ATOM 2645 N N . LYS A 1 347 ? 28.575 4.522 12.076 1.00 93.88 347 LYS A N 1
ATOM 2646 C CA . LYS A 1 347 ? 29.249 5.453 12.990 1.00 93.88 347 LYS A CA 1
ATOM 2647 C C . LYS A 1 347 ? 28.470 6.762 13.062 1.00 93.88 347 LYS A C 1
ATOM 2649 O O . LYS A 1 347 ? 28.657 7.623 12.204 1.00 93.88 347 LYS A O 1
ATOM 2654 N N . ALA A 1 348 ? 27.625 6.893 14.080 1.00 92.75 348 ALA A N 1
ATOM 2655 C CA . ALA A 1 348 ? 26.894 8.123 14.355 1.00 92.75 348 ALA A CA 1
ATOM 2656 C C . ALA A 1 348 ? 27.732 9.101 15.202 1.00 92.75 348 ALA A C 1
ATOM 2658 O O . ALA A 1 348 ? 28.876 8.817 15.569 1.00 92.75 348 ALA A O 1
ATOM 2659 N N . SER A 1 349 ? 27.175 10.280 15.485 1.00 92.06 349 SER A N 1
ATOM 2660 C CA . SER A 1 349 ? 27.888 11.378 16.150 1.00 92.06 349 SER A CA 1
ATOM 2661 C C . SER A 1 349 ? 28.286 11.078 17.597 1.00 92.06 349 SER A C 1
ATOM 2663 O O . SER A 1 349 ? 29.333 11.552 18.038 1.00 92.06 349 SER A O 1
ATOM 2665 N N . LEU A 1 350 ? 27.485 10.294 18.328 1.00 95.38 350 LEU A N 1
ATOM 2666 C CA . LEU A 1 350 ? 27.712 10.002 19.748 1.00 95.38 350 LEU A CA 1
ATOM 2667 C C . LEU A 1 350 ? 28.172 8.566 20.007 1.00 95.38 350 LEU A C 1
ATOM 2669 O O . LEU A 1 350 ? 28.975 8.334 20.910 1.00 95.38 350 LEU A O 1
ATOM 2673 N N . ALA A 1 351 ? 27.685 7.598 19.228 1.00 95.62 351 ALA A N 1
ATOM 2674 C CA . ALA A 1 351 ? 28.048 6.195 19.389 1.00 95.62 351 ALA A CA 1
ATOM 2675 C C . ALA A 1 351 ? 28.022 5.434 18.059 1.00 95.62 351 ALA A C 1
ATOM 2677 O O . ALA A 1 351 ? 27.473 5.884 17.055 1.00 95.62 351 ALA A O 1
ATOM 2678 N N . THR A 1 352 ? 28.632 4.251 18.058 1.00 95.69 352 THR A N 1
ATOM 2679 C CA . THR A 1 352 ? 28.567 3.333 16.918 1.00 95.69 352 THR A CA 1
ATOM 2680 C C . THR A 1 352 ? 27.356 2.426 17.069 1.00 95.69 352 THR A C 1
ATOM 2682 O O . THR A 1 352 ? 27.180 1.797 18.110 1.00 95.69 352 THR A O 1
ATOM 2685 N N . VAL A 1 353 ? 26.539 2.352 16.025 1.00 96.56 353 VAL A N 1
ATOM 2686 C CA . VAL A 1 353 ? 25.399 1.448 15.924 1.00 96.56 353 VAL A CA 1
ATOM 2687 C C . VAL A 1 353 ? 25.876 0.113 15.342 1.00 96.56 353 VAL A C 1
ATOM 2689 O O . VAL A 1 353 ? 26.370 0.095 14.208 1.00 96.56 353 VAL A O 1
ATOM 2692 N N . PRO A 1 354 ? 25.750 -1.005 16.081 1.00 96.31 354 PRO A N 1
ATOM 2693 C CA . PRO A 1 354 ? 26.116 -2.322 15.574 1.00 96.31 354 PRO A CA 1
ATOM 2694 C C . PRO A 1 354 ? 25.290 -2.737 14.351 1.00 96.31 354 PRO A C 1
ATOM 2696 O O . PRO A 1 354 ? 24.131 -2.344 14.201 1.00 96.31 354 PRO A O 1
ATOM 2699 N N . SER A 1 355 ? 25.871 -3.602 13.521 1.00 95.56 355 SER A N 1
ATOM 2700 C CA . SER A 1 355 ? 25.163 -4.280 12.429 1.00 95.56 355 SER A CA 1
ATOM 2701 C C . SER A 1 355 ? 23.934 -5.038 12.957 1.00 95.56 355 SER A C 1
ATOM 2703 O O . SER A 1 355 ? 23.992 -5.653 14.023 1.00 95.56 355 SER A O 1
ATOM 2705 N N . GLY A 1 356 ? 22.815 -4.971 12.233 1.00 94.81 356 GLY A N 1
ATOM 2706 C CA . GLY A 1 356 ? 21.580 -5.668 12.594 1.00 94.81 356 GLY A CA 1
ATOM 2707 C C . GLY A 1 356 ? 20.814 -5.047 13.768 1.00 94.81 356 GLY A C 1
ATOM 2708 O O . GLY A 1 356 ? 19.983 -5.722 14.376 1.00 94.81 356 GLY A O 1
ATOM 2709 N N . SER A 1 357 ? 21.081 -3.784 14.120 1.00 96.94 357 SER A N 1
ATOM 2710 C CA . SER A 1 357 ? 20.430 -3.120 15.260 1.00 96.94 357 SER A CA 1
ATOM 2711 C C . SER A 1 357 ? 19.020 -2.614 14.947 1.00 96.94 357 SER A C 1
ATOM 2713 O O . SER A 1 357 ? 18.769 -2.029 13.893 1.00 96.94 357 SER A O 1
ATOM 2715 N N . VAL A 1 358 ? 18.113 -2.775 15.916 1.00 97.94 358 VAL A N 1
ATOM 2716 C CA . VAL A 1 358 ? 16.831 -2.055 15.972 1.00 97.94 358 VAL A CA 1
ATOM 2717 C C . VAL A 1 358 ? 17.103 -0.623 16.425 1.00 97.94 358 VAL A C 1
ATOM 2719 O O . VAL A 1 358 ? 17.897 -0.412 17.341 1.00 97.94 358 VAL A O 1
ATOM 2722 N N . LEU A 1 359 ? 16.441 0.356 15.814 1.00 98.19 359 LEU A N 1
ATOM 2723 C CA . LEU A 1 359 ? 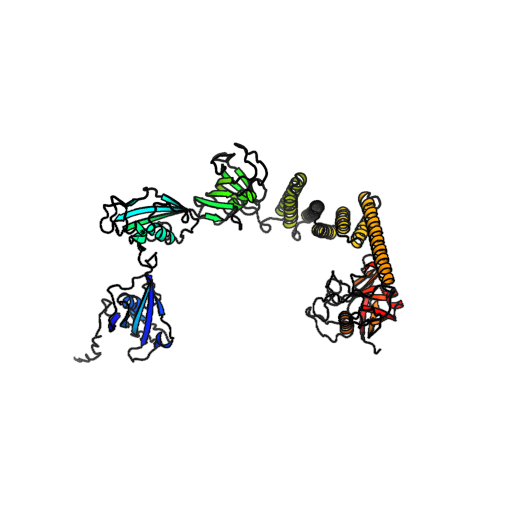16.601 1.773 16.145 1.00 98.19 359 LEU A CA 1
ATOM 2724 C C . LEU A 1 359 ? 15.316 2.325 16.762 1.00 98.19 359 LEU A C 1
ATOM 2726 O O . LEU A 1 359 ? 14.216 1.963 16.340 1.00 98.19 359 LEU A O 1
ATOM 2730 N N . GLN A 1 360 ? 15.454 3.234 17.722 1.00 98.19 360 GLN A N 1
ATOM 2731 C CA . GLN A 1 360 ? 14.348 3.985 18.308 1.00 98.19 360 GLN A CA 1
ATOM 2732 C C . GLN A 1 360 ? 14.593 5.485 18.157 1.00 98.19 360 GLN A C 1
ATOM 2734 O O . GLN A 1 360 ? 15.632 5.987 18.575 1.00 98.19 360 GLN A O 1
ATOM 2739 N N . TYR A 1 361 ? 13.631 6.199 17.582 1.00 98.25 361 TYR A N 1
ATOM 2740 C CA . TYR A 1 361 ? 13.672 7.647 17.399 1.00 98.25 361 TYR A CA 1
ATOM 2741 C C . TYR A 1 361 ? 12.518 8.293 18.159 1.00 98.25 361 TYR A C 1
ATOM 2743 O O . TYR A 1 361 ? 11.358 8.087 17.813 1.00 98.25 361 TYR A O 1
ATOM 2751 N N . ASP A 1 362 ? 12.833 9.094 19.171 1.00 97.50 362 ASP A N 1
ATOM 2752 C CA . ASP A 1 362 ? 11.895 10.074 19.724 1.00 97.50 362 ASP A CA 1
ATOM 2753 C C . ASP A 1 362 ? 12.017 11.340 18.875 1.00 97.50 362 ASP A C 1
ATOM 2755 O O . ASP A 1 362 ? 12.994 12.077 19.013 1.00 97.50 362 ASP A O 1
ATOM 2759 N N . ILE A 1 363 ? 11.102 11.513 17.920 1.00 97.88 363 ILE A N 1
ATOM 2760 C CA . ILE A 1 363 ? 11.173 12.510 16.850 1.00 97.88 363 ILE A CA 1
ATOM 2761 C C . ILE A 1 363 ? 10.004 13.486 16.912 1.00 97.88 363 ILE A C 1
ATOM 2763 O O . ILE A 1 363 ? 8.850 13.095 17.046 1.00 97.88 363 ILE A O 1
ATOM 2767 N N . HIS A 1 364 ? 10.310 14.765 16.738 1.00 97.44 364 HIS A N 1
ATOM 2768 C CA . HIS A 1 364 ? 9.371 15.870 16.635 1.00 97.44 364 HIS A CA 1
ATOM 2769 C C . HIS A 1 364 ? 9.511 16.511 15.249 1.00 97.44 364 HIS A C 1
ATOM 2771 O O . HIS A 1 364 ? 10.576 17.033 14.903 1.00 97.44 364 HIS A O 1
ATOM 2777 N N . LEU A 1 365 ? 8.441 16.467 14.450 1.00 96.94 365 LEU A N 1
ATOM 2778 C CA . LEU A 1 365 ? 8.379 17.160 13.164 1.00 96.94 365 LEU A CA 1
ATOM 2779 C C . LEU A 1 365 ? 8.042 18.634 13.401 1.00 96.94 365 LEU A C 1
ATOM 2781 O O . LEU A 1 365 ? 6.907 18.965 13.721 1.00 96.94 365 LEU A O 1
ATOM 2785 N N . ILE A 1 366 ? 9.024 19.521 13.243 1.00 95.88 366 ILE A N 1
ATOM 2786 C CA . ILE A 1 366 ? 8.869 20.950 13.546 1.00 95.88 366 ILE A CA 1
ATOM 2787 C C . ILE A 1 366 ? 8.145 21.675 12.416 1.00 95.88 366 ILE A C 1
ATOM 2789 O O . ILE A 1 366 ? 7.232 22.451 12.671 1.00 95.88 366 ILE A O 1
ATOM 2793 N N . SER A 1 367 ? 8.560 21.429 11.173 1.00 95.56 367 SER A N 1
ATOM 2794 C CA . SER A 1 367 ? 7.955 22.010 9.973 1.00 95.56 367 SER A CA 1
ATOM 2795 C C . SER A 1 367 ? 8.373 21.246 8.724 1.00 95.56 367 SER A C 1
ATOM 2797 O O . SER A 1 367 ? 9.359 20.500 8.728 1.00 95.56 367 SER A O 1
ATOM 2799 N N . PHE A 1 368 ? 7.636 21.440 7.633 1.00 96.19 368 PHE A N 1
ATOM 2800 C CA . PHE A 1 368 ? 8.032 20.938 6.324 1.00 96.19 368 PHE A CA 1
ATOM 2801 C C . PHE A 1 368 ? 7.562 21.843 5.187 1.00 96.19 368 PHE A C 1
ATOM 2803 O O . PHE A 1 368 ? 6.565 22.555 5.290 1.00 96.19 368 PHE A O 1
ATOM 2810 N N . GLU A 1 369 ? 8.279 21.772 4.073 1.00 94.81 369 GLU A N 1
ATOM 2811 C CA . GLU A 1 369 ? 7.902 22.367 2.799 1.00 94.81 369 GLU A CA 1
ATOM 2812 C C . GLU A 1 369 ? 7.791 21.245 1.765 1.00 94.81 369 GLU A C 1
ATOM 2814 O O . GLU A 1 369 ? 8.786 20.598 1.433 1.00 94.81 369 GLU A O 1
ATOM 2819 N N . ASN A 1 370 ? 6.574 20.987 1.279 1.00 92.81 370 ASN A N 1
ATOM 2820 C CA . ASN A 1 370 ? 6.344 19.955 0.271 1.00 92.81 370 ASN A CA 1
ATOM 2821 C C . ASN A 1 370 ? 7.047 20.296 -1.042 1.00 92.81 370 ASN A C 1
ATOM 2823 O O . ASN A 1 370 ? 7.057 21.450 -1.477 1.00 92.81 370 ASN A O 1
ATOM 2827 N N . ALA A 1 371 ? 7.578 19.268 -1.702 1.00 88.00 371 ALA A N 1
ATOM 2828 C CA . ALA A 1 371 ? 7.995 19.402 -3.082 1.00 88.00 371 ALA A CA 1
ATOM 2829 C C . ALA A 1 371 ? 6.782 19.763 -3.938 1.00 88.00 371 ALA A C 1
ATOM 2831 O O . ALA A 1 371 ? 5.689 19.222 -3.754 1.00 88.00 371 ALA A O 1
ATOM 2832 N N . LYS A 1 372 ? 6.991 20.666 -4.895 1.00 86.31 372 LYS A N 1
ATOM 2833 C CA . LYS A 1 372 ? 5.984 20.953 -5.912 1.00 86.31 372 LYS A CA 1
ATOM 2834 C C . LYS A 1 372 ? 5.713 19.699 -6.723 1.00 86.31 372 LYS A C 1
ATOM 2836 O O . LYS A 1 372 ? 6.644 19.016 -7.146 1.00 86.31 372 LYS A O 1
ATOM 2841 N N . GLU A 1 373 ? 4.452 19.459 -7.014 1.00 82.38 373 GLU A N 1
ATOM 2842 C CA . GLU A 1 373 ? 4.067 18.413 -7.944 1.00 82.38 373 GLU A CA 1
ATOM 2843 C C . GLU A 1 373 ? 4.344 18.842 -9.390 1.00 82.38 373 GLU A C 1
ATOM 2845 O O . GLU A 1 373 ? 4.444 20.031 -9.709 1.00 82.38 373 GLU A O 1
ATOM 2850 N N . SER A 1 374 ? 4.450 17.880 -10.312 1.00 77.38 374 SER A N 1
ATOM 2851 C CA . SER A 1 374 ? 4.824 18.176 -11.706 1.00 77.38 374 SER A CA 1
ATOM 2852 C C . SER A 1 374 ? 3.886 19.188 -12.387 1.00 77.38 374 SER A C 1
ATOM 2854 O O . SER A 1 374 ? 4.316 19.956 -13.245 1.00 77.38 374 SER A O 1
ATOM 2856 N N . TRP A 1 375 ? 2.605 19.239 -12.013 1.00 79.44 375 TRP A N 1
ATOM 2857 C CA . TRP A 1 375 ? 1.653 20.219 -12.555 1.00 79.44 375 TRP A CA 1
ATOM 2858 C C . TRP A 1 375 ? 1.764 21.616 -11.924 1.00 79.44 375 TRP A C 1
ATOM 2860 O O . TRP A 1 375 ? 1.279 22.576 -12.515 1.00 79.44 375 TRP A O 1
ATOM 2870 N N . GLU A 1 376 ? 2.391 21.744 -10.753 1.00 84.81 376 GLU A N 1
ATOM 2871 C CA . GLU A 1 376 ? 2.620 23.022 -10.062 1.00 84.81 376 GLU A CA 1
ATOM 2872 C C . GLU A 1 376 ? 3.923 23.696 -10.508 1.00 84.81 376 GLU A C 1
ATOM 2874 O O . GLU A 1 376 ? 4.112 24.896 -10.298 1.00 84.81 376 GLU A O 1
ATOM 2879 N N . MET A 1 377 ? 4.828 22.927 -11.120 1.00 85.81 377 MET A N 1
ATOM 2880 C CA . MET A 1 377 ? 6.087 23.430 -11.657 1.00 85.81 377 MET A CA 1
ATOM 2881 C C . MET A 1 377 ? 5.889 24.109 -13.014 1.00 85.81 377 MET A C 1
ATOM 2883 O O . MET A 1 377 ? 5.275 23.547 -13.928 1.00 85.81 377 MET A O 1
ATOM 2887 N N . ASN A 1 378 ? 6.498 25.282 -13.183 1.00 89.62 378 ASN A N 1
ATOM 2888 C CA . ASN A 1 378 ? 6.652 25.881 -14.508 1.00 89.62 378 ASN A CA 1
ATOM 2889 C C . ASN A 1 378 ? 7.740 25.160 -15.335 1.00 89.62 378 ASN A C 1
ATOM 2891 O O . ASN A 1 378 ? 8.494 24.330 -14.823 1.00 89.62 378 ASN A O 1
ATOM 2895 N N . ASP A 1 379 ? 7.836 25.477 -16.627 1.00 89.81 379 ASP A N 1
ATOM 2896 C CA . ASP A 1 379 ? 8.748 24.790 -17.552 1.00 89.81 379 ASP A CA 1
ATOM 2897 C C . ASP A 1 379 ? 10.231 24.892 -17.135 1.00 89.81 379 ASP A C 1
ATOM 2899 O O . ASP A 1 379 ? 10.983 23.927 -17.279 1.00 89.81 379 ASP A O 1
ATOM 2903 N N . ILE A 1 380 ? 10.653 26.028 -16.564 1.00 89.88 380 ILE A N 1
ATOM 2904 C CA . ILE A 1 380 ? 12.026 26.228 -16.069 1.00 89.88 380 ILE A CA 1
ATOM 2905 C C . ILE A 1 380 ? 12.267 25.343 -14.843 1.00 89.88 380 ILE A C 1
ATOM 2907 O O . ILE A 1 380 ? 13.260 24.620 -14.788 1.00 89.88 380 ILE A O 1
ATOM 2911 N N . GLU A 1 381 ? 11.336 25.348 -13.889 1.00 89.31 381 GLU A N 1
ATOM 2912 C CA . GLU A 1 381 ? 11.412 24.537 -12.671 1.00 89.31 381 GLU A CA 1
ATOM 2913 C C . GLU A 1 381 ? 11.470 23.038 -12.987 1.00 89.31 381 GLU A C 1
ATOM 2915 O O . GLU A 1 381 ? 12.267 22.319 -12.385 1.00 89.31 381 GLU A O 1
ATOM 2920 N N . LYS A 1 382 ? 10.706 22.570 -13.985 1.00 90.56 382 LYS A N 1
ATOM 2921 C CA . LYS A 1 382 ? 10.756 21.178 -14.464 1.00 90.56 382 LYS A CA 1
ATOM 2922 C C . LYS A 1 382 ? 12.134 20.793 -14.983 1.00 90.56 382 LYS A C 1
ATOM 2924 O O . LYS A 1 382 ? 12.662 19.745 -14.611 1.00 90.56 382 LYS A O 1
ATOM 2929 N N . VAL A 1 383 ? 12.735 21.636 -15.824 1.00 91.69 383 VAL A N 1
ATOM 2930 C CA . VAL A 1 383 ? 14.072 21.387 -16.387 1.00 91.69 383 VAL A CA 1
ATOM 2931 C C . VAL A 1 383 ? 15.150 21.439 -15.302 1.00 91.69 383 VAL A C 1
ATOM 2933 O O . VAL A 1 383 ? 16.049 20.591 -15.288 1.00 91.69 383 VAL A O 1
ATOM 2936 N N . SER A 1 384 ? 15.055 22.383 -14.363 1.00 89.88 384 SER A N 1
ATOM 2937 C CA . SER A 1 384 ? 15.964 22.479 -13.217 1.00 89.88 384 SER A CA 1
ATOM 2938 C C . SER A 1 384 ? 15.853 21.259 -12.296 1.00 89.88 384 SER A C 1
ATOM 2940 O O . SER A 1 384 ? 16.874 20.657 -11.964 1.00 89.88 384 SER A O 1
ATOM 2942 N N . SER A 1 385 ? 14.633 20.838 -11.951 1.00 88.69 385 SER A N 1
ATOM 2943 C CA . SER A 1 385 ? 14.361 19.637 -11.146 1.00 88.69 385 SER A CA 1
ATOM 2944 C C . SER A 1 385 ? 14.887 18.364 -11.820 1.00 88.69 385 SER A C 1
ATOM 2946 O O . SER A 1 385 ? 15.546 17.530 -11.190 1.00 88.69 385 SER A O 1
ATOM 2948 N N . ALA A 1 386 ? 14.682 18.241 -13.133 1.00 92.00 386 ALA A N 1
ATOM 2949 C CA . ALA A 1 386 ? 15.194 17.124 -13.915 1.00 92.00 386 ALA A CA 1
ATOM 2950 C C . ALA A 1 386 ? 16.730 17.089 -13.955 1.00 92.00 386 ALA A C 1
ATOM 2952 O O . ALA A 1 386 ? 17.339 16.027 -13.820 1.00 92.00 386 ALA A O 1
ATOM 2953 N N . SER A 1 387 ? 17.367 18.254 -14.099 1.00 93.19 387 SER A N 1
ATOM 2954 C CA . SER A 1 387 ? 18.829 18.381 -14.088 1.00 93.19 387 SER A CA 1
ATOM 2955 C C . SER A 1 387 ? 19.416 17.974 -12.739 1.00 93.19 387 SER A C 1
ATOM 2957 O O . SER A 1 387 ? 20.330 17.149 -12.706 1.00 93.19 387 SER A O 1
ATOM 2959 N N . LEU A 1 388 ? 18.832 18.463 -11.642 1.00 88.81 388 LEU A N 1
ATOM 2960 C CA . LEU A 1 388 ? 19.236 18.103 -10.284 1.00 88.81 388 LEU A CA 1
ATOM 2961 C C . LEU A 1 388 ? 19.075 16.598 -10.027 1.00 88.81 388 LEU A C 1
ATOM 2963 O O . LEU A 1 388 ? 20.001 15.952 -9.539 1.00 88.81 388 LEU A O 1
ATOM 2967 N N . SER A 1 389 ? 17.938 16.016 -10.417 1.00 90.88 389 SER A N 1
ATOM 2968 C CA . SER A 1 389 ? 17.681 14.574 -10.272 1.00 90.88 389 SER A CA 1
ATOM 2969 C C . SER A 1 389 ? 18.704 13.738 -11.048 1.00 90.88 389 SER A C 1
ATOM 2971 O O . SER A 1 389 ? 19.255 12.772 -10.523 1.00 90.88 389 SER A O 1
ATOM 2973 N N . LYS A 1 390 ? 19.053 14.149 -12.275 1.00 95.25 390 LYS A N 1
ATOM 2974 C CA . LYS A 1 390 ? 20.093 13.491 -13.079 1.00 95.25 390 LYS A CA 1
ATOM 2975 C C . LYS A 1 390 ? 21.477 13.594 -12.429 1.00 95.25 390 LYS A C 1
ATOM 2977 O O . LYS A 1 390 ? 22.233 12.623 -12.442 1.00 95.25 390 LYS A O 1
ATOM 2982 N N . GLU A 1 391 ? 21.839 14.757 -11.890 1.00 94.12 391 GLU A N 1
ATOM 2983 C CA . GLU A 1 391 ? 23.116 14.961 -11.194 1.00 94.12 391 GLU A CA 1
ATOM 2984 C C . GLU A 1 391 ? 23.228 14.095 -9.940 1.00 94.12 391 GLU A C 1
ATOM 2986 O O . GLU A 1 391 ? 24.246 13.424 -9.751 1.00 94.12 391 GLU A O 1
ATOM 2991 N N . ARG A 1 392 ? 22.155 14.018 -9.148 1.00 88.75 392 ARG A N 1
ATOM 2992 C CA . ARG A 1 392 ? 22.054 13.097 -8.011 1.00 88.75 392 ARG A CA 1
ATOM 2993 C C . ARG A 1 392 ? 22.172 11.642 -8.461 1.00 88.75 392 ARG A C 1
ATOM 2995 O O . ARG A 1 392 ? 22.928 10.882 -7.863 1.00 88.75 392 ARG A O 1
ATOM 3002 N N . GLY A 1 393 ? 21.511 11.264 -9.558 1.00 94.12 393 GLY A N 1
ATOM 3003 C CA . GLY A 1 393 ? 21.633 9.923 -10.139 1.00 94.12 393 GLY A CA 1
ATOM 3004 C C . GLY A 1 393 ? 23.080 9.585 -10.510 1.00 94.12 393 GLY A C 1
ATOM 3005 O O . GLY A 1 393 ? 23.559 8.487 -10.232 1.00 94.12 393 GLY A O 1
ATOM 3006 N N . ASN A 1 394 ? 23.825 10.557 -11.051 1.00 95.25 394 ASN A N 1
ATOM 3007 C CA . ASN A 1 394 ? 25.251 10.397 -11.344 1.00 95.25 394 ASN A CA 1
ATOM 3008 C C . ASN A 1 394 ? 26.099 10.214 -10.079 1.00 95.25 394 ASN A C 1
ATOM 3010 O O . ASN A 1 394 ? 27.062 9.447 -10.114 1.00 95.25 394 ASN A O 1
ATOM 3014 N N . ALA A 1 395 ? 25.783 10.920 -8.992 1.00 90.94 395 ALA A N 1
ATOM 3015 C CA . ALA A 1 395 ? 26.458 10.743 -7.709 1.00 90.94 395 ALA A CA 1
ATOM 3016 C C . ALA A 1 395 ? 26.195 9.338 -7.140 1.00 90.94 395 ALA A C 1
ATOM 3018 O O . ALA A 1 395 ? 27.147 8.596 -6.900 1.00 90.94 395 ALA A O 1
ATOM 3019 N N . ALA A 1 396 ? 24.927 8.917 -7.076 1.00 88.00 396 ALA A N 1
ATOM 3020 C CA . ALA A 1 396 ? 24.536 7.581 -6.620 1.00 88.00 396 ALA A CA 1
ATOM 3021 C C . ALA A 1 396 ? 25.200 6.464 -7.446 1.00 88.00 396 ALA A C 1
ATOM 3023 O O . ALA A 1 396 ? 25.716 5.488 -6.898 1.00 88.00 396 ALA A O 1
ATOM 3024 N N . PHE A 1 397 ? 25.277 6.629 -8.771 1.00 93.62 397 PHE A N 1
ATOM 3025 C CA . PHE A 1 397 ? 25.963 5.675 -9.641 1.00 93.62 397 PHE A CA 1
ATOM 3026 C C . PHE A 1 397 ? 27.468 5.570 -9.351 1.00 93.62 397 PHE A C 1
ATOM 3028 O O . PHE A 1 397 ? 28.021 4.469 -9.397 1.00 93.62 397 PHE A O 1
ATOM 3035 N N . LYS A 1 398 ? 28.139 6.695 -9.055 1.00 93.19 398 LYS A N 1
ATOM 3036 C CA . LYS A 1 398 ? 29.569 6.717 -8.690 1.00 93.19 398 LYS A CA 1
ATOM 3037 C C . LYS A 1 398 ? 29.831 6.027 -7.353 1.00 93.19 398 LYS A C 1
ATOM 3039 O O . LYS A 1 398 ? 30.867 5.390 -7.205 1.00 93.19 398 LYS A O 1
ATOM 3044 N N . GLU A 1 399 ? 28.890 6.123 -6.424 1.00 86.62 399 GLU A N 1
ATOM 3045 C CA . GLU A 1 399 ? 28.942 5.473 -5.110 1.00 86.62 399 GLU A CA 1
ATOM 3046 C C . GLU A 1 399 ? 28.542 3.989 -5.149 1.00 86.62 399 GLU A C 1
ATOM 3048 O O . GLU A 1 399 ? 28.639 3.295 -4.143 1.00 86.62 399 GLU A O 1
ATOM 3053 N N . GLY A 1 400 ? 28.093 3.480 -6.302 1.00 87.88 400 GLY A N 1
ATOM 3054 C CA . GLY A 1 400 ? 27.668 2.088 -6.459 1.00 87.88 400 GLY A CA 1
ATOM 3055 C C . GLY A 1 400 ? 26.229 1.807 -6.017 1.00 87.88 400 GLY A C 1
ATOM 3056 O O . GLY A 1 400 ? 25.797 0.658 -6.086 1.00 87.88 400 GLY A O 1
ATOM 3057 N N . ARG A 1 401 ? 25.453 2.832 -5.640 1.00 86.69 401 ARG A N 1
ATOM 3058 C CA . ARG A 1 401 ? 24.025 2.725 -5.295 1.00 86.69 401 ARG A CA 1
ATOM 3059 C C . ARG A 1 401 ? 23.173 2.633 -6.565 1.00 86.69 401 ARG A C 1
ATOM 3061 O O . ARG A 1 401 ? 22.551 3.602 -6.999 1.00 86.69 401 ARG A O 1
ATOM 3068 N N . LEU A 1 402 ? 23.205 1.466 -7.212 1.00 92.62 402 LEU A N 1
ATOM 3069 C CA . LEU A 1 402 ? 22.644 1.268 -8.554 1.00 92.62 402 LEU A CA 1
ATOM 3070 C C . LEU A 1 402 ? 21.125 1.494 -8.616 1.00 92.62 402 LEU A C 1
ATOM 3072 O O . LEU A 1 402 ? 20.665 2.214 -9.498 1.00 92.62 402 LEU A O 1
ATOM 3076 N N . ASP A 1 403 ? 20.351 0.939 -7.682 1.00 89.12 403 ASP A N 1
ATOM 3077 C CA . ASP A 1 403 ? 18.886 1.089 -7.680 1.00 89.12 403 ASP A CA 1
ATOM 3078 C C . ASP A 1 403 ? 18.452 2.540 -7.461 1.00 89.12 403 ASP A C 1
ATOM 3080 O O . ASP A 1 403 ? 17.589 3.056 -8.175 1.00 89.12 403 ASP A O 1
ATOM 3084 N N . ARG A 1 404 ? 19.124 3.236 -6.538 1.00 87.06 404 ARG A N 1
ATOM 3085 C CA . ARG A 1 404 ? 18.915 4.666 -6.294 1.00 87.06 404 ARG A CA 1
ATOM 3086 C C . ARG A 1 404 ? 19.227 5.499 -7.535 1.00 87.06 404 ARG A C 1
ATOM 3088 O O . ARG A 1 404 ? 18.459 6.395 -7.880 1.00 87.06 404 ARG A O 1
ATOM 3095 N N . ALA A 1 405 ? 20.317 5.180 -8.234 1.00 94.12 405 ALA A N 1
ATOM 3096 C CA . ALA A 1 405 ? 20.670 5.854 -9.477 1.00 94.12 405 ALA A CA 1
ATOM 3097 C C . ALA A 1 405 ? 19.564 5.707 -10.537 1.00 94.12 405 ALA A C 1
ATOM 3099 O O . ALA A 1 405 ? 19.186 6.707 -11.144 1.00 94.12 405 ALA A O 1
ATOM 3100 N N . VAL A 1 406 ? 19.008 4.500 -10.724 1.00 95.50 406 VAL A N 1
ATOM 3101 C CA . VAL A 1 406 ? 17.893 4.269 -11.666 1.00 95.50 406 VAL A CA 1
ATOM 3102 C C . VAL A 1 406 ? 16.683 5.124 -11.302 1.00 95.50 406 VAL A C 1
ATOM 3104 O O . VAL A 1 406 ? 16.244 5.900 -12.149 1.00 95.50 406 VAL A O 1
ATOM 3107 N N . LYS A 1 407 ? 16.216 5.067 -10.045 1.00 91.69 407 LYS A N 1
ATOM 3108 C CA . LYS A 1 407 ? 15.068 5.865 -9.576 1.00 91.69 407 LYS A CA 1
ATOM 3109 C C . LYS A 1 407 ? 15.251 7.362 -9.859 1.00 91.69 407 LYS A C 1
ATOM 3111 O O . LYS A 1 407 ? 14.350 8.027 -10.361 1.00 91.69 407 LYS A O 1
ATOM 3116 N N . LEU A 1 408 ? 16.444 7.896 -9.595 1.00 92.00 408 LEU A N 1
ATOM 3117 C CA . LEU A 1 408 ? 16.770 9.306 -9.831 1.00 92.00 408 LEU A CA 1
ATOM 3118 C C . LEU A 1 408 ? 16.785 9.687 -11.315 1.00 92.00 408 LEU A C 1
ATOM 3120 O O . LEU A 1 408 ? 16.314 10.765 -11.686 1.00 92.00 408 LEU A O 1
ATOM 3124 N N . TYR A 1 409 ? 17.301 8.816 -12.183 1.00 96.88 409 TYR A N 1
ATOM 3125 C CA . TYR A 1 409 ? 17.248 9.042 -13.626 1.00 96.88 409 TYR A CA 1
ATOM 3126 C C . TYR A 1 409 ? 15.820 8.946 -14.174 1.00 96.88 409 TYR A C 1
ATOM 3128 O O . TYR A 1 409 ? 15.463 9.715 -15.065 1.00 96.88 409 TYR A O 1
ATOM 3136 N N . GLU A 1 410 ? 14.992 8.046 -13.649 1.00 94.81 410 GLU A N 1
ATOM 3137 C CA . GLU A 1 410 ? 13.575 7.953 -14.011 1.00 94.81 410 GLU A CA 1
ATOM 3138 C C . GLU A 1 410 ? 12.806 9.201 -13.572 1.00 94.81 410 GLU A C 1
ATOM 3140 O O . GLU A 1 410 ? 12.080 9.775 -14.383 1.00 94.81 410 GLU A O 1
ATOM 3145 N N . LYS A 1 411 ? 13.050 9.697 -12.351 1.00 90.56 411 LYS A N 1
ATOM 3146 C CA . LYS A 1 411 ? 12.518 10.981 -11.868 1.00 90.56 411 LYS A CA 1
ATOM 3147 C C . LYS A 1 411 ? 12.929 12.136 -12.780 1.00 90.56 411 LYS A C 1
ATOM 3149 O O . LYS A 1 411 ? 12.085 12.933 -13.190 1.00 90.56 411 LYS A O 1
ATOM 3154 N N . ALA A 1 412 ? 14.200 12.176 -13.190 1.00 93.62 412 ALA A N 1
ATOM 3155 C CA . ALA A 1 412 ? 14.693 13.171 -14.140 1.00 93.62 412 ALA A CA 1
ATOM 3156 C C . ALA A 1 412 ? 13.935 13.128 -15.477 1.00 93.62 412 ALA A C 1
ATOM 3158 O O . ALA A 1 412 ? 13.529 14.171 -15.984 1.00 93.62 412 ALA A O 1
ATOM 3159 N N . VAL A 1 413 ? 13.709 11.936 -16.040 1.00 94.69 413 VAL A N 1
ATOM 3160 C CA . VAL A 1 413 ? 12.930 11.755 -17.278 1.00 94.69 413 VAL A CA 1
ATOM 3161 C C . VAL A 1 413 ? 11.471 12.168 -17.077 1.00 94.69 413 VAL A C 1
ATOM 3163 O O . VAL A 1 413 ? 10.913 12.853 -17.934 1.00 94.69 413 VAL A O 1
ATOM 3166 N N . GLY A 1 414 ? 10.865 11.782 -15.952 1.00 91.31 414 GLY A N 1
ATOM 3167 C CA . GLY A 1 414 ? 9.476 12.079 -15.610 1.00 91.31 414 GLY A CA 1
ATOM 3168 C C . GLY A 1 414 ? 9.186 13.578 -15.609 1.00 91.31 414 GLY A C 1
ATOM 3169 O O . GLY A 1 414 ? 8.244 14.011 -16.278 1.00 91.31 414 GLY A O 1
ATOM 3170 N N . CYS A 1 415 ? 10.056 14.371 -14.973 1.00 88.56 415 CYS A N 1
ATOM 3171 C CA . CYS A 1 415 ? 9.940 15.830 -14.887 1.00 88.56 415 CYS A CA 1
ATOM 3172 C C . CYS A 1 415 ? 9.849 16.535 -16.253 1.00 88.56 415 CYS A C 1
ATOM 3174 O O . CYS A 1 415 ? 9.205 17.578 -16.356 1.00 88.56 415 CYS A O 1
ATOM 3176 N N . VAL A 1 416 ? 10.461 15.976 -17.304 1.00 91.75 416 VAL A N 1
ATOM 3177 C CA . VAL A 1 416 ? 10.522 16.582 -18.653 1.00 91.75 416 VAL A CA 1
ATOM 3178 C C . VAL A 1 416 ? 9.903 15.701 -19.747 1.00 91.75 416 VAL A C 1
ATOM 3180 O O . VAL A 1 416 ? 10.160 15.882 -20.935 1.00 91.75 416 VAL A O 1
ATOM 3183 N N . SER A 1 417 ? 9.073 14.728 -19.367 1.00 86.25 417 SER A N 1
ATOM 3184 C CA . SER A 1 417 ? 8.423 13.805 -20.310 1.00 86.25 417 SER A CA 1
ATOM 3185 C C . SER A 1 417 ? 7.401 14.499 -21.226 1.00 86.25 417 SER A C 1
ATOM 3187 O O . SER A 1 417 ? 7.268 14.122 -22.392 1.00 86.25 417 SER A O 1
ATOM 3189 N N . TYR A 1 418 ? 6.735 15.547 -20.726 1.00 84.75 418 TYR A N 1
ATOM 3190 C CA . TYR A 1 418 ? 5.750 16.359 -21.447 1.00 84.75 418 TYR A CA 1
ATOM 3191 C C . TYR A 1 418 ? 6.281 17.777 -21.701 1.00 84.75 418 TYR A C 1
ATOM 3193 O O . TYR A 1 418 ? 5.990 18.701 -20.948 1.00 84.75 418 TYR A O 1
ATOM 3201 N N . ASP A 1 419 ? 7.028 17.962 -22.789 1.00 83.06 419 ASP A N 1
ATOM 3202 C CA . ASP A 1 419 ? 7.694 19.227 -23.137 1.00 83.06 419 ASP A CA 1
ATOM 3203 C C . ASP A 1 419 ? 7.028 19.991 -24.297 1.00 83.06 419 ASP A C 1
ATOM 3205 O O . ASP A 1 419 ? 7.609 20.915 -24.862 1.00 83.06 419 ASP A O 1
ATOM 3209 N N . LYS A 1 420 ? 5.783 19.654 -24.663 1.00 83.50 420 LYS A N 1
ATOM 3210 C CA . LYS A 1 420 ? 5.073 20.309 -25.784 1.00 83.50 420 LYS A CA 1
ATOM 3211 C C . LYS A 1 420 ? 4.964 21.830 -25.612 1.00 83.50 420 LYS A C 1
ATOM 3213 O O . LYS A 1 420 ? 5.131 22.555 -26.596 1.00 83.50 420 LYS A O 1
ATOM 3218 N N . SER A 1 421 ? 4.711 22.292 -24.384 1.00 82.44 421 SER A N 1
ATOM 3219 C CA . SER A 1 421 ? 4.580 23.712 -24.029 1.00 82.44 421 SER A CA 1
ATOM 3220 C C . SER A 1 421 ? 5.912 24.447 -23.913 1.00 82.44 421 SER A C 1
ATOM 3222 O O . SER A 1 421 ? 5.909 25.673 -23.896 1.00 82.44 421 SER A O 1
ATOM 3224 N N . PHE A 1 422 ? 7.037 23.726 -23.868 1.00 87.56 422 PHE A N 1
ATOM 3225 C CA . PHE A 1 422 ? 8.324 24.333 -23.557 1.00 87.56 422 PHE A CA 1
ATOM 3226 C C . PHE A 1 422 ? 8.791 25.252 -24.702 1.00 87.56 422 PHE A C 1
ATOM 3228 O O . PHE A 1 422 ? 8.607 24.914 -25.882 1.00 87.56 422 PHE A O 1
ATOM 3235 N N . PRO A 1 423 ? 9.458 26.375 -24.383 1.00 89.88 423 PRO A N 1
ATOM 3236 C CA . PRO A 1 423 ? 10.281 27.118 -25.334 1.00 89.88 423 PRO A CA 1
ATOM 3237 C C . PRO A 1 423 ? 11.332 26.220 -26.001 1.00 89.88 423 PRO A C 1
ATOM 3239 O O . PRO A 1 423 ? 11.799 25.255 -25.395 1.00 89.88 423 PRO A O 1
ATOM 3242 N N . ASP A 1 424 ? 11.749 26.546 -27.225 1.00 88.38 424 ASP A N 1
ATOM 3243 C CA . ASP A 1 424 ? 12.656 25.695 -28.016 1.00 88.38 424 ASP A CA 1
ATOM 3244 C C . ASP A 1 424 ? 14.004 25.418 -27.319 1.00 88.38 424 ASP A C 1
ATOM 3246 O O . ASP A 1 424 ? 14.508 24.294 -27.366 1.00 88.38 424 ASP A O 1
ATOM 3250 N N . GLU A 1 425 ? 14.548 26.397 -26.589 1.00 87.38 425 GLU A N 1
ATOM 3251 C CA . GLU A 1 425 ? 15.766 26.234 -25.776 1.00 87.38 425 GLU A CA 1
ATOM 3252 C C . GLU A 1 425 ? 15.588 25.185 -24.661 1.00 87.38 425 GLU A C 1
ATOM 3254 O O . GLU A 1 425 ? 16.451 24.329 -24.429 1.00 87.38 425 GLU A O 1
ATOM 3259 N N . LEU A 1 426 ? 14.429 25.196 -23.996 1.00 90.94 426 LEU A N 1
ATOM 3260 C CA . LEU A 1 426 ? 14.106 24.230 -22.947 1.00 90.94 426 LEU A CA 1
ATOM 3261 C C . LEU A 1 426 ? 13.746 22.860 -23.530 1.00 90.94 426 LEU A C 1
ATOM 3263 O O . LEU A 1 426 ? 14.069 21.848 -22.911 1.00 90.94 426 LEU A O 1
ATOM 3267 N N . LYS A 1 427 ? 13.158 22.793 -24.732 1.00 90.75 427 LYS A N 1
ATOM 3268 C CA . LYS A 1 427 ? 12.927 21.529 -25.457 1.00 90.75 427 LYS A CA 1
ATOM 3269 C C . LYS A 1 427 ? 14.233 20.826 -25.802 1.00 90.75 427 LYS A C 1
ATOM 3271 O O . LYS A 1 427 ? 14.341 19.616 -25.604 1.00 90.75 427 LYS A O 1
ATOM 3276 N N . ALA A 1 428 ? 15.236 21.568 -26.275 1.00 91.06 428 ALA A N 1
ATOM 3277 C CA . ALA A 1 428 ? 16.562 21.012 -26.533 1.00 91.06 428 ALA A CA 1
ATOM 3278 C C . ALA A 1 428 ? 17.176 20.435 -25.246 1.00 91.06 428 ALA A C 1
ATOM 3280 O O . ALA A 1 428 ? 17.608 19.281 -25.219 1.00 91.06 428 ALA A O 1
ATOM 3281 N N . THR A 1 429 ? 17.097 21.193 -24.149 1.00 92.62 429 THR A N 1
ATOM 3282 C CA . THR A 1 429 ? 17.599 20.768 -22.834 1.00 92.62 429 THR A CA 1
ATOM 3283 C C . THR A 1 429 ? 16.853 19.535 -22.301 1.00 92.62 429 THR A C 1
ATOM 3285 O O . THR A 1 429 ? 17.479 18.569 -21.866 1.00 92.62 429 THR A O 1
ATOM 3288 N N . SER A 1 430 ? 15.520 19.518 -22.393 1.00 92.62 430 SER A N 1
ATOM 3289 C CA . SER A 1 430 ? 14.659 18.372 -22.061 1.00 92.62 430 SER A CA 1
ATOM 3290 C C . SER A 1 430 ? 15.071 17.118 -22.837 1.00 92.62 430 SER A C 1
ATOM 3292 O O . SER A 1 430 ? 15.287 16.054 -22.249 1.00 92.62 430 SER A O 1
ATOM 3294 N N . ARG A 1 431 ? 15.235 17.240 -24.161 1.00 93.31 431 ARG A N 1
ATOM 3295 C CA . ARG A 1 431 ? 15.659 16.143 -25.038 1.00 93.31 431 ARG A CA 1
ATOM 3296 C C . ARG A 1 431 ? 17.009 15.572 -24.601 1.00 93.31 431 ARG A C 1
ATOM 3298 O O . ARG A 1 431 ? 17.154 14.351 -24.516 1.00 93.31 431 ARG A O 1
ATOM 3305 N N . ASP A 1 432 ? 17.971 16.430 -24.273 1.00 94.19 432 ASP A N 1
ATOM 3306 C CA . ASP A 1 432 ? 19.289 16.004 -23.801 1.00 94.19 432 ASP A CA 1
ATOM 3307 C C . ASP A 1 432 ? 19.246 15.351 -22.415 1.00 94.19 432 ASP A C 1
ATOM 3309 O O . ASP A 1 432 ? 19.940 14.353 -22.182 1.00 94.19 432 ASP A O 1
ATOM 3313 N N . ILE A 1 433 ? 18.404 15.841 -21.501 1.00 95.56 433 ILE A N 1
ATOM 3314 C CA . ILE A 1 433 ? 18.188 15.212 -20.191 1.00 95.56 433 ILE A CA 1
ATOM 3315 C C . ILE A 1 433 ? 17.577 13.820 -20.358 1.00 95.56 433 ILE A C 1
ATOM 3317 O O . ILE A 1 433 ? 18.111 12.868 -19.788 1.00 95.56 433 ILE A O 1
ATOM 3321 N N . ARG A 1 434 ? 16.524 13.663 -21.171 1.00 96.12 434 ARG A N 1
ATOM 3322 C CA . ARG A 1 434 ? 15.886 12.357 -21.414 1.00 96.12 434 ARG A CA 1
ATOM 3323 C C . ARG A 1 434 ? 16.858 11.361 -22.034 1.00 96.12 434 ARG A C 1
ATOM 3325 O O . ARG A 1 434 ? 17.030 10.257 -21.519 1.00 96.12 434 ARG A O 1
ATOM 3332 N N . LYS A 1 435 ? 17.562 11.783 -23.087 1.00 96.56 435 LYS A N 1
ATOM 3333 C CA . LYS A 1 435 ? 18.592 10.983 -23.759 1.00 96.56 435 LYS A CA 1
ATOM 3334 C C . LYS A 1 435 ? 19.684 10.532 -22.787 1.00 96.56 435 LYS A C 1
ATOM 3336 O O . LYS A 1 435 ? 19.989 9.345 -22.704 1.00 96.56 435 LYS A O 1
ATOM 3341 N N . SER A 1 436 ? 20.283 11.472 -22.052 1.00 97.31 436 SER A N 1
ATOM 3342 C CA . SER A 1 436 ? 21.385 11.163 -21.129 1.00 97.31 436 SER A CA 1
ATOM 3343 C C . SER A 1 436 ? 20.937 10.291 -19.956 1.00 97.31 436 SER A C 1
ATOM 3345 O O . SER A 1 436 ? 21.656 9.366 -19.587 1.00 97.31 436 SER A O 1
ATOM 3347 N N . SER A 1 437 ? 19.733 10.514 -19.429 1.00 97.94 437 SER A N 1
ATOM 3348 C CA . SER A 1 437 ? 19.172 9.722 -18.331 1.00 97.94 437 SER A CA 1
ATOM 3349 C C . SER A 1 437 ? 18.858 8.292 -18.771 1.00 97.94 437 SER A C 1
ATOM 3351 O O . SER A 1 437 ? 19.302 7.359 -18.114 1.00 97.94 437 SER A O 1
ATOM 3353 N N . HIS A 1 438 ? 18.212 8.078 -19.924 1.00 98.31 438 HIS A N 1
ATOM 3354 C CA . HIS A 1 438 ? 17.986 6.724 -20.451 1.00 98.31 438 HIS A CA 1
ATOM 3355 C C . HIS A 1 438 ? 19.285 5.988 -20.791 1.00 98.31 438 HIS A C 1
ATOM 3357 O O . HIS A 1 438 ? 19.415 4.802 -20.489 1.00 98.31 438 HIS A O 1
ATOM 3363 N N . LEU A 1 439 ? 20.286 6.685 -21.343 1.00 98.19 439 LEU A N 1
ATOM 3364 C CA . LEU A 1 439 ? 21.620 6.109 -21.507 1.00 98.19 439 LEU A CA 1
ATOM 3365 C C . LEU A 1 439 ? 22.212 5.693 -20.155 1.00 98.19 439 LEU A C 1
ATOM 3367 O O . LEU A 1 439 ? 22.793 4.613 -20.052 1.00 98.19 439 LEU A O 1
ATOM 3371 N N . ASN A 1 440 ? 22.102 6.521 -19.121 1.00 98.12 440 ASN A N 1
ATOM 3372 C CA . ASN A 1 440 ? 22.640 6.183 -17.808 1.00 98.12 440 ASN A CA 1
ATOM 3373 C C . ASN A 1 440 ? 21.891 5.009 -17.164 1.00 98.12 440 ASN A C 1
ATOM 3375 O O . ASN A 1 440 ? 22.549 4.110 -16.644 1.00 98.12 440 ASN A O 1
ATOM 3379 N N . ILE A 1 441 ? 20.560 4.945 -17.288 1.00 98.25 441 ILE A N 1
ATOM 3380 C CA . ILE A 1 441 ? 19.770 3.791 -16.837 1.00 98.25 441 ILE A CA 1
ATOM 3381 C C . ILE A 1 441 ? 20.234 2.524 -17.560 1.00 98.25 441 ILE A C 1
ATOM 3383 O O . ILE A 1 441 ? 20.579 1.552 -16.900 1.00 98.25 441 ILE A O 1
ATOM 3387 N N . ALA A 1 442 ? 20.360 2.540 -18.891 1.00 98.06 442 ALA A N 1
ATOM 3388 C CA . ALA A 1 442 ? 20.864 1.387 -19.640 1.00 98.06 442 ALA A CA 1
ATOM 3389 C C . ALA A 1 442 ? 22.273 0.957 -19.181 1.00 98.06 442 ALA A C 1
ATOM 3391 O O . ALA A 1 442 ? 22.571 -0.231 -19.113 1.00 98.06 442 ALA A O 1
ATOM 3392 N N . ALA A 1 443 ? 23.146 1.904 -18.820 1.00 97.50 443 ALA A N 1
ATOM 3393 C CA . ALA A 1 443 ? 24.467 1.588 -18.273 1.00 97.50 443 ALA A CA 1
ATOM 3394 C C . ALA A 1 443 ? 24.397 0.940 -16.881 1.00 97.50 443 ALA A C 1
ATOM 3396 O O . ALA A 1 443 ? 25.199 0.056 -16.579 1.00 97.50 443 ALA A O 1
ATOM 3397 N N . VAL A 1 444 ? 23.459 1.374 -16.036 1.00 97.50 444 VAL A N 1
ATOM 3398 C CA . VAL A 1 444 ? 23.215 0.770 -14.721 1.00 97.50 444 VAL A CA 1
ATOM 3399 C C . VAL A 1 444 ? 22.645 -0.639 -14.884 1.00 97.50 444 VAL A C 1
ATOM 3401 O O . VAL A 1 444 ? 23.158 -1.573 -14.276 1.00 97.50 444 VAL A O 1
ATOM 3404 N N . GLN A 1 445 ? 21.651 -0.814 -15.753 1.00 97.56 445 GLN A N 1
ATOM 3405 C CA . GLN A 1 445 ? 20.998 -2.104 -15.980 1.00 97.56 445 GLN A CA 1
ATOM 3406 C C . GLN A 1 445 ? 21.933 -3.131 -16.626 1.00 97.56 445 GLN A C 1
ATOM 3408 O O . GLN A 1 445 ? 21.870 -4.307 -16.284 1.00 97.56 445 GLN A O 1
ATOM 3413 N N . LEU A 1 446 ? 22.890 -2.693 -17.455 1.00 95.62 446 LEU A N 1
ATOM 3414 C CA . LEU A 1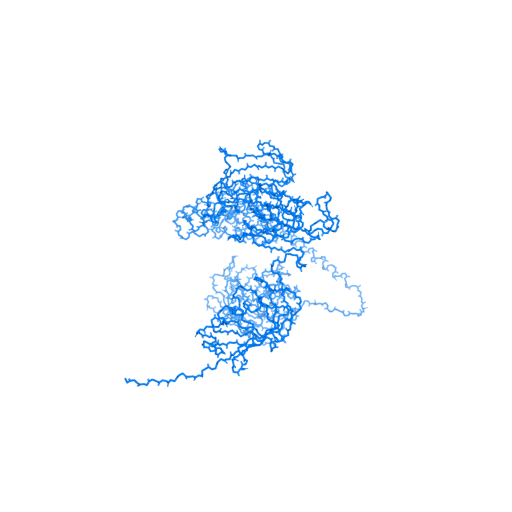 446 ? 23.976 -3.558 -17.928 1.00 95.62 446 LEU A CA 1
ATOM 3415 C C . LEU A 1 446 ? 24.814 -4.126 -16.775 1.00 95.62 446 LEU A C 1
ATOM 3417 O O . LEU A 1 446 ? 25.203 -5.286 -16.832 1.00 95.62 446 LEU A O 1
ATOM 3421 N N . LYS A 1 447 ? 25.088 -3.334 -15.725 1.00 95.19 447 LYS A N 1
ATOM 3422 C CA . LYS A 1 447 ? 25.798 -3.824 -14.528 1.00 95.19 447 LYS A CA 1
ATOM 3423 C C . LYS A 1 447 ? 24.948 -4.783 -13.696 1.00 95.19 447 LYS A C 1
ATOM 3425 O O . LYS A 1 447 ? 25.509 -5.638 -13.024 1.00 95.19 447 LYS A O 1
ATOM 3430 N N . LYS A 1 448 ? 23.623 -4.613 -13.719 1.00 94.94 448 LYS A N 1
ATOM 3431 C CA . LYS A 1 448 ? 22.656 -5.489 -13.039 1.00 94.94 448 LYS A CA 1
ATOM 3432 C C . LYS A 1 448 ? 22.289 -6.736 -13.850 1.00 94.94 448 LYS A C 1
ATOM 3434 O O . LYS A 1 448 ? 21.530 -7.558 -13.354 1.00 94.94 448 LYS A O 1
ATOM 3439 N N . GLU A 1 449 ? 22.801 -6.857 -15.075 1.00 95.81 449 GLU A N 1
ATOM 3440 C CA . GLU A 1 449 ? 22.473 -7.935 -16.014 1.00 95.81 449 GLU A CA 1
ATOM 3441 C C . GLU A 1 449 ? 20.970 -8.019 -16.367 1.00 95.81 449 GLU A C 1
ATOM 3443 O O . GLU A 1 449 ? 20.470 -9.065 -16.782 1.00 95.81 449 GLU A O 1
ATOM 3448 N N . ASP A 1 450 ? 20.239 -6.901 -16.260 1.00 95.81 450 ASP A N 1
ATOM 3449 C CA . ASP A 1 450 ? 18.834 -6.815 -16.676 1.00 95.81 450 ASP A CA 1
ATOM 3450 C C . ASP A 1 450 ? 18.736 -6.434 -18.158 1.00 95.81 450 ASP A C 1
ATOM 3452 O O . ASP A 1 450 ? 18.543 -5.277 -18.545 1.00 95.81 450 ASP A O 1
ATOM 3456 N N . TRP A 1 451 ? 18.902 -7.436 -19.018 1.00 96.38 451 TRP A N 1
ATOM 3457 C CA . TRP A 1 451 ? 18.961 -7.249 -20.469 1.00 96.38 451 TRP A CA 1
ATOM 3458 C C . TRP A 1 451 ? 17.682 -6.640 -21.054 1.00 96.38 451 TRP A C 1
ATOM 3460 O O . TRP A 1 451 ? 17.757 -5.897 -22.033 1.00 96.38 451 TRP A O 1
ATOM 3470 N N . LYS A 1 452 ? 16.515 -6.913 -20.454 1.00 95.69 452 LYS A N 1
ATOM 3471 C CA . LYS A 1 452 ? 15.228 -6.395 -20.940 1.00 95.69 452 LYS A CA 1
ATOM 3472 C C . LYS A 1 452 ? 15.141 -4.886 -20.739 1.00 95.69 452 LYS A C 1
ATOM 3474 O O . LYS A 1 452 ? 14.806 -4.160 -21.676 1.00 95.69 452 LYS A O 1
ATOM 3479 N N . GLU A 1 453 ? 15.498 -4.410 -19.550 1.00 96.44 453 GLU A N 1
ATOM 3480 C CA . GLU A 1 453 ? 15.499 -2.976 -19.257 1.00 96.44 453 GLU A CA 1
ATOM 3481 C C . GLU A 1 453 ? 16.590 -2.231 -20.045 1.00 96.44 453 GLU A C 1
ATOM 3483 O O . GLU A 1 453 ? 16.362 -1.106 -20.498 1.00 96.44 453 GLU A O 1
ATOM 3488 N N . VAL A 1 454 ? 17.744 -2.863 -20.315 1.00 98.19 454 VAL A N 1
ATOM 3489 C CA . VAL A 1 454 ? 18.762 -2.286 -21.216 1.00 98.19 454 VAL A CA 1
ATOM 3490 C C . VAL A 1 454 ? 18.186 -2.027 -22.609 1.00 98.19 454 VAL A C 1
ATOM 3492 O O . VAL A 1 454 ? 18.344 -0.918 -23.125 1.00 98.19 454 VAL A O 1
ATOM 3495 N N . VAL A 1 455 ? 17.517 -3.018 -23.212 1.00 96.19 455 VAL A N 1
ATOM 3496 C CA . VAL A 1 455 ? 16.922 -2.894 -24.555 1.00 96.19 455 VAL A CA 1
ATOM 3497 C C . VAL A 1 455 ? 15.892 -1.766 -24.587 1.00 96.19 455 VAL A C 1
ATOM 3499 O O . VAL A 1 455 ? 16.034 -0.839 -25.386 1.00 96.19 455 VAL A O 1
ATOM 3502 N N . LYS A 1 456 ? 14.936 -1.784 -23.653 1.00 97.12 456 LYS A N 1
ATOM 3503 C CA . LYS A 1 456 ? 13.875 -0.775 -23.510 1.00 97.12 456 LYS A CA 1
ATOM 3504 C C . LYS A 1 456 ? 14.428 0.648 -23.422 1.00 97.12 456 LYS A C 1
ATOM 3506 O O . LYS A 1 456 ? 13.976 1.546 -24.132 1.00 97.12 456 LYS A O 1
ATOM 3511 N N . HIS A 1 457 ? 15.419 0.887 -22.564 1.00 98.00 457 HIS A N 1
ATOM 3512 C CA . HIS A 1 457 ? 15.982 2.229 -22.415 1.00 98.00 457 HIS A CA 1
ATOM 3513 C C . HIS A 1 457 ? 16.849 2.648 -23.606 1.00 98.00 457 HIS A C 1
ATOM 3515 O O . HIS A 1 457 ? 16.854 3.827 -23.960 1.00 98.00 457 HIS A O 1
ATOM 3521 N N . CYS A 1 458 ? 17.534 1.714 -24.272 1.00 98.06 458 CYS A N 1
ATOM 3522 C CA . CYS A 1 458 ? 18.245 2.016 -25.514 1.00 98.06 458 CYS A CA 1
ATOM 3523 C C . CYS A 1 458 ? 17.281 2.371 -26.655 1.00 98.06 458 CYS A C 1
ATOM 3525 O O . CYS A 1 458 ? 17.562 3.299 -27.407 1.00 98.06 458 CYS A O 1
ATOM 3527 N N . GLU A 1 459 ? 16.128 1.709 -26.759 1.00 96.75 459 GLU A N 1
ATOM 3528 C CA . GLU A 1 459 ? 15.073 2.070 -27.715 1.00 96.75 459 GLU A CA 1
ATOM 3529 C C . GLU A 1 459 ? 14.564 3.491 -27.494 1.00 96.75 459 GLU A C 1
ATOM 3531 O O . GLU A 1 459 ? 14.514 4.267 -28.445 1.00 96.75 459 GLU A O 1
ATOM 3536 N N . LYS A 1 460 ? 14.310 3.888 -26.240 1.00 97.06 460 LYS A N 1
ATOM 3537 C CA . LYS A 1 460 ? 13.948 5.278 -25.911 1.00 97.06 460 LYS A CA 1
ATOM 3538 C C . LYS A 1 460 ? 15.005 6.295 -26.318 1.00 97.06 460 LYS A C 1
ATOM 3540 O O . LYS A 1 460 ? 14.666 7.397 -26.739 1.00 97.06 460 LYS A O 1
ATOM 3545 N N . VAL A 1 461 ? 16.284 5.937 -26.244 1.00 97.75 461 VAL A N 1
ATOM 3546 C CA . VAL A 1 461 ? 17.357 6.793 -26.764 1.00 97.75 461 VAL A CA 1
ATOM 3547 C C . VAL A 1 461 ? 17.310 6.868 -28.290 1.00 97.75 461 VAL A C 1
ATOM 3549 O O . VAL A 1 461 ? 17.458 7.957 -28.830 1.00 97.75 461 VAL A O 1
ATOM 3552 N N . LEU A 1 462 ? 17.069 5.752 -28.981 1.00 95.00 462 LEU A N 1
ATOM 3553 C CA . LEU A 1 462 ? 17.025 5.687 -30.447 1.00 95.00 462 LEU A CA 1
ATOM 3554 C C . LEU A 1 462 ? 15.763 6.332 -31.049 1.00 95.00 462 LEU A C 1
ATOM 3556 O O . LEU A 1 462 ? 15.818 6.827 -32.172 1.00 95.00 462 LEU A O 1
ATOM 3560 N N . GLU A 1 463 ? 14.654 6.390 -30.307 1.00 94.75 463 GLU A N 1
ATOM 3561 C CA . GLU A 1 463 ? 13.482 7.218 -30.638 1.00 94.75 463 GLU A CA 1
ATOM 3562 C C . GLU A 1 463 ? 13.851 8.715 -30.654 1.00 94.75 463 GLU A C 1
ATOM 3564 O O . GLU A 1 463 ? 13.356 9.476 -31.484 1.00 94.75 463 GLU A O 1
ATOM 3569 N N . ILE A 1 464 ? 14.744 9.140 -29.750 1.00 92.81 464 ILE A N 1
ATOM 3570 C CA . ILE A 1 464 ? 15.212 10.529 -29.639 1.00 92.81 464 ILE A CA 1
ATOM 3571 C C . ILE A 1 464 ? 16.338 10.829 -30.639 1.00 92.81 464 ILE A C 1
ATOM 3573 O O . ILE A 1 464 ? 16.375 11.913 -31.221 1.00 92.81 464 ILE A O 1
ATOM 3577 N N . GLU A 1 465 ? 17.295 9.921 -30.797 1.00 95.25 465 GLU A N 1
ATOM 3578 C CA . GLU A 1 465 ? 18.494 10.051 -31.628 1.00 95.25 465 GLU A CA 1
ATOM 3579 C C . GLU A 1 465 ? 18.825 8.682 -32.234 1.00 95.25 465 GLU A C 1
ATOM 3581 O O . GLU A 1 465 ? 19.505 7.847 -31.636 1.00 95.25 465 GLU A O 1
ATOM 3586 N N . SER A 1 466 ? 18.293 8.438 -33.432 1.00 94.00 466 SER A N 1
ATOM 3587 C CA . SER A 1 466 ? 18.310 7.114 -34.067 1.00 94.00 466 SER A CA 1
ATOM 3588 C C . SER A 1 466 ? 19.710 6.580 -34.396 1.00 94.00 466 SER A C 1
ATOM 3590 O O . SER A 1 466 ? 19.892 5.378 -34.564 1.00 94.00 466 SER A O 1
ATOM 3592 N N . ASP A 1 467 ? 20.703 7.456 -34.484 1.00 93.38 467 ASP A N 1
ATOM 3593 C CA . ASP A 1 467 ? 22.108 7.182 -34.772 1.00 93.38 467 ASP A CA 1
ATOM 3594 C C . ASP A 1 467 ? 22.993 7.191 -33.510 1.00 93.38 467 ASP A C 1
ATOM 3596 O O . ASP A 1 467 ? 24.222 7.196 -33.601 1.00 93.38 467 ASP A O 1
ATOM 3600 N N . ASN A 1 468 ? 22.399 7.130 -32.311 1.00 97.00 468 ASN A N 1
ATOM 3601 C CA . ASN A 1 468 ? 23.160 7.106 -31.066 1.00 97.00 468 ASN A CA 1
ATOM 3602 C C . ASN A 1 468 ? 23.979 5.809 -30.908 1.00 97.00 468 ASN A C 1
ATOM 3604 O O . ASN A 1 468 ? 23.472 4.752 -30.521 1.00 97.00 468 ASN A O 1
ATOM 3608 N N . ILE A 1 469 ? 25.291 5.914 -31.131 1.00 95.81 469 ILE A N 1
ATOM 3609 C CA . ILE A 1 469 ? 26.234 4.784 -31.095 1.00 95.81 469 ILE A CA 1
ATOM 3610 C C . ILE A 1 469 ? 26.257 4.092 -29.725 1.00 95.81 469 ILE A C 1
ATOM 3612 O O . ILE A 1 469 ? 26.343 2.867 -29.661 1.00 95.81 469 ILE A O 1
ATOM 3616 N N . LYS A 1 470 ? 26.145 4.842 -28.617 1.00 96.62 470 LYS A N 1
ATOM 3617 C CA . LYS A 1 470 ? 26.155 4.260 -27.262 1.00 96.62 470 LYS A CA 1
ATOM 3618 C C . LYS A 1 470 ? 24.919 3.398 -27.013 1.00 96.62 470 LYS A C 1
ATOM 3620 O O . LYS A 1 470 ? 25.046 2.350 -26.387 1.00 96.62 470 LYS A O 1
ATOM 3625 N N . ALA A 1 471 ? 23.750 3.819 -27.491 1.00 97.38 471 ALA A N 1
ATOM 3626 C CA . ALA A 1 471 ? 22.524 3.036 -27.386 1.00 97.38 471 ALA A CA 1
ATOM 3627 C C . ALA A 1 471 ? 22.596 1.768 -28.245 1.00 97.38 471 ALA A C 1
ATOM 3629 O O . ALA A 1 471 ? 22.344 0.685 -27.726 1.00 97.38 471 ALA A O 1
ATOM 3630 N N . LEU A 1 472 ? 23.036 1.879 -29.507 1.00 96.75 472 LEU A N 1
ATOM 3631 C CA . LEU A 1 472 ? 23.246 0.718 -30.385 1.00 96.75 472 LEU A CA 1
ATOM 3632 C C . LEU A 1 472 ? 24.230 -0.285 -29.770 1.00 96.75 472 LEU A C 1
ATOM 3634 O O . LEU A 1 472 ? 23.966 -1.482 -29.743 1.00 96.75 472 LEU A O 1
ATOM 3638 N N . TYR A 1 473 ? 25.344 0.203 -29.218 1.00 97.75 473 TYR A N 1
ATOM 3639 C CA . TYR A 1 473 ? 26.355 -0.647 -28.591 1.00 97.75 473 TYR A CA 1
ATOM 3640 C C . TYR A 1 473 ? 25.792 -1.416 -27.392 1.00 97.75 473 TYR A C 1
ATOM 3642 O O . TYR A 1 473 ? 25.931 -2.633 -27.305 1.00 97.75 473 TYR A O 1
ATOM 3650 N N . ARG A 1 474 ? 25.133 -0.710 -26.467 1.00 98.12 474 ARG A N 1
ATOM 3651 C CA . ARG A 1 474 ? 24.599 -1.295 -25.228 1.00 98.12 474 ARG A CA 1
ATOM 3652 C C . ARG A 1 474 ? 23.439 -2.249 -25.494 1.00 98.12 474 ARG A C 1
ATOM 3654 O O . ARG A 1 474 ? 23.357 -3.293 -24.852 1.00 98.12 474 ARG A O 1
ATOM 3661 N N . ARG A 1 475 ? 22.585 -1.930 -26.468 1.00 97.75 475 ARG A N 1
ATOM 3662 C CA . ARG A 1 475 ? 21.498 -2.811 -26.902 1.00 97.75 475 ARG A CA 1
ATOM 3663 C C . ARG A 1 475 ? 22.037 -4.082 -27.557 1.00 97.75 475 ARG A C 1
ATOM 3665 O O . ARG A 1 475 ? 21.623 -5.172 -27.179 1.00 97.75 475 ARG A O 1
ATOM 3672 N N . ALA A 1 476 ? 23.061 -3.968 -28.406 1.00 96.62 476 ALA A N 1
ATOM 3673 C CA . ALA A 1 476 ? 23.759 -5.129 -28.952 1.00 96.62 476 ALA A CA 1
ATOM 3674 C C . ALA A 1 476 ? 24.437 -5.998 -27.879 1.00 96.62 476 ALA A C 1
ATOM 3676 O O . ALA A 1 476 ? 24.456 -7.221 -28.005 1.00 96.62 476 ALA A O 1
ATOM 3677 N N . GLN A 1 477 ? 24.991 -5.395 -26.819 1.00 97.69 477 GLN A N 1
ATOM 3678 C CA . GLN A 1 477 ? 25.511 -6.152 -25.675 1.00 97.69 477 GLN A CA 1
ATOM 3679 C C . GLN A 1 477 ? 24.396 -6.956 -25.000 1.00 97.69 477 GLN A C 1
ATOM 3681 O O . GLN A 1 477 ? 24.565 -8.155 -24.791 1.00 97.69 477 GLN A O 1
ATOM 3686 N N . ALA A 1 478 ? 23.255 -6.325 -24.709 1.00 96.69 478 ALA A N 1
ATOM 3687 C CA . ALA A 1 478 ? 22.108 -7.008 -24.118 1.00 96.69 478 ALA A CA 1
ATOM 3688 C C . ALA A 1 478 ? 21.619 -8.170 -24.996 1.00 96.69 478 ALA A C 1
ATOM 3690 O O . ALA A 1 478 ? 21.461 -9.276 -24.485 1.00 96.69 478 ALA A O 1
ATOM 3691 N N . TYR A 1 479 ? 21.491 -7.960 -26.310 1.00 95.94 479 TYR A N 1
ATOM 3692 C CA . TYR A 1 479 ? 21.107 -9.010 -27.257 1.00 95.94 479 TYR A CA 1
ATOM 3693 C C . TYR A 1 479 ? 22.110 -10.163 -27.331 1.00 95.94 479 TYR A C 1
ATOM 3695 O O . TYR A 1 479 ? 21.726 -11.332 -27.351 1.00 95.94 479 TYR A O 1
ATOM 3703 N N . LEU A 1 480 ? 23.412 -9.867 -27.299 1.00 94.00 480 LEU A N 1
ATOM 3704 C CA . LEU A 1 480 ? 24.437 -10.906 -27.233 1.00 94.00 480 LEU A CA 1
ATOM 3705 C C . LEU A 1 480 ? 24.284 -11.764 -25.966 1.00 94.00 480 LEU A C 1
ATOM 3707 O O . LEU A 1 480 ? 24.402 -12.988 -26.039 1.00 94.00 480 LEU A O 1
ATOM 3711 N N . HIS A 1 481 ? 24.009 -11.140 -24.817 1.00 92.44 481 HIS A N 1
ATOM 3712 C CA . HIS A 1 481 ? 23.808 -11.845 -23.550 1.00 92.44 481 HIS A CA 1
ATOM 3713 C C . HIS A 1 481 ? 22.484 -12.622 -23.497 1.00 92.44 481 HIS A C 1
ATOM 3715 O O . HIS A 1 481 ? 22.460 -13.732 -22.966 1.00 92.44 481 HIS A O 1
ATOM 3721 N N . SER A 1 482 ? 21.411 -12.108 -24.107 1.00 88.69 482 SER A N 1
ATOM 3722 C CA . SER A 1 482 ? 20.128 -12.812 -24.240 1.00 88.69 482 SER A CA 1
ATOM 3723 C C . SER A 1 482 ? 20.105 -13.860 -25.363 1.00 88.69 482 SER A C 1
ATOM 3725 O O . SER A 1 482 ? 19.070 -14.481 -25.588 1.00 88.69 482 SER A O 1
ATOM 3727 N N . GLN A 1 483 ? 21.240 -14.087 -26.040 1.00 85.81 483 GLN A N 1
ATOM 3728 C CA . GLN A 1 483 ? 21.401 -14.986 -27.193 1.00 85.81 483 GLN A CA 1
ATOM 3729 C C . GLN A 1 483 ? 20.555 -14.612 -28.420 1.00 85.81 483 GLN A C 1
ATOM 3731 O O . GLN A 1 483 ? 20.367 -15.433 -29.321 1.00 85.81 483 GLN A O 1
ATOM 3736 N N . ASP A 1 484 ? 20.116 -13.359 -28.508 1.00 85.00 484 ASP A N 1
ATOM 3737 C CA . ASP A 1 484 ? 19.497 -12.801 -29.706 1.00 85.00 484 ASP A CA 1
ATOM 3738 C C . ASP A 1 484 ? 20.577 -12.300 -30.679 1.00 85.00 484 ASP A C 1
ATOM 3740 O O . ASP A 1 484 ? 20.831 -11.110 -30.866 1.00 85.00 484 ASP A O 1
ATOM 3744 N N . LEU A 1 485 ? 21.310 -13.253 -31.255 1.00 85.00 485 LEU A N 1
ATOM 3745 C CA . LEU A 1 485 ? 22.495 -12.957 -32.063 1.00 85.00 485 LEU A CA 1
ATOM 3746 C C . LEU A 1 485 ? 22.170 -12.193 -33.356 1.00 85.00 485 LEU A C 1
ATOM 3748 O O . LEU A 1 485 ? 23.051 -11.516 -33.890 1.00 85.00 485 LEU A O 1
ATOM 3752 N N . LEU A 1 486 ? 20.932 -12.296 -33.852 1.00 80.31 486 LEU A N 1
ATOM 3753 C CA . LEU A 1 486 ? 20.490 -11.591 -35.052 1.00 80.31 486 LEU A CA 1
ATOM 3754 C C . LEU A 1 486 ? 20.348 -10.096 -34.772 1.00 80.31 486 LEU A C 1
ATOM 3756 O O . LEU A 1 486 ? 20.970 -9.287 -35.460 1.00 80.31 486 LEU A O 1
ATOM 3760 N N . GLU A 1 487 ? 19.585 -9.738 -33.739 1.00 86.50 487 GLU A N 1
ATOM 3761 C CA . GLU A 1 487 ? 19.391 -8.340 -33.355 1.00 86.50 487 GLU A CA 1
ATOM 3762 C C . GLU A 1 487 ? 20.713 -7.699 -32.899 1.00 86.50 487 GLU A C 1
ATOM 3764 O O . GLU A 1 487 ? 21.024 -6.562 -33.265 1.00 86.50 487 GLU A O 1
ATOM 3769 N N . ALA A 1 488 ? 21.576 -8.465 -32.215 1.00 87.31 488 ALA A N 1
ATOM 3770 C CA . ALA A 1 488 ? 22.929 -8.022 -31.882 1.00 87.31 488 ALA A CA 1
ATOM 3771 C C . ALA A 1 488 ? 23.768 -7.683 -33.133 1.00 87.31 488 ALA A C 1
ATOM 3773 O O . ALA A 1 488 ? 24.461 -6.663 -33.163 1.00 87.31 488 ALA A O 1
ATOM 3774 N N . ASP A 1 489 ? 23.725 -8.523 -34.174 1.00 83.50 489 ASP A N 1
ATOM 3775 C CA . ASP A 1 489 ? 24.462 -8.304 -35.426 1.00 83.50 489 ASP A CA 1
ATOM 3776 C C . ASP A 1 489 ? 23.932 -7.085 -36.199 1.00 83.50 489 ASP A C 1
ATOM 3778 O O . ASP A 1 489 ? 24.729 -6.327 -36.760 1.00 83.50 489 ASP A O 1
ATOM 3782 N N . LEU A 1 490 ? 22.613 -6.860 -36.194 1.00 86.31 490 LEU A N 1
ATOM 3783 C CA . LEU A 1 490 ? 21.983 -5.693 -36.818 1.00 86.31 490 LEU A CA 1
ATOM 3784 C C . LEU A 1 490 ? 22.446 -4.383 -36.171 1.00 86.31 490 LEU A C 1
ATOM 3786 O O . LEU A 1 490 ? 22.900 -3.476 -36.879 1.00 86.31 490 LEU A O 1
ATOM 3790 N N . ASP A 1 491 ? 22.397 -4.296 -34.842 1.00 89.56 491 ASP A N 1
ATOM 3791 C CA . ASP A 1 491 ? 22.799 -3.093 -34.110 1.00 89.56 491 ASP A CA 1
ATOM 3792 C C . ASP A 1 491 ? 24.293 -2.786 -34.268 1.00 89.56 491 ASP A C 1
ATOM 3794 O O . ASP A 1 491 ? 24.671 -1.632 -34.493 1.00 89.56 491 ASP A O 1
ATOM 3798 N N . VAL A 1 492 ? 25.156 -3.807 -34.229 1.00 91.94 492 VAL A N 1
ATOM 3799 C CA . VAL A 1 492 ? 26.603 -3.611 -34.406 1.00 91.94 492 VAL A CA 1
ATOM 3800 C C . VAL A 1 492 ? 26.957 -3.224 -35.836 1.00 91.94 492 VAL A C 1
ATOM 3802 O O . VAL A 1 492 ? 27.800 -2.349 -36.034 1.00 91.94 492 VAL A O 1
ATOM 3805 N N . LYS A 1 493 ? 26.312 -3.813 -36.849 1.00 89.94 493 LYS A N 1
ATOM 3806 C CA . LYS A 1 493 ? 26.499 -3.387 -38.245 1.00 89.94 493 LYS A CA 1
ATOM 3807 C C . LYS A 1 493 ? 26.062 -1.945 -38.446 1.00 89.94 493 LYS A C 1
ATOM 3809 O O . LYS A 1 493 ? 26.793 -1.175 -39.061 1.00 89.94 493 LYS A O 1
ATOM 3814 N N . ARG A 1 494 ? 24.903 -1.564 -37.901 1.00 91.38 494 ARG A N 1
ATOM 3815 C CA . ARG A 1 494 ? 24.432 -0.176 -37.942 1.00 91.38 494 ARG A CA 1
ATOM 3816 C C . ARG A 1 494 ? 25.436 0.761 -37.270 1.00 91.38 494 ARG A C 1
ATOM 3818 O O . ARG A 1 494 ? 25.791 1.779 -37.853 1.00 91.38 494 ARG A O 1
ATOM 3825 N N . GLY A 1 495 ? 25.944 0.382 -36.101 1.00 91.12 495 GLY A N 1
ATOM 3826 C CA . GLY A 1 495 ? 26.982 1.113 -35.380 1.00 91.12 495 GLY A CA 1
ATOM 3827 C C . GLY A 1 495 ? 28.279 1.294 -36.171 1.00 91.12 495 GLY A C 1
ATOM 3828 O O . GLY A 1 495 ? 28.791 2.405 -36.263 1.00 91.12 495 GLY A O 1
ATOM 3829 N N . LEU A 1 496 ? 28.788 0.225 -36.788 1.00 91.81 496 LEU A N 1
ATOM 3830 C CA . LEU A 1 496 ? 30.002 0.257 -37.613 1.00 91.81 496 LEU A CA 1
ATOM 3831 C C . LEU A 1 496 ? 29.808 1.003 -38.938 1.00 91.81 496 LEU A C 1
ATOM 3833 O O . LEU A 1 496 ? 30.768 1.556 -39.459 1.00 91.81 496 LEU A O 1
ATOM 3837 N N . ASN A 1 497 ? 28.589 1.056 -39.478 1.00 93.50 497 ASN A N 1
ATOM 3838 C CA . ASN A 1 497 ? 28.291 1.900 -40.635 1.00 93.50 497 ASN A CA 1
ATOM 3839 C C . ASN A 1 497 ? 28.364 3.394 -40.281 1.00 93.50 497 ASN A C 1
ATOM 3841 O O . ASN A 1 497 ? 28.774 4.192 -41.117 1.00 93.50 497 ASN A O 1
ATOM 3845 N N . LEU A 1 498 ? 27.978 3.767 -39.055 1.00 91.81 498 LEU A N 1
ATOM 3846 C CA . LEU A 1 498 ? 28.067 5.145 -38.558 1.00 91.81 498 LEU A CA 1
ATOM 3847 C C . LEU A 1 498 ? 29.501 5.520 -38.161 1.00 91.81 498 LEU A C 1
ATOM 3849 O O . LEU A 1 498 ? 29.961 6.612 -38.481 1.00 91.81 498 LEU A O 1
ATOM 3853 N N . GLN A 1 499 ? 30.209 4.615 -37.479 1.00 93.38 499 GLN A N 1
ATOM 3854 C CA . GLN A 1 499 ? 31.588 4.813 -37.039 1.00 93.38 499 GLN A CA 1
ATOM 3855 C C . GLN A 1 499 ? 32.435 3.548 -37.291 1.00 93.38 499 GLN A C 1
ATOM 3857 O O . GLN A 1 499 ? 32.561 2.691 -36.406 1.00 93.38 499 GLN A O 1
ATOM 3862 N N . PRO A 1 500 ? 33.037 3.415 -38.490 1.00 93.75 500 PRO A N 1
ATOM 3863 C CA . PRO A 1 500 ? 33.786 2.216 -38.881 1.00 93.75 500 PRO A CA 1
ATOM 3864 C C . PRO A 1 500 ? 35.020 1.921 -38.021 1.00 93.75 500 PRO A C 1
ATOM 3866 O O . PRO A 1 500 ? 35.418 0.764 -37.881 1.00 93.75 500 PRO A O 1
ATOM 3869 N N . ASP A 1 501 ? 35.628 2.953 -37.440 1.00 93.31 501 ASP A N 1
ATOM 3870 C CA . ASP A 1 501 ? 36.834 2.910 -36.610 1.00 93.31 501 ASP A CA 1
ATOM 3871 C C . ASP A 1 501 ? 36.547 2.670 -35.115 1.00 93.31 501 ASP A C 1
ATOM 3873 O O . ASP A 1 501 ? 37.472 2.626 -34.301 1.00 93.31 501 ASP A O 1
ATOM 3877 N N . ASN A 1 502 ? 35.282 2.460 -34.731 1.00 93.94 502 ASN A N 1
ATOM 3878 C CA . ASN A 1 502 ? 34.909 2.219 -33.341 1.00 93.94 502 ASN A CA 1
ATOM 3879 C C . ASN A 1 502 ? 35.423 0.852 -32.840 1.00 93.94 502 ASN A C 1
ATOM 3881 O O . ASN A 1 502 ? 34.861 -0.207 -33.139 1.00 93.94 502 ASN A O 1
ATOM 3885 N N . VAL A 1 503 ? 36.491 0.881 -32.038 1.00 95.25 503 VAL A N 1
ATOM 3886 C CA . VAL A 1 503 ? 37.181 -0.315 -31.523 1.00 95.25 503 VAL A CA 1
ATOM 3887 C C . VAL A 1 503 ? 36.260 -1.208 -30.683 1.00 95.25 503 VAL A C 1
ATOM 3889 O O . VAL A 1 503 ? 36.329 -2.435 -30.791 1.00 95.25 503 VAL A O 1
ATOM 3892 N N . GLU A 1 504 ? 35.378 -0.620 -29.873 1.00 93.81 504 GLU A N 1
ATOM 3893 C CA . GLU A 1 504 ? 34.456 -1.365 -29.007 1.00 93.81 504 GLU A CA 1
ATOM 3894 C C . GLU A 1 504 ? 33.424 -2.142 -29.833 1.00 93.81 504 GLU A C 1
ATOM 3896 O O . GLU A 1 504 ? 33.239 -3.345 -29.631 1.00 93.81 504 GLU A O 1
ATOM 3901 N N . MET A 1 505 ? 32.822 -1.489 -30.830 1.00 94.00 505 MET A N 1
ATOM 3902 C CA . MET A 1 505 ? 31.898 -2.117 -31.778 1.00 94.00 505 MET A CA 1
ATOM 3903 C C . MET A 1 505 ? 32.579 -3.222 -32.590 1.00 94.00 505 MET A C 1
ATOM 3905 O O . MET A 1 505 ? 32.011 -4.299 -32.764 1.00 94.00 505 MET A O 1
ATOM 3909 N N . GLN A 1 506 ? 33.817 -3.011 -33.053 1.00 95.31 506 GLN A N 1
ATOM 3910 C CA . GLN A 1 506 ? 34.575 -4.044 -33.768 1.00 95.31 506 GLN A CA 1
ATOM 3911 C C . GLN A 1 506 ? 34.855 -5.265 -32.879 1.00 95.31 506 GLN A C 1
ATOM 3913 O O . GLN A 1 506 ? 34.753 -6.409 -33.334 1.00 95.31 506 GLN A O 1
ATOM 3918 N N . ALA A 1 507 ? 35.202 -5.043 -31.609 1.00 95.56 507 ALA A N 1
ATOM 3919 C CA . ALA A 1 507 ? 35.408 -6.115 -30.644 1.00 95.56 507 ALA A CA 1
ATOM 3920 C C . ALA A 1 507 ? 34.104 -6.877 -30.360 1.00 95.56 507 ALA A C 1
ATOM 3922 O O . ALA A 1 507 ? 34.111 -8.111 -30.328 1.00 95.56 507 ALA A O 1
ATOM 3923 N N . LEU A 1 508 ? 32.982 -6.168 -30.208 1.00 95.12 508 LEU A N 1
ATOM 3924 C CA . LEU A 1 508 ? 31.666 -6.775 -30.014 1.00 95.12 508 LEU A CA 1
ATOM 3925 C C . LEU A 1 508 ? 31.222 -7.576 -31.245 1.00 95.12 508 LEU A C 1
ATOM 3927 O O . LEU A 1 508 ? 30.786 -8.714 -31.095 1.00 95.12 508 LEU A O 1
ATOM 3931 N N . ASN A 1 509 ? 31.445 -7.059 -32.457 1.00 93.88 509 ASN A N 1
ATOM 3932 C CA . ASN A 1 509 ? 31.183 -7.778 -33.707 1.00 93.88 509 ASN A CA 1
ATOM 3933 C C . ASN A 1 509 ? 31.932 -9.118 -33.743 1.00 93.88 509 ASN A C 1
ATOM 3935 O O . ASN A 1 509 ? 31.347 -10.163 -34.016 1.00 93.88 509 ASN A O 1
ATOM 3939 N N . LYS A 1 510 ? 33.227 -9.120 -33.392 1.00 95.25 510 LYS A N 1
ATOM 3940 C CA . LYS A 1 510 ? 34.026 -10.356 -33.312 1.00 95.25 510 LYS A CA 1
ATOM 3941 C C . LYS A 1 510 ? 33.428 -11.357 -32.319 1.00 95.25 510 LYS A C 1
ATOM 3943 O O . LYS A 1 510 ? 33.380 -12.547 -32.630 1.00 95.25 510 LYS A O 1
ATOM 3948 N N . LYS A 1 511 ? 32.949 -10.892 -31.157 1.00 95.69 511 LYS A N 1
ATOM 3949 C CA . LYS A 1 511 ? 32.275 -11.743 -30.159 1.00 95.69 511 LYS A CA 1
ATOM 3950 C C . LYS A 1 511 ? 30.970 -12.329 -30.700 1.00 95.69 511 LYS A C 1
ATOM 3952 O O . LYS A 1 511 ? 30.778 -13.534 -30.583 1.00 95.69 511 LYS A O 1
ATOM 3957 N N . ILE A 1 512 ? 30.127 -11.516 -31.339 1.00 91.12 512 ILE A N 1
ATOM 3958 C CA . ILE A 1 512 ? 28.865 -11.962 -31.952 1.00 91.12 512 ILE A CA 1
ATOM 3959 C C . ILE A 1 512 ? 29.139 -13.002 -33.044 1.00 91.12 512 ILE A C 1
ATOM 3961 O O . ILE A 1 512 ? 28.540 -14.073 -33.037 1.00 91.12 512 ILE A O 1
ATOM 3965 N N . LYS A 1 513 ? 30.111 -12.760 -33.937 1.00 91.06 513 LYS A N 1
ATOM 3966 C CA . LYS A 1 513 ? 30.499 -13.730 -34.976 1.00 91.06 513 LYS A CA 1
ATOM 3967 C C . LYS A 1 513 ? 31.020 -15.044 -34.397 1.00 91.06 513 LYS A C 1
ATOM 3969 O O . LYS A 1 513 ? 30.708 -16.108 -34.931 1.00 91.06 513 LYS A O 1
ATOM 3974 N N . LEU A 1 514 ? 31.803 -14.988 -33.318 1.00 93.06 514 LEU A N 1
ATOM 3975 C CA . LEU A 1 514 ? 32.276 -16.188 -32.631 1.00 93.06 514 LEU A CA 1
ATOM 3976 C C . LEU A 1 514 ? 31.113 -16.953 -31.985 1.00 93.06 514 LEU A C 1
ATOM 3978 O O . LEU A 1 514 ? 31.019 -18.164 -32.171 1.00 93.06 514 LEU A O 1
ATOM 3982 N N . ALA A 1 515 ? 30.214 -16.254 -31.288 1.00 88.56 515 ALA A N 1
ATOM 3983 C CA . ALA A 1 515 ? 29.020 -16.839 -30.683 1.00 88.56 515 ALA A CA 1
ATOM 3984 C C . ALA A 1 515 ? 28.117 -17.495 -31.738 1.00 88.56 515 ALA A C 1
ATOM 3986 O O . ALA A 1 515 ? 27.693 -18.631 -31.550 1.00 88.56 515 ALA A O 1
ATOM 3987 N N . GLN A 1 516 ? 27.920 -16.841 -32.887 1.00 83.00 516 GLN A N 1
ATOM 3988 C CA . GLN A 1 516 ? 27.166 -17.393 -34.012 1.00 83.00 516 GLN A CA 1
ATOM 3989 C C . GLN A 1 516 ? 27.819 -18.665 -34.560 1.00 83.00 516 GLN A C 1
ATOM 3991 O O . GLN A 1 516 ? 27.145 -19.660 -34.807 1.00 83.00 516 GLN A O 1
ATOM 3996 N N . LYS A 1 517 ? 29.147 -18.667 -34.723 1.00 86.50 517 LYS A N 1
ATOM 3997 C CA . LYS A 1 517 ? 29.886 -19.845 -35.194 1.00 86.50 517 LYS A CA 1
ATOM 3998 C C . LYS A 1 517 ? 29.780 -21.014 -34.212 1.00 86.50 517 LYS A C 1
ATOM 4000 O O . LYS A 1 517 ? 29.608 -22.152 -34.641 1.00 86.50 517 LYS A O 1
ATOM 4005 N N . GLU A 1 518 ? 29.884 -20.744 -32.914 1.00 85.75 518 GLU A N 1
ATOM 4006 C CA . GLU A 1 518 ? 29.734 -21.759 -31.868 1.00 85.75 518 GLU A CA 1
ATOM 4007 C C . GLU A 1 518 ? 28.299 -22.280 -31.775 1.00 85.75 518 GLU A C 1
ATOM 4009 O O . GLU A 1 518 ? 28.118 -23.487 -31.626 1.00 85.75 518 GLU A O 1
ATOM 4014 N N . LEU A 1 519 ? 27.285 -21.421 -31.925 1.00 75.81 519 LEU A N 1
ATOM 4015 C CA . LEU A 1 519 ? 25.885 -21.839 -32.004 1.00 75.81 519 LEU A CA 1
ATOM 4016 C C . LEU A 1 519 ? 25.673 -22.776 -33.198 1.00 75.81 519 LEU A C 1
ATOM 4018 O O . LEU A 1 519 ? 25.267 -23.918 -33.006 1.00 75.81 519 LEU A O 1
ATOM 4022 N N . ASN A 1 520 ? 26.095 -22.363 -34.396 1.00 75.88 520 ASN A N 1
ATOM 4023 C CA . ASN A 1 520 ? 25.991 -23.174 -35.611 1.00 75.88 520 ASN A CA 1
ATOM 4024 C C . ASN A 1 520 ? 26.743 -24.517 -35.475 1.00 75.88 520 ASN A C 1
ATOM 4026 O O . ASN A 1 520 ? 26.294 -25.553 -35.964 1.00 75.88 520 ASN A O 1
ATOM 4030 N N . LYS A 1 521 ? 27.897 -24.529 -34.793 1.00 79.38 521 LYS A N 1
ATOM 4031 C CA . LYS A 1 521 ? 28.677 -25.747 -34.520 1.00 79.38 521 LYS A CA 1
ATOM 4032 C C . LYS A 1 521 ? 27.990 -26.654 -33.498 1.00 79.38 521 LYS A C 1
ATOM 4034 O O . LYS A 1 521 ? 27.995 -27.871 -33.675 1.00 79.38 521 LYS A O 1
ATOM 4039 N N . LYS A 1 522 ? 27.418 -26.096 -32.428 1.00 71.19 522 LYS A N 1
ATOM 4040 C CA . LYS A 1 522 ? 26.639 -26.844 -31.430 1.00 71.19 522 LYS A CA 1
ATOM 4041 C C . LYS A 1 522 ? 25.399 -27.456 -32.062 1.00 71.19 522 LYS A C 1
ATOM 4043 O O . LYS A 1 522 ? 25.163 -28.637 -31.842 1.00 71.19 522 LYS A O 1
ATOM 4048 N N . GLU A 1 523 ? 24.680 -26.697 -32.880 1.00 68.69 523 GLU A N 1
ATOM 4049 C CA . GLU A 1 523 ? 23.540 -27.185 -33.654 1.00 68.69 523 GLU A CA 1
ATOM 4050 C C . GLU A 1 523 ? 23.975 -28.308 -34.600 1.00 68.69 523 GLU A C 1
ATOM 4052 O O . GLU A 1 523 ? 23.435 -29.405 -34.519 1.00 68.69 523 GLU A O 1
ATOM 4057 N N . SER A 1 524 ? 25.024 -28.110 -35.405 1.00 57.66 524 SER A N 1
ATOM 4058 C CA . SER A 1 524 ? 25.570 -29.145 -36.300 1.00 57.66 524 SER A CA 1
ATOM 4059 C C . SER A 1 524 ? 25.986 -30.428 -35.560 1.00 57.66 524 SER A C 1
ATOM 4061 O O . SER A 1 524 ? 25.665 -31.537 -35.992 1.00 57.66 524 SER A O 1
ATOM 4063 N N . ASN A 1 525 ? 26.630 -30.304 -34.395 1.00 66.25 525 ASN A N 1
ATOM 4064 C CA . ASN A 1 525 ? 27.020 -31.443 -33.560 1.00 66.25 525 ASN A CA 1
ATOM 4065 C C . ASN A 1 525 ? 25.820 -32.128 -32.888 1.00 66.25 525 ASN A C 1
ATOM 4067 O O . ASN A 1 525 ? 25.817 -33.352 -32.750 1.00 66.25 525 ASN A O 1
ATOM 4071 N N . LEU A 1 526 ? 24.815 -31.362 -32.455 1.00 43.97 526 LEU A N 1
ATOM 4072 C CA . LEU A 1 526 ? 23.570 -31.877 -31.886 1.00 43.97 526 LEU A CA 1
ATOM 4073 C C . LEU A 1 526 ? 22.788 -32.653 -32.953 1.00 43.97 526 LEU A C 1
ATOM 4075 O O . LEU A 1 526 ? 22.409 -33.797 -32.707 1.00 43.97 526 LEU A O 1
ATOM 4079 N N . TYR A 1 527 ? 22.658 -32.088 -34.157 1.00 42.91 527 TYR A N 1
ATOM 4080 C CA . TYR A 1 527 ? 22.068 -32.751 -35.319 1.00 42.91 527 TYR A CA 1
ATOM 4081 C C . TYR A 1 527 ? 22.842 -34.015 -35.708 1.00 42.91 527 TYR A C 1
ATOM 4083 O O . TYR A 1 527 ? 22.230 -35.061 -35.898 1.00 42.91 527 TYR A O 1
ATOM 4091 N N . SER A 1 528 ? 24.177 -33.973 -35.735 1.00 48.09 528 SER A N 1
ATOM 4092 C CA . SER A 1 528 ? 25.014 -35.143 -36.054 1.00 48.09 528 SER A CA 1
ATOM 4093 C C . SER A 1 528 ? 24.876 -36.271 -35.021 1.00 48.09 528 SER A C 1
ATOM 4095 O O . SER A 1 528 ? 24.793 -37.437 -35.397 1.00 48.09 528 SER A O 1
ATOM 4097 N N . LYS A 1 529 ? 24.787 -35.945 -33.721 1.00 57.25 529 LYS A N 1
ATOM 4098 C CA . LYS A 1 529 ? 24.565 -36.929 -32.642 1.00 57.25 529 LYS A CA 1
ATOM 4099 C C . LYS A 1 529 ? 23.147 -37.502 -32.635 1.00 57.25 529 LYS A C 1
ATOM 4101 O O . LYS A 1 529 ? 22.965 -38.682 -32.344 1.00 57.25 529 LYS A O 1
ATOM 4106 N N . MET A 1 530 ? 22.138 -36.686 -32.937 1.00 38.44 530 MET A N 1
ATOM 4107 C CA . MET A 1 530 ? 20.761 -37.164 -33.098 1.00 38.44 530 MET A CA 1
ATOM 4108 C C . MET A 1 530 ? 20.625 -38.058 -34.340 1.00 38.44 530 MET A C 1
ATOM 4110 O O . MET A 1 530 ? 19.926 -39.066 -34.288 1.00 38.44 530 MET A O 1
ATOM 4114 N N . PHE A 1 531 ? 21.352 -37.753 -35.419 1.00 38.25 531 PHE A N 1
ATOM 4115 C CA . PHE A 1 531 ? 21.383 -38.554 -36.644 1.00 38.25 531 PHE A CA 1
ATOM 4116 C C . PHE A 1 531 ? 22.104 -39.899 -36.450 1.00 38.25 531 PHE A C 1
ATOM 4118 O O . PHE A 1 531 ? 21.587 -40.935 -36.858 1.00 38.25 531 PHE A O 1
ATOM 4125 N N . SER A 1 532 ? 23.241 -39.924 -35.743 1.00 42.66 532 SER A N 1
ATOM 4126 C CA . SER A 1 532 ? 23.951 -41.174 -35.429 1.00 42.66 532 SER A CA 1
ATOM 4127 C C . SER A 1 532 ? 23.161 -42.074 -34.471 1.00 42.66 532 SER A C 1
ATOM 4129 O O . SER A 1 532 ? 23.116 -43.285 -34.660 1.00 42.66 532 SER A O 1
ATOM 4131 N N . LYS A 1 533 ? 22.465 -41.490 -33.485 1.00 41.66 533 LYS A N 1
ATOM 4132 C CA . LYS A 1 533 ? 21.595 -42.233 -32.557 1.00 41.66 533 LYS A CA 1
ATOM 4133 C C . LYS A 1 533 ? 20.334 -42.788 -33.240 1.00 41.66 533 LYS A C 1
ATOM 4135 O O . LYS A 1 533 ? 19.804 -43.796 -32.794 1.00 41.66 533 LYS A O 1
ATOM 4140 N N . SER A 1 534 ? 19.873 -42.149 -34.318 1.00 36.09 534 SER A N 1
ATOM 4141 C CA . SER A 1 534 ? 18.767 -42.634 -35.158 1.00 36.09 534 SER A CA 1
ATOM 4142 C C . SER A 1 534 ? 19.186 -43.826 -36.037 1.00 36.09 534 SER A C 1
ATOM 4144 O O . SER A 1 534 ? 18.414 -44.766 -36.218 1.00 36.09 534 SER A O 1
ATOM 4146 N N . LEU A 1 535 ? 20.442 -43.856 -36.503 1.00 37.59 535 LEU A N 1
ATOM 4147 C CA . LEU A 1 535 ? 20.992 -44.973 -37.283 1.00 37.59 535 LEU A CA 1
ATOM 4148 C C . LEU A 1 535 ? 21.218 -46.246 -36.445 1.00 37.59 535 LEU A C 1
ATOM 4150 O O . LEU A 1 535 ? 20.933 -47.340 -36.934 1.00 37.59 535 LEU A O 1
ATOM 4154 N N . ASP A 1 536 ? 21.617 -46.121 -35.174 1.00 41.53 536 ASP A N 1
ATOM 4155 C CA . ASP A 1 536 ? 21.812 -47.267 -34.262 1.00 41.53 536 ASP A CA 1
ATOM 4156 C C . ASP A 1 536 ? 20.507 -47.991 -33.863 1.00 41.53 536 ASP A C 1
ATOM 4158 O O . ASP A 1 536 ? 20.546 -49.111 -33.355 1.00 41.53 536 ASP A O 1
ATOM 4162 N N . ILE A 1 537 ? 19.335 -47.401 -34.126 1.00 41.31 537 ILE A N 1
ATOM 4163 C CA . ILE A 1 537 ? 18.024 -48.017 -33.841 1.00 41.31 537 ILE A CA 1
ATOM 4164 C C . ILE A 1 537 ? 17.540 -48.902 -35.014 1.00 41.31 537 ILE A C 1
ATOM 4166 O O . ILE A 1 537 ? 16.604 -49.683 -34.864 1.00 41.31 537 ILE A O 1
ATOM 4170 N N . SER A 1 538 ? 18.215 -48.879 -36.170 1.00 34.09 538 SER A N 1
ATOM 4171 C CA . SER A 1 538 ? 17.773 -49.591 -37.386 1.00 34.09 538 SER A CA 1
ATOM 4172 C C . SER A 1 538 ? 18.218 -51.063 -37.505 1.00 34.09 538 SER A C 1
ATOM 4174 O O . SER A 1 538 ? 18.037 -51.692 -38.547 1.00 34.09 538 SER A O 1
ATOM 4176 N N . GLY A 1 539 ? 18.762 -51.657 -36.437 1.00 37.22 539 GLY A N 1
ATOM 4177 C CA . GLY A 1 539 ? 19.356 -52.996 -36.459 1.00 37.22 539 GLY A CA 1
ATOM 4178 C C . GLY A 1 539 ? 18.691 -54.048 -35.566 1.00 37.22 539 GLY A C 1
ATOM 4179 O O . GLY A 1 539 ? 19.403 -54.631 -34.754 1.00 37.22 539 GLY A O 1
ATOM 4180 N N . LYS A 1 540 ? 17.379 -54.328 -35.692 1.00 31.08 540 LYS A N 1
ATOM 4181 C CA . LYS A 1 540 ? 16.767 -55.653 -35.392 1.00 31.08 540 LYS A CA 1
ATOM 4182 C C . LYS A 1 540 ? 15.263 -55.707 -35.711 1.00 31.08 540 LYS A C 1
ATOM 4184 O O . LYS A 1 540 ? 14.514 -54.799 -35.381 1.00 31.08 540 LYS A O 1
ATOM 4189 N N . LYS A 1 541 ? 14.866 -56.806 -36.360 1.00 30.00 541 LYS A N 1
ATOM 4190 C CA . LYS A 1 541 ? 13.517 -57.161 -36.831 1.00 30.00 541 LYS A CA 1
ATOM 4191 C C . LYS A 1 541 ? 12.530 -57.522 -35.708 1.00 30.00 541 LYS A C 1
ATOM 4193 O O . LYS A 1 541 ? 12.916 -58.185 -34.752 1.00 30.00 541 LYS A O 1
ATOM 4198 N N . ASP A 1 542 ? 11.271 -57.175 -35.987 1.00 29.55 542 ASP A N 1
ATOM 4199 C CA . ASP A 1 542 ? 9.987 -57.806 -35.636 1.00 29.55 542 ASP A CA 1
ATOM 4200 C C . ASP A 1 542 ? 9.639 -58.068 -34.155 1.00 29.55 542 ASP A C 1
ATOM 4202 O O . ASP A 1 542 ? 10.066 -59.060 -33.575 1.00 29.55 542 ASP A O 1
ATOM 4206 N N . GLN A 1 543 ? 8.729 -57.254 -33.594 1.00 26.19 543 GLN A N 1
ATOM 4207 C CA . GLN A 1 543 ? 7.379 -57.660 -33.143 1.00 26.19 543 GLN A CA 1
ATOM 4208 C C . GLN A 1 543 ? 6.592 -56.466 -32.558 1.00 26.19 543 GLN A C 1
ATOM 4210 O O . GLN A 1 543 ? 7.161 -55.468 -32.130 1.00 26.19 543 GLN A O 1
ATOM 4215 N N . ALA A 1 544 ? 5.266 -56.570 -32.630 1.00 30.66 544 ALA A N 1
ATOM 4216 C CA . ALA A 1 544 ? 4.269 -55.515 -32.467 1.00 30.66 544 ALA A CA 1
ATOM 4217 C C . ALA A 1 544 ? 4.237 -54.792 -31.103 1.00 30.66 544 ALA A C 1
ATOM 4219 O O . ALA A 1 544 ? 4.264 -55.444 -30.065 1.00 30.66 544 ALA A O 1
ATOM 4220 N N . SER A 1 545 ? 4.008 -53.472 -31.133 1.00 24.41 545 SER A N 1
ATOM 4221 C CA . SER A 1 545 ? 3.096 -52.752 -30.222 1.00 24.41 545 SER A CA 1
ATOM 4222 C C . SER A 1 545 ? 2.929 -51.289 -30.656 1.00 24.41 545 SER A C 1
ATOM 4224 O O . SER A 1 545 ? 3.889 -50.643 -31.071 1.00 24.41 545 SER A O 1
ATOM 4226 N N . GLU A 1 546 ? 1.705 -50.785 -30.546 1.00 36.50 546 GLU A N 1
ATOM 4227 C CA . GLU A 1 546 ? 1.242 -49.439 -30.889 1.00 36.50 546 GLU A CA 1
ATOM 4228 C C . GLU A 1 546 ? 2.085 -48.296 -30.292 1.00 36.50 546 GLU A C 1
ATOM 4230 O O . GLU A 1 546 ? 2.292 -48.207 -29.085 1.00 36.50 546 GLU A O 1
ATOM 4235 N N . SER A 1 547 ? 2.526 -47.381 -31.159 1.00 27.94 547 SER A N 1
ATOM 4236 C CA . SER A 1 547 ? 2.611 -45.926 -30.933 1.00 27.94 547 SER A CA 1
ATOM 4237 C C . SER A 1 547 ? 3.167 -45.282 -32.210 1.00 27.94 547 SER A C 1
ATOM 4239 O O . SER A 1 547 ? 4.364 -45.320 -32.481 1.00 27.94 547 SER A O 1
ATOM 4241 N N . SER A 1 548 ? 2.295 -44.745 -33.070 1.00 32.66 548 SER A N 1
ATOM 4242 C CA . SER A 1 548 ? 2.730 -44.159 -34.342 1.00 32.66 548 SER A CA 1
ATOM 4243 C C . SER A 1 548 ? 3.419 -42.811 -34.114 1.00 32.66 548 SER A C 1
ATOM 4245 O O . SER A 1 548 ? 2.778 -41.769 -33.981 1.00 32.66 548 SER A O 1
ATOM 4247 N N . SER A 1 549 ? 4.746 -42.864 -34.092 1.00 33.38 549 SER A N 1
ATOM 4248 C CA . SER A 1 549 ? 5.686 -41.770 -34.311 1.00 33.38 549 SER A CA 1
ATOM 4249 C C . SER A 1 549 ? 5.322 -40.950 -35.556 1.00 33.38 549 SER A C 1
ATOM 4251 O O . SER A 1 549 ? 5.263 -41.495 -36.661 1.00 33.38 549 SER A O 1
ATOM 4253 N N . GLY A 1 550 ? 5.098 -39.645 -35.384 1.00 38.69 550 GLY A N 1
ATOM 4254 C CA . GLY A 1 550 ? 4.795 -38.710 -36.468 1.00 38.69 550 GLY A CA 1
ATOM 4255 C C . GLY A 1 550 ? 5.982 -38.518 -37.411 1.00 38.69 550 GLY A C 1
ATOM 4256 O O . GLY A 1 550 ? 6.996 -37.930 -37.040 1.00 38.69 550 GLY A O 1
ATOM 4257 N N . VAL A 1 551 ? 5.847 -39.008 -38.640 1.00 47.88 551 VAL A N 1
ATOM 4258 C CA . VAL A 1 551 ? 6.738 -38.673 -39.756 1.00 47.88 551 VAL A CA 1
ATOM 4259 C C . VAL A 1 551 ? 6.320 -37.304 -40.300 1.00 47.88 551 VAL A C 1
ATOM 4261 O O . VAL A 1 551 ? 5.136 -37.074 -40.540 1.00 47.88 551 VAL A O 1
ATOM 4264 N N . ALA A 1 552 ? 7.277 -36.395 -40.494 1.00 60.03 552 ALA A N 1
ATOM 4265 C CA . ALA A 1 552 ? 7.041 -35.104 -41.135 1.00 60.03 552 ALA A CA 1
ATOM 4266 C C . ALA A 1 552 ? 6.539 -35.327 -42.578 1.00 60.03 552 ALA A C 1
ATOM 4268 O O . ALA A 1 552 ? 7.256 -35.908 -43.390 1.00 60.03 552 ALA A O 1
ATOM 4269 N N . SER A 1 553 ? 5.308 -34.911 -42.890 1.00 77.69 553 SER A N 1
ATOM 4270 C CA . SER A 1 553 ? 4.714 -35.055 -44.225 1.00 77.69 553 SER A CA 1
ATOM 4271 C C . SER A 1 553 ? 4.536 -33.683 -44.873 1.00 77.69 553 SER A C 1
ATOM 4273 O O . SER A 1 553 ? 3.741 -32.875 -44.402 1.00 77.69 553 SER A O 1
ATOM 4275 N N . GLU A 1 554 ? 5.247 -33.432 -45.974 1.00 89.25 554 GLU A N 1
ATOM 4276 C CA . GLU A 1 554 ? 5.023 -32.287 -46.878 1.00 89.25 554 GLU A CA 1
ATOM 4277 C C . GLU A 1 554 ? 3.878 -32.555 -47.879 1.00 89.25 554 GLU A C 1
ATOM 4279 O O . GLU A 1 554 ? 3.812 -31.967 -48.959 1.00 89.25 554 GLU A O 1
ATOM 4284 N N . GLU A 1 555 ? 2.968 -33.480 -47.562 1.00 91.75 555 GLU A N 1
ATOM 4285 C CA . GLU A 1 555 ? 1.812 -33.756 -48.408 1.00 91.75 555 GLU A CA 1
ATOM 4286 C C . GLU A 1 555 ? 0.881 -32.539 -48.458 1.00 91.75 555 GLU A C 1
ATOM 4288 O O . GLU A 1 555 ? 0.361 -32.083 -47.437 1.00 91.75 555 GLU A O 1
ATOM 4293 N N . VAL A 1 556 ? 0.658 -32.023 -49.668 1.00 95.00 556 VAL A N 1
ATOM 4294 C CA . VAL A 1 556 ? -0.252 -30.903 -49.915 1.00 95.00 556 VAL A CA 1
ATOM 4295 C C . VAL A 1 556 ? -1.694 -31.392 -49.809 1.00 95.00 556 VAL A C 1
ATOM 4297 O O . VAL A 1 556 ? -2.146 -32.187 -50.628 1.00 95.00 556 VAL A O 1
ATOM 4300 N N . THR A 1 557 ? -2.423 -30.895 -48.813 1.00 94.31 557 THR A N 1
ATOM 4301 C CA . THR A 1 557 ? -3.833 -31.242 -48.567 1.00 94.31 557 THR A CA 1
ATOM 4302 C C . THR A 1 557 ? -4.808 -30.148 -48.989 1.00 94.31 557 THR A C 1
ATOM 4304 O O . THR A 1 557 ? -6.015 -30.365 -48.968 1.00 94.31 557 THR A O 1
ATOM 4307 N N . CYS A 1 558 ? -4.311 -28.951 -49.294 1.00 94.00 558 CYS A N 1
ATOM 4308 C CA . CYS A 1 558 ? -5.105 -27.816 -49.751 1.00 94.00 558 CYS A CA 1
ATOM 4309 C C . CYS A 1 558 ? -4.226 -26.887 -50.592 1.00 94.00 558 CYS A C 1
ATOM 4311 O O . CYS A 1 558 ? -3.047 -26.708 -50.280 1.00 94.00 558 CYS A O 1
ATOM 4313 N N . LYS A 1 559 ? -4.800 -26.264 -51.625 1.00 97.81 559 LYS A N 1
ATOM 4314 C CA . LYS A 1 559 ? -4.150 -25.212 -52.414 1.00 97.81 559 LYS A CA 1
ATOM 4315 C C . LYS A 1 559 ? -4.860 -23.882 -52.181 1.00 97.81 559 LYS A C 1
ATOM 4317 O O . LYS A 1 559 ? -6.080 -23.804 -52.261 1.00 97.81 559 LYS A O 1
ATOM 4322 N N . THR A 1 560 ? -4.103 -22.830 -51.915 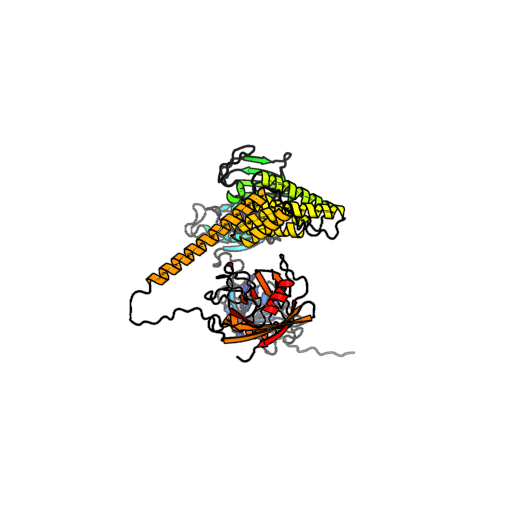1.00 98.12 560 THR A N 1
ATOM 4323 C CA . THR A 1 560 ? -4.597 -21.451 -51.798 1.00 98.12 560 THR A CA 1
ATOM 4324 C C . THR A 1 560 ? -3.876 -20.551 -52.785 1.00 98.12 560 THR A C 1
ATOM 4326 O O . THR A 1 560 ? -2.776 -20.881 -53.224 1.00 98.12 560 THR A O 1
ATOM 4329 N N . TYR A 1 561 ? -4.453 -19.401 -53.118 1.00 98.31 561 TYR A N 1
ATOM 4330 C CA . TYR A 1 561 ? -3.795 -18.404 -53.958 1.00 98.31 561 TYR A CA 1
ATOM 4331 C C . TYR A 1 561 ? -3.827 -17.009 -53.334 1.00 98.31 561 TYR A C 1
ATOM 4333 O O . TYR A 1 561 ? -4.761 -16.668 -52.605 1.00 98.31 561 TYR A O 1
ATOM 4341 N N . LEU A 1 562 ? -2.813 -16.210 -53.667 1.00 98.38 562 LEU A N 1
ATOM 4342 C CA . LEU A 1 562 ? -2.705 -14.783 -53.374 1.00 98.38 562 LEU A CA 1
ATOM 4343 C C . LEU A 1 562 ? -2.398 -14.041 -54.684 1.00 98.38 562 LEU A C 1
ATOM 4345 O O . LEU A 1 562 ? -1.333 -14.237 -55.269 1.00 98.38 562 LEU A O 1
ATOM 4349 N N . ASP A 1 563 ? -3.313 -13.197 -55.147 1.00 98.00 563 ASP A N 1
ATOM 4350 C CA . ASP A 1 563 ? -3.071 -12.246 -56.233 1.00 98.00 563 ASP A CA 1
ATOM 4351 C C . ASP A 1 563 ? -2.482 -10.971 -55.640 1.00 98.00 563 ASP A C 1
ATOM 4353 O O . ASP A 1 563 ? -3.111 -10.327 -54.799 1.00 98.00 563 ASP A O 1
ATOM 4357 N N . VAL A 1 564 ? -1.269 -10.613 -56.051 1.00 97.88 564 VAL A N 1
ATOM 4358 C CA . VAL A 1 564 ? -0.491 -9.543 -55.419 1.00 97.88 564 VAL A CA 1
ATOM 4359 C C . VAL A 1 564 ? -0.367 -8.335 -56.342 1.00 97.88 564 VAL A C 1
ATOM 4361 O O . VAL A 1 564 ? -0.210 -8.476 -57.556 1.00 97.88 564 VAL A O 1
ATOM 4364 N N . GLU A 1 565 ? -0.385 -7.144 -55.752 1.00 97.75 565 GLU A N 1
ATOM 4365 C CA . GLU A 1 565 ? -0.079 -5.867 -56.397 1.00 97.75 565 GLU A CA 1
ATOM 4366 C C . GLU A 1 565 ? 1.183 -5.232 -55.801 1.00 97.75 565 GLU A C 1
ATOM 4368 O O . GLU A 1 565 ? 1.452 -5.362 -54.606 1.00 97.75 565 GLU A O 1
ATOM 4373 N N . ILE A 1 566 ? 1.948 -4.520 -56.633 1.00 97.50 566 ILE A N 1
ATOM 4374 C CA . ILE A 1 566 ? 3.113 -3.724 -56.225 1.00 97.50 566 ILE A CA 1
ATOM 4375 C C . ILE A 1 566 ? 2.904 -2.291 -56.716 1.00 97.50 566 ILE A C 1
ATOM 4377 O O . ILE A 1 566 ? 2.865 -2.031 -57.916 1.00 97.50 566 ILE A O 1
ATOM 4381 N N . GLY A 1 567 ? 2.791 -1.341 -55.791 1.00 94.62 567 GLY A N 1
ATOM 4382 C CA . GLY A 1 567 ? 2.517 0.064 -56.095 1.00 94.62 567 GLY A CA 1
ATOM 4383 C C . GLY A 1 567 ? 1.160 0.292 -56.771 1.00 94.62 567 GLY A C 1
ATOM 4384 O O . GLY A 1 567 ? 1.033 1.249 -57.525 1.00 94.62 567 GLY A O 1
ATOM 4385 N N . GLY A 1 568 ? 0.184 -0.592 -56.534 1.00 92.50 568 GLY A N 1
ATOM 4386 C CA . GLY A 1 568 ? -1.143 -0.563 -57.163 1.00 92.50 568 GLY A CA 1
ATOM 4387 C C . GLY A 1 568 ? -1.241 -1.282 -58.514 1.00 92.50 568 GLY A C 1
ATOM 4388 O O . GLY A 1 568 ? -2.337 -1.407 -59.049 1.00 92.50 568 GLY A O 1
ATOM 4389 N N . GLU A 1 569 ? -0.129 -1.789 -59.055 1.00 95.56 569 GLU A N 1
ATOM 4390 C CA . GLU A 1 569 ? -0.113 -2.533 -60.320 1.00 95.56 569 GLU A CA 1
ATOM 4391 C C . GLU A 1 569 ? -0.112 -4.055 -60.079 1.00 95.56 569 GLU A C 1
ATOM 4393 O O . GLU A 1 569 ? 0.627 -4.523 -59.203 1.00 95.56 569 GLU A O 1
ATOM 4398 N N . PRO A 1 570 ? -0.868 -4.859 -60.855 1.00 97.12 570 PRO A N 1
ATOM 4399 C CA . PRO A 1 570 ? -0.864 -6.319 -60.738 1.00 97.12 570 PRO A CA 1
ATOM 4400 C C . PRO A 1 570 ? 0.534 -6.928 -60.938 1.00 97.12 570 PRO A C 1
ATOM 4402 O O . PRO A 1 570 ? 1.133 -6.809 -62.006 1.00 97.12 570 PRO A O 1
ATOM 4405 N N . ALA A 1 571 ? 1.046 -7.628 -59.923 1.00 96.38 571 ALA A N 1
ATOM 4406 C CA . ALA A 1 571 ? 2.357 -8.281 -59.953 1.00 96.38 571 ALA A CA 1
ATOM 4407 C C . ALA A 1 571 ? 2.282 -9.763 -60.363 1.00 96.38 571 ALA A C 1
ATOM 4409 O O . ALA A 1 571 ? 3.228 -10.284 -60.969 1.00 96.38 571 ALA A O 1
ATOM 4410 N N . GLY A 1 572 ? 1.158 -10.421 -60.058 1.00 97.00 572 GLY A N 1
ATOM 4411 C CA . GLY A 1 572 ? 0.852 -11.801 -60.434 1.00 97.00 572 GLY A CA 1
ATOM 4412 C C . GLY A 1 572 ? 0.240 -12.616 -59.292 1.00 97.00 572 GLY A C 1
ATOM 4413 O O . GLY A 1 572 ? -0.021 -12.091 -58.210 1.00 97.00 572 GLY A O 1
ATOM 4414 N N . ARG A 1 573 ? 0.019 -13.908 -59.550 1.00 98.31 573 ARG A N 1
ATOM 4415 C CA . ARG A 1 573 ? -0.553 -14.872 -58.600 1.00 98.31 573 ARG A CA 1
ATOM 4416 C C . ARG A 1 573 ? 0.534 -15.733 -57.964 1.00 98.31 573 ARG A C 1
ATOM 4418 O O . ARG A 1 573 ? 1.385 -16.259 -58.674 1.00 98.31 573 ARG A O 1
ATOM 4425 N N . VAL A 1 574 ? 0.446 -15.938 -56.653 1.00 98.31 574 VAL A N 1
ATOM 4426 C CA . VAL A 1 574 ? 1.225 -16.928 -55.897 1.00 98.31 574 VAL A CA 1
ATOM 4427 C C . VAL A 1 574 ? 0.288 -18.049 -55.462 1.00 98.31 574 VAL A C 1
ATOM 4429 O O . VAL A 1 574 ? -0.682 -17.792 -54.752 1.00 98.31 574 VAL A O 1
ATOM 4432 N N . VAL A 1 575 ? 0.563 -19.285 -55.878 1.00 98.31 575 VAL A N 1
ATOM 4433 C CA . VAL A 1 575 ? -0.185 -20.479 -55.454 1.00 98.31 575 VAL A CA 1
ATOM 4434 C C . VAL A 1 575 ? 0.605 -21.196 -54.372 1.00 98.31 575 VAL A C 1
ATOM 4436 O O . VAL A 1 575 ? 1.777 -21.516 -54.558 1.00 98.31 575 VAL A O 1
ATOM 4439 N N . VAL A 1 576 ? -0.044 -21.474 -53.248 1.00 98.19 576 VAL A N 1
ATOM 4440 C CA . VAL A 1 576 ? 0.546 -22.087 -52.059 1.00 98.19 576 VAL A CA 1
ATOM 4441 C C . VAL A 1 576 ? -0.121 -23.430 -51.791 1.00 98.19 576 VAL A C 1
ATOM 4443 O O . VAL A 1 576 ? -1.344 -23.515 -51.714 1.00 98.19 576 VAL A O 1
ATOM 4446 N N . GLY A 1 577 ? 0.682 -24.476 -51.624 1.00 97.75 577 GLY A N 1
ATOM 4447 C CA . GLY A 1 577 ? 0.254 -25.772 -51.111 1.00 97.75 577 GLY A CA 1
ATOM 4448 C C . GLY A 1 577 ? 0.421 -25.828 -49.596 1.00 97.75 577 GLY A C 1
ATOM 4449 O O . GLY A 1 577 ? 1.473 -25.451 -49.082 1.00 97.75 577 GLY A O 1
ATOM 4450 N N . LEU A 1 578 ? -0.605 -26.295 -48.890 1.00 97.81 578 LEU A N 1
ATOM 4451 C CA . LEU A 1 578 ? -0.659 -26.346 -47.429 1.00 97.81 578 LEU A CA 1
ATOM 4452 C C . LEU A 1 578 ? -0.546 -27.788 -46.915 1.00 97.81 578 LEU A C 1
ATOM 4454 O O . LEU A 1 578 ? -1.185 -28.695 -47.451 1.00 97.81 578 LEU A O 1
ATOM 4458 N N . PHE A 1 579 ? 0.232 -27.990 -45.853 1.00 96.69 579 PHE A N 1
ATOM 4459 C CA . PHE A 1 579 ? 0.581 -29.299 -45.291 1.00 96.69 579 PHE A CA 1
ATOM 4460 C C . PHE A 1 579 ? -0.375 -29.729 -44.167 1.00 96.69 579 PHE A C 1
ATOM 4462 O O . PHE A 1 579 ? 0.019 -29.919 -43.014 1.00 96.69 579 PHE A O 1
ATOM 4469 N N . GLY A 1 580 ? -1.667 -29.863 -44.474 1.00 91.12 580 GLY A N 1
ATOM 4470 C CA . GLY A 1 580 ? -2.722 -30.019 -43.462 1.00 91.12 580 GLY A CA 1
ATOM 4471 C C . GLY A 1 580 ? -2.751 -31.366 -42.742 1.00 91.12 580 GLY A C 1
ATOM 4472 O O . GLY A 1 580 ? -3.480 -31.498 -41.768 1.00 91.12 580 GLY A O 1
ATOM 4473 N N . LYS A 1 581 ? -1.956 -32.358 -43.167 1.00 89.19 581 LYS A N 1
ATOM 4474 C CA . LYS A 1 581 ? -1.706 -33.569 -42.362 1.00 89.19 581 LYS A CA 1
ATOM 4475 C C . LYS A 1 581 ? -0.650 -33.349 -41.282 1.00 89.19 581 LYS A C 1
ATOM 4477 O O . LYS A 1 581 ? -0.713 -34.003 -40.248 1.00 89.19 581 LYS A O 1
ATOM 4482 N N . ALA A 1 582 ? 0.322 -32.474 -41.535 1.00 88.69 582 ALA A N 1
ATOM 4483 C CA . ALA A 1 582 ? 1.396 -32.190 -40.594 1.00 88.69 582 ALA A CA 1
ATOM 4484 C C . ALA A 1 582 ? 0.973 -31.156 -39.552 1.00 88.69 582 ALA A C 1
ATOM 4486 O O . ALA A 1 582 ? 1.296 -31.337 -38.383 1.00 88.69 582 ALA A O 1
ATOM 4487 N N . VAL A 1 583 ? 0.283 -30.090 -39.978 1.00 93.69 583 VAL A N 1
ATOM 4488 C CA . VAL A 1 583 ? -0.137 -28.982 -39.102 1.00 93.69 583 VAL A CA 1
ATOM 4489 C C . VAL A 1 583 ? -1.581 -28.511 -39.375 1.00 93.69 583 VAL A C 1
ATOM 4491 O O . VAL A 1 583 ? -1.788 -27.367 -39.795 1.00 93.69 583 VAL A O 1
ATOM 4494 N N . PRO A 1 584 ? -2.603 -29.378 -39.209 1.00 94.38 584 PRO A N 1
ATOM 4495 C CA . PRO A 1 584 ? -4.008 -29.088 -39.515 1.00 94.38 584 PRO A CA 1
ATOM 4496 C C . PRO A 1 584 ? -4.553 -27.759 -38.981 1.00 94.38 584 PRO A C 1
ATOM 4498 O O . PRO A 1 584 ? -5.263 -27.077 -39.719 1.00 94.38 584 PRO A O 1
ATOM 4501 N N . LYS A 1 585 ? -4.248 -27.353 -37.739 1.00 95.38 585 LYS A N 1
ATOM 4502 C CA . LYS A 1 585 ? -4.795 -26.100 -37.183 1.00 95.38 585 LYS A CA 1
ATOM 4503 C C . LYS A 1 585 ? -4.168 -24.876 -37.836 1.00 95.38 585 LYS A C 1
ATOM 4505 O O . LYS A 1 585 ? -4.871 -23.929 -38.179 1.00 95.38 585 LYS A O 1
ATOM 4510 N N . THR A 1 586 ? -2.854 -24.904 -38.038 1.00 96.88 586 THR A N 1
ATOM 4511 C CA . THR A 1 586 ? -2.131 -23.816 -38.709 1.00 96.88 586 THR A CA 1
ATOM 4512 C C . THR A 1 586 ? -2.596 -23.664 -40.158 1.00 96.88 586 THR A C 1
ATOM 4514 O O . THR A 1 586 ? -2.818 -22.548 -40.627 1.00 96.88 586 THR A O 1
ATOM 4517 N N . VAL A 1 587 ? -2.811 -24.788 -40.851 1.00 97.62 587 VAL A N 1
ATOM 4518 C CA . VAL A 1 587 ? -3.343 -24.803 -42.220 1.00 97.62 587 VAL A CA 1
ATOM 4519 C C . VAL A 1 587 ? -4.765 -24.265 -42.287 1.00 97.62 587 VAL A C 1
ATOM 4521 O O . VAL A 1 587 ? -5.040 -23.428 -43.144 1.00 97.62 587 VAL A O 1
ATOM 4524 N N . GLU A 1 588 ? -5.655 -24.692 -41.389 1.00 97.44 588 GLU A N 1
ATOM 4525 C CA . GLU A 1 588 ? -7.034 -24.192 -41.357 1.00 97.44 588 GLU A CA 1
ATOM 4526 C C . GLU A 1 588 ? -7.078 -22.686 -41.069 1.00 97.44 588 GLU A C 1
ATOM 4528 O O . GLU A 1 588 ? -7.840 -21.973 -41.719 1.00 97.44 588 GLU A O 1
ATOM 4533 N N . ASN A 1 589 ? -6.210 -22.172 -40.187 1.00 97.94 589 ASN A N 1
ATOM 4534 C CA . ASN A 1 589 ? -6.072 -20.732 -39.959 1.00 97.94 589 ASN A CA 1
ATOM 4535 C C . ASN A 1 589 ? -5.729 -19.979 -41.251 1.00 97.94 589 ASN A C 1
ATOM 4537 O O . ASN A 1 589 ? -6.453 -19.066 -41.642 1.00 97.94 589 ASN A O 1
ATOM 4541 N N . PHE A 1 590 ? -4.670 -20.386 -41.955 1.00 98.31 590 PHE A N 1
ATOM 4542 C CA . PHE A 1 590 ? -4.258 -19.715 -43.189 1.00 98.31 590 PHE A CA 1
ATOM 4543 C C . PHE A 1 590 ? -5.314 -19.841 -44.300 1.00 98.31 590 PHE A C 1
ATOM 4545 O O . PHE A 1 590 ? -5.673 -18.853 -44.940 1.00 98.31 590 PHE A O 1
ATOM 4552 N N . ARG A 1 591 ? -5.869 -21.043 -44.500 1.00 98.12 591 ARG A N 1
ATOM 4553 C CA . ARG A 1 591 ? -6.887 -21.325 -45.522 1.00 98.12 591 ARG A CA 1
ATOM 4554 C C . ARG A 1 591 ? -8.163 -20.512 -45.306 1.00 98.12 591 ARG A C 1
ATOM 4556 O O . ARG A 1 591 ? -8.689 -19.925 -46.253 1.00 98.12 591 ARG A O 1
ATOM 4563 N N . ALA A 1 592 ? -8.658 -20.450 -44.074 1.00 97.00 592 ALA A N 1
ATOM 4564 C CA . ALA A 1 592 ? -9.845 -19.673 -43.744 1.00 97.00 592 ALA A CA 1
ATOM 4565 C C . ALA A 1 592 ? -9.608 -18.163 -43.931 1.00 97.00 592 ALA A C 1
ATOM 4567 O O . ALA A 1 592 ? -10.473 -17.477 -44.471 1.00 97.00 592 ALA A O 1
ATOM 4568 N N . LEU A 1 593 ? -8.418 -17.657 -43.590 1.00 98.06 593 LEU A N 1
ATOM 4569 C CA . LEU A 1 593 ? -8.038 -16.259 -43.828 1.00 98.06 593 LEU A CA 1
ATOM 4570 C C . LEU A 1 593 ? -7.847 -15.925 -45.317 1.00 98.06 593 LEU A C 1
ATOM 4572 O O . LEU A 1 593 ? -8.005 -14.769 -45.699 1.00 98.06 593 LEU A O 1
ATOM 4576 N N . CYS A 1 594 ? -7.567 -16.900 -46.188 1.00 97.94 594 CYS A N 1
ATOM 4577 C CA . CYS A 1 594 ? -7.618 -16.693 -47.640 1.00 97.94 594 CYS A CA 1
ATOM 4578 C C . CYS A 1 594 ? -9.057 -16.545 -48.164 1.00 97.94 594 CYS A C 1
ATOM 4580 O O . CYS A 1 594 ? -9.285 -15.805 -49.113 1.00 97.94 594 CYS A O 1
ATOM 4582 N N . THR A 1 595 ? -10.038 -17.229 -47.570 1.00 97.06 595 THR A N 1
ATOM 4583 C CA . THR A 1 595 ? -11.439 -17.185 -48.041 1.00 97.06 595 THR A CA 1
ATOM 4584 C C . THR A 1 595 ? -12.266 -16.076 -47.396 1.00 97.06 595 THR A C 1
ATOM 4586 O O . THR A 1 595 ? -13.215 -15.594 -48.009 1.00 97.06 595 THR A O 1
ATOM 4589 N N . GLY A 1 596 ? -11.927 -15.676 -46.168 1.00 95.38 596 GLY A N 1
ATOM 4590 C CA . GLY A 1 596 ? -12.718 -14.728 -45.382 1.00 95.38 596 GLY A CA 1
ATOM 4591 C C . GLY A 1 596 ? -13.973 -15.349 -44.760 1.00 95.38 596 GLY A C 1
ATOM 4592 O O . GLY A 1 596 ? -14.817 -14.631 -44.227 1.00 95.38 596 GLY A O 1
ATOM 4593 N N . GLU A 1 597 ? -14.117 -16.681 -44.796 1.00 95.44 597 GLU A N 1
ATOM 4594 C CA . GLU A 1 597 ? -15.347 -17.384 -44.395 1.00 95.44 597 GLU A CA 1
ATOM 4595 C C . GLU A 1 597 ? -15.690 -17.259 -42.898 1.00 95.44 597 GLU A C 1
ATOM 4597 O O . GLU A 1 597 ? -16.810 -17.562 -42.492 1.00 95.44 597 GLU A O 1
ATOM 4602 N N . LYS A 1 598 ? -14.742 -16.804 -42.067 1.00 94.69 598 LYS A N 1
ATOM 4603 C CA . LYS A 1 598 ? -14.919 -16.641 -40.612 1.00 94.69 598 LYS A CA 1
ATOM 4604 C C . LYS A 1 598 ? -15.471 -15.268 -40.209 1.00 94.69 598 LYS A C 1
ATOM 4606 O O . LYS A 1 598 ? -15.672 -15.026 -39.023 1.00 94.69 598 LYS A O 1
ATOM 4611 N N . GLY A 1 599 ? -15.757 -14.385 -41.167 1.00 93.50 599 GLY A N 1
ATOM 4612 C CA . GLY A 1 599 ? -16.416 -13.106 -40.904 1.00 93.50 599 GLY A CA 1
ATOM 4613 C C . GLY A 1 599 ? -15.498 -12.073 -40.246 1.00 93.50 599 GLY A C 1
ATOM 4614 O O . GLY A 1 599 ? -14.401 -11.815 -40.735 1.00 93.50 599 GLY A O 1
ATOM 4615 N N . VAL A 1 600 ? -15.972 -11.429 -39.177 1.00 93.69 600 VAL A N 1
ATOM 4616 C CA . VAL A 1 600 ? -15.282 -10.321 -38.493 1.00 93.69 600 VAL A CA 1
ATOM 4617 C C . VAL A 1 600 ? -14.685 -10.814 -37.175 1.00 93.69 600 VAL A C 1
ATOM 4619 O O . VAL A 1 600 ? -15.380 -11.452 -36.388 1.00 93.69 600 VAL A O 1
ATOM 4622 N N . GLY A 1 601 ? -13.406 -10.509 -36.950 1.00 86.56 601 GLY A N 1
ATOM 4623 C CA . GLY A 1 601 ? -12.663 -10.877 -35.744 1.00 86.56 601 GLY A CA 1
ATOM 4624 C C . GLY A 1 601 ? -12.953 -9.966 -34.551 1.00 86.56 601 GLY A C 1
ATOM 4625 O O . GLY A 1 601 ? -13.648 -8.951 -34.666 1.00 86.56 601 GLY A O 1
ATOM 4626 N N . VAL A 1 602 ? -12.382 -10.294 -33.391 1.00 84.00 602 VAL A N 1
ATOM 4627 C CA . VAL A 1 602 ? -12.530 -9.511 -32.153 1.00 84.00 602 VAL A CA 1
ATOM 4628 C C . VAL A 1 602 ? -11.933 -8.107 -32.258 1.00 84.00 602 VAL A C 1
ATOM 4630 O O . VAL A 1 602 ? -12.381 -7.202 -31.558 1.00 84.00 602 VAL A O 1
ATOM 4633 N N . ALA A 1 603 ? -10.975 -7.888 -33.162 1.00 80.38 603 ALA A N 1
ATOM 4634 C CA . ALA A 1 603 ? -10.434 -6.565 -33.469 1.00 80.38 603 ALA A CA 1
ATOM 4635 C C . ALA A 1 603 ? -11.371 -5.701 -34.344 1.00 80.38 603 ALA A C 1
ATOM 4637 O O . ALA A 1 603 ? -11.005 -4.593 -34.739 1.00 80.38 603 ALA A O 1
ATOM 4638 N N . GLY A 1 604 ? -12.568 -6.196 -34.688 1.00 88.81 604 GLY A N 1
ATOM 4639 C CA . GLY A 1 604 ? -13.546 -5.484 -35.517 1.00 88.81 604 GLY A CA 1
ATOM 4640 C C . GLY A 1 604 ? -13.165 -5.397 -36.999 1.00 88.81 604 GLY A C 1
ATOM 4641 O O . GLY A 1 604 ? -13.752 -4.612 -37.744 1.00 88.81 604 GLY A O 1
ATOM 4642 N N . LYS A 1 605 ? -12.178 -6.185 -37.441 1.00 91.81 605 LYS A N 1
ATOM 4643 C CA . LYS A 1 605 ? -11.710 -6.266 -38.832 1.00 91.81 605 LYS A CA 1
ATOM 4644 C C . LYS A 1 605 ? -12.134 -7.598 -39.461 1.00 91.81 605 LYS A C 1
ATOM 4646 O O . LYS A 1 605 ? -12.210 -8.596 -38.743 1.00 91.81 605 LYS A O 1
ATOM 4651 N N . PRO A 1 606 ? -12.411 -7.651 -40.776 1.00 95.00 606 PRO A N 1
ATOM 4652 C CA . PRO A 1 606 ? -12.624 -8.919 -41.466 1.00 95.00 606 PRO A CA 1
ATOM 4653 C C . PRO A 1 606 ? -11.416 -9.848 -41.288 1.00 95.00 606 PRO A C 1
ATOM 4655 O O . PRO A 1 606 ? -10.281 -9.422 -41.493 1.00 95.00 606 PRO A O 1
ATOM 4658 N N . LEU A 1 607 ? -11.658 -11.111 -40.934 1.00 96.25 607 LEU A N 1
ATOM 4659 C CA . LEU A 1 607 ? -10.647 -12.170 -40.867 1.00 96.25 607 LEU A CA 1
ATOM 4660 C C . LEU A 1 607 ? -10.301 -12.630 -42.290 1.00 96.25 607 LEU A C 1
ATOM 4662 O O . LEU A 1 607 ? -10.652 -13.734 -42.709 1.00 96.25 607 LEU A O 1
ATOM 4666 N N . HIS A 1 608 ? -9.678 -11.741 -43.068 1.00 98.06 608 HIS A N 1
ATOM 4667 C CA . HIS A 1 608 ? -9.452 -11.934 -44.498 1.00 98.06 608 HIS A CA 1
ATOM 4668 C C . HIS A 1 608 ? -8.147 -11.275 -44.952 1.00 98.06 608 HIS A C 1
ATOM 4670 O O . HIS A 1 608 ? -7.878 -10.121 -44.631 1.00 98.06 608 HIS A O 1
ATOM 4676 N N . PHE A 1 609 ? -7.337 -11.991 -45.736 1.00 98.31 609 PHE A N 1
ATOM 4677 C CA . PHE A 1 609 ? -6.085 -11.451 -46.277 1.00 98.31 609 PHE A CA 1
ATOM 4678 C C . PHE A 1 609 ? -6.292 -10.467 -47.430 1.00 98.31 609 PHE A C 1
ATOM 4680 O O . PHE A 1 609 ? -5.361 -9.739 -47.775 1.00 98.31 609 PHE A O 1
ATOM 4687 N N . LYS A 1 610 ? -7.481 -10.416 -48.035 1.00 97.31 610 LYS A N 1
ATOM 4688 C CA . LYS A 1 610 ? -7.783 -9.461 -49.100 1.00 97.31 610 LYS A CA 1
ATOM 4689 C C . LYS A 1 610 ? -7.636 -8.026 -48.590 1.00 97.31 610 LYS A C 1
ATOM 4691 O O . LYS A 1 610 ? -8.250 -7.641 -47.602 1.00 97.31 610 LYS A O 1
ATOM 4696 N N . GLY A 1 611 ? -6.824 -7.235 -49.282 1.00 94.56 611 GLY A N 1
ATOM 4697 C CA . GLY A 1 611 ? -6.477 -5.865 -48.908 1.00 94.56 611 GLY A CA 1
ATOM 4698 C C . GLY A 1 611 ? -5.357 -5.750 -47.869 1.00 94.56 611 GLY A C 1
ATOM 4699 O O . GLY A 1 611 ? -4.923 -4.636 -47.589 1.00 94.56 611 GLY A O 1
ATOM 4700 N N . SER A 1 612 ? -4.858 -6.861 -47.316 1.00 96.19 612 SER A N 1
ATOM 4701 C CA . SER A 1 612 ? -3.708 -6.831 -46.405 1.00 96.19 612 SER A CA 1
ATOM 4702 C C . SER A 1 612 ? -2.403 -6.553 -47.152 1.00 96.19 612 SER A C 1
ATOM 4704 O O . SER A 1 612 ? -2.262 -6.861 -48.341 1.00 96.19 612 SER A O 1
ATOM 4706 N N . THR A 1 613 ? -1.442 -5.953 -46.454 1.00 96.69 613 THR A N 1
ATOM 4707 C CA . THR A 1 613 ? -0.131 -5.588 -46.994 1.00 96.69 613 THR A CA 1
ATOM 4708 C C . THR A 1 613 ? 0.947 -6.595 -46.595 1.00 96.69 613 THR A C 1
ATOM 4710 O O . THR A 1 613 ? 0.854 -7.283 -45.577 1.00 96.69 613 THR A O 1
ATOM 4713 N N . PHE A 1 614 ? 2.003 -6.663 -47.403 1.00 97.50 614 PHE A N 1
ATOM 4714 C CA . PHE A 1 614 ? 3.282 -7.233 -46.990 1.00 97.50 614 PHE A CA 1
ATOM 4715 C C . PHE A 1 614 ? 4.126 -6.100 -46.408 1.00 97.50 614 PHE A C 1
ATOM 4717 O O . PHE A 1 614 ? 4.775 -5.349 -47.137 1.00 97.50 614 PHE A O 1
ATOM 4724 N N . HIS A 1 615 ? 4.044 -5.922 -45.092 1.00 95.19 615 HIS A N 1
ATOM 4725 C CA . HIS A 1 615 ? 4.604 -4.776 -44.368 1.00 95.19 615 HIS A CA 1
ATOM 4726 C C . HIS A 1 615 ? 6.116 -4.866 -44.148 1.00 95.19 615 HIS A C 1
ATOM 4728 O O . HIS A 1 615 ? 6.753 -3.838 -43.911 1.00 95.19 615 HIS A O 1
ATOM 4734 N N . ARG A 1 616 ? 6.708 -6.066 -44.246 1.00 95.19 616 ARG A N 1
ATOM 4735 C CA . ARG A 1 616 ? 8.153 -6.265 -44.078 1.00 95.19 616 ARG A CA 1
ATOM 4736 C C . ARG A 1 616 ? 8.716 -7.234 -45.119 1.00 95.19 616 ARG A C 1
ATOM 4738 O O . ARG A 1 616 ? 8.340 -8.395 -45.155 1.00 95.19 616 ARG A O 1
ATOM 4745 N N . ILE A 1 617 ? 9.646 -6.773 -45.949 1.00 95.62 617 ILE A N 1
ATOM 4746 C CA . ILE A 1 617 ? 10.307 -7.539 -47.010 1.00 95.62 617 ILE A CA 1
ATOM 4747 C C . ILE A 1 617 ? 11.817 -7.326 -46.908 1.00 95.62 617 ILE A C 1
ATOM 4749 O O . ILE A 1 617 ? 12.309 -6.226 -47.174 1.00 95.62 617 ILE A O 1
ATOM 4753 N N . ILE A 1 618 ? 12.550 -8.379 -46.538 1.00 89.88 618 ILE A N 1
ATOM 4754 C CA . ILE A 1 618 ? 14.012 -8.363 -46.423 1.00 89.88 618 ILE A CA 1
ATOM 4755 C C . ILE A 1 618 ? 14.604 -9.265 -47.516 1.00 89.88 618 ILE A C 1
ATOM 4757 O O . ILE A 1 618 ? 14.413 -10.484 -47.452 1.00 89.88 618 ILE A O 1
ATOM 4761 N N . PRO A 1 619 ? 15.341 -8.698 -48.492 1.00 88.25 619 PRO A N 1
ATOM 4762 C CA . PRO A 1 619 ? 15.991 -9.478 -49.539 1.00 88.25 619 PRO A CA 1
ATOM 4763 C C . PRO A 1 619 ? 16.968 -10.525 -48.994 1.00 88.25 619 PRO A C 1
ATOM 4765 O O . PRO A 1 619 ? 17.727 -10.254 -48.061 1.00 88.25 619 PRO A O 1
ATOM 4768 N N . ASN A 1 620 ? 16.995 -11.693 -49.634 1.00 88.00 620 ASN A N 1
ATOM 4769 C CA . ASN A 1 620 ? 17.738 -1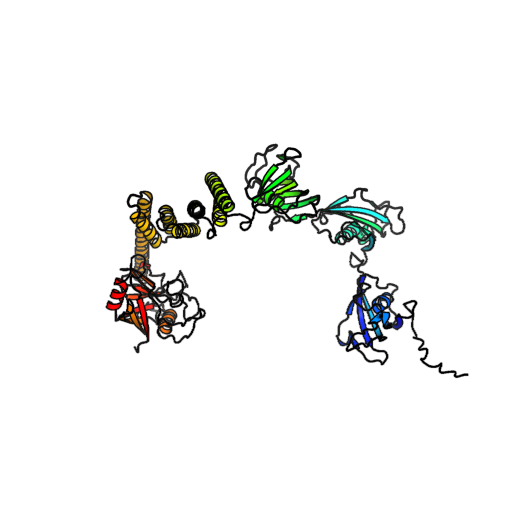2.900 -49.260 1.00 88.00 620 ASN A CA 1
ATOM 4770 C C . ASN A 1 620 ? 17.363 -13.446 -47.874 1.00 88.00 620 ASN A C 1
ATOM 4772 O O . ASN A 1 620 ? 18.198 -14.014 -47.166 1.00 88.00 620 ASN A O 1
ATOM 4776 N N . PHE A 1 621 ? 16.119 -13.222 -47.455 1.00 87.31 621 PHE A N 1
ATOM 4777 C CA . PHE A 1 621 ? 15.615 -13.714 -46.185 1.00 87.31 621 PHE A CA 1
ATOM 4778 C C . PHE A 1 621 ? 14.139 -14.099 -46.287 1.00 87.31 621 PHE A C 1
ATOM 4780 O O . PHE A 1 621 ? 13.821 -15.287 -46.393 1.00 87.31 621 PHE A O 1
ATOM 4787 N N . MET A 1 622 ? 13.235 -13.120 -46.212 1.00 93.00 622 MET A N 1
ATOM 4788 C CA . MET A 1 622 ? 11.805 -13.389 -46.091 1.00 93.00 622 MET A CA 1
ATOM 4789 C C . MET A 1 622 ? 10.928 -12.201 -46.494 1.00 93.00 622 MET A C 1
ATOM 4791 O O . MET A 1 622 ? 11.331 -11.034 -46.453 1.00 93.00 622 MET A O 1
ATOM 4795 N N . ILE A 1 623 ? 9.690 -12.540 -46.840 1.00 97.75 623 ILE A N 1
ATOM 4796 C CA . ILE A 1 623 ? 8.567 -11.636 -47.076 1.00 97.75 623 ILE A CA 1
ATOM 4797 C C . ILE A 1 623 ? 7.538 -11.911 -45.980 1.00 97.75 623 ILE A C 1
ATOM 4799 O O . ILE A 1 623 ? 7.047 -13.032 -45.871 1.00 97.75 623 ILE A O 1
ATOM 4803 N N . GLN A 1 624 ? 7.202 -10.906 -45.181 1.00 97.75 624 GLN A N 1
ATOM 4804 C CA . GLN A 1 624 ? 6.227 -10.994 -44.100 1.00 97.75 624 GLN A CA 1
ATOM 4805 C C . GLN A 1 624 ? 4.948 -10.252 -44.478 1.00 97.75 624 GLN A C 1
ATOM 4807 O O . GLN A 1 624 ? 4.985 -9.109 -44.940 1.00 97.75 624 GLN A O 1
ATOM 4812 N N . GLY A 1 625 ? 3.814 -10.903 -44.243 1.00 96.88 625 GLY A N 1
ATOM 4813 C CA . GLY A 1 625 ? 2.490 -10.323 -44.432 1.00 96.88 625 GLY A CA 1
ATOM 4814 C C . GLY A 1 625 ? 1.476 -10.924 -43.471 1.00 96.88 625 GLY A C 1
ATOM 4815 O O . GLY A 1 625 ? 1.833 -11.658 -42.549 1.00 96.88 625 GLY A O 1
ATOM 4816 N N . GLY A 1 626 ? 0.202 -10.609 -43.692 1.00 95.56 626 GLY A N 1
ATOM 4817 C CA . GLY A 1 626 ? -0.911 -11.169 -42.924 1.00 95.56 626 GLY A CA 1
ATOM 4818 C C . GLY A 1 626 ? -1.366 -10.325 -41.733 1.00 95.56 626 GLY A C 1
ATOM 4819 O O . GLY A 1 626 ? -2.278 -10.741 -41.024 1.00 95.56 626 GLY A O 1
ATOM 4820 N N . ASP A 1 627 ? -0.807 -9.130 -41.527 1.00 96.19 627 ASP A N 1
ATOM 4821 C CA . ASP A 1 627 ? -1.372 -8.150 -40.594 1.00 96.19 627 ASP A CA 1
ATOM 4822 C C . ASP A 1 627 ? -2.488 -7.346 -41.278 1.00 96.19 627 ASP A C 1
ATOM 4824 O O . ASP A 1 627 ? -2.285 -6.248 -41.787 1.00 96.19 627 ASP A O 1
ATOM 4828 N N . PHE A 1 628 ? -3.698 -7.900 -41.298 1.00 94.00 628 PHE A N 1
ATOM 4829 C CA . PHE A 1 628 ? -4.892 -7.195 -41.779 1.00 94.00 628 PHE A CA 1
ATOM 4830 C C . PHE A 1 628 ? -5.528 -6.287 -40.713 1.00 94.00 628 PHE A C 1
ATOM 4832 O O . PHE A 1 628 ? -6.550 -5.649 -40.970 1.00 94.00 628 PHE A O 1
ATOM 4839 N N . THR A 1 629 ? -4.971 -6.248 -39.497 1.00 92.44 629 THR A N 1
ATOM 4840 C CA . THR A 1 629 ? -5.539 -5.461 -38.396 1.00 92.44 629 THR A CA 1
ATOM 4841 C C . THR A 1 629 ? -5.004 -4.034 -38.417 1.00 92.44 629 THR A C 1
ATOM 4843 O O . THR A 1 629 ? -5.797 -3.092 -38.493 1.00 92.44 629 THR A O 1
ATOM 4846 N N . ASN A 1 630 ? -3.673 -3.900 -38.406 1.00 90.75 630 ASN A N 1
ATOM 4847 C CA . ASN A 1 630 ? -2.963 -2.620 -38.364 1.00 90.75 630 ASN A CA 1
ATOM 4848 C C . ASN A 1 630 ? -2.163 -2.350 -39.647 1.00 90.75 630 ASN A C 1
ATOM 4850 O O . ASN A 1 630 ? -1.977 -1.192 -40.012 1.00 90.75 630 ASN A O 1
ATOM 4854 N N . GLY A 1 631 ? -1.732 -3.398 -40.360 1.00 88.75 631 GLY A N 1
ATOM 4855 C CA . GLY A 1 631 ? -0.989 -3.277 -41.621 1.00 88.75 631 GLY A CA 1
ATOM 4856 C C . GLY A 1 631 ? 0.470 -2.835 -41.473 1.00 88.75 631 GLY A C 1
ATOM 4857 O O . GLY A 1 631 ? 1.109 -2.533 -42.482 1.00 88.75 631 GLY A O 1
ATOM 4858 N N . ASP A 1 632 ? 0.993 -2.786 -40.245 1.00 86.81 632 ASP A N 1
ATOM 4859 C CA . ASP A 1 632 ? 2.354 -2.342 -39.911 1.00 86.81 632 ASP A CA 1
ATOM 4860 C C . ASP A 1 632 ? 3.202 -3.432 -39.226 1.00 86.81 632 ASP A C 1
ATOM 4862 O O . ASP A 1 632 ? 4.390 -3.232 -38.970 1.00 86.81 632 ASP A O 1
ATOM 4866 N N . GLY A 1 633 ? 2.614 -4.604 -38.973 1.00 85.69 633 GLY A N 1
ATOM 4867 C CA . GLY A 1 633 ? 3.252 -5.751 -38.336 1.00 85.69 633 GLY A CA 1
ATOM 4868 C C . GLY A 1 633 ? 3.014 -5.859 -36.836 1.00 85.69 633 GLY A C 1
ATOM 4869 O O . GLY A 1 633 ? 3.467 -6.833 -36.234 1.00 85.69 633 GLY A O 1
ATOM 4870 N N . THR A 1 634 ? 2.292 -4.914 -36.230 1.00 88.50 634 THR A N 1
ATOM 4871 C CA . THR A 1 634 ? 1.921 -4.952 -34.805 1.00 88.50 634 THR A CA 1
ATOM 4872 C C . THR A 1 634 ? 0.600 -5.681 -34.540 1.00 88.50 634 THR A C 1
ATOM 4874 O O . THR A 1 634 ? 0.270 -5.950 -33.382 1.00 88.50 634 THR A O 1
ATOM 4877 N N . GLY A 1 635 ? -0.167 -5.990 -35.592 1.00 87.19 635 GLY A N 1
ATOM 4878 C CA . GLY A 1 635 ? -1.473 -6.640 -35.510 1.00 87.19 635 GLY A CA 1
ATOM 4879 C C . GLY A 1 635 ? -1.482 -8.094 -35.990 1.00 87.19 635 GLY A C 1
ATOM 4880 O O . GLY A 1 635 ? -0.465 -8.783 -35.996 1.00 87.19 635 GLY A O 1
ATOM 4881 N N . GLY A 1 636 ? -2.657 -8.572 -36.395 1.00 86.62 636 GLY A N 1
ATOM 4882 C CA . GLY A 1 636 ? -2.845 -9.909 -36.951 1.00 86.62 636 GLY A CA 1
ATOM 4883 C C . GLY A 1 636 ? -3.523 -10.875 -35.983 1.00 86.62 636 GLY A C 1
ATOM 4884 O O . GLY A 1 636 ? -2.885 -11.467 -35.116 1.00 86.62 636 GLY A O 1
ATOM 4885 N N . GLU A 1 637 ? -4.829 -11.039 -36.163 1.00 89.75 637 GLU A N 1
ATOM 4886 C CA . GLU A 1 637 ? -5.689 -11.925 -35.378 1.00 89.75 637 GLU A CA 1
ATOM 4887 C C . GLU A 1 637 ? -5.855 -13.282 -36.080 1.00 89.75 637 GLU A C 1
ATOM 4889 O O . GLU A 1 637 ? -6.022 -13.341 -37.293 1.00 89.75 637 GLU A O 1
ATOM 4894 N N . SER A 1 638 ? -5.839 -14.392 -35.345 1.00 94.12 638 SER A N 1
ATOM 4895 C CA . SER A 1 638 ? -6.149 -15.710 -35.919 1.00 94.12 638 SER A CA 1
ATOM 4896 C C . SER A 1 638 ? -7.659 -15.961 -36.020 1.00 94.12 638 SER A C 1
ATOM 4898 O O . SER A 1 638 ? -8.468 -15.305 -35.367 1.00 94.12 638 SER A O 1
ATOM 4900 N N . ILE A 1 639 ? -8.064 -17.008 -36.741 1.00 94.31 639 ILE A N 1
ATOM 4901 C CA . ILE A 1 639 ? -9.474 -17.444 -36.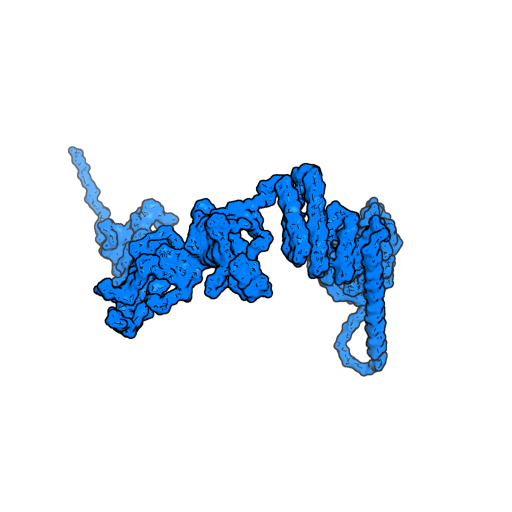754 1.00 94.31 639 ILE A CA 1
ATOM 4902 C C . ILE A 1 639 ? -9.964 -18.015 -35.413 1.00 94.31 639 ILE A C 1
ATOM 4904 O O . ILE A 1 639 ? -11.150 -18.304 -35.258 1.00 94.31 639 ILE A O 1
ATOM 4908 N N . TYR A 1 640 ? -9.052 -18.221 -34.462 1.00 89.81 640 TYR A N 1
ATOM 4909 C CA . TYR A 1 640 ? -9.324 -18.767 -33.134 1.00 89.81 640 TYR A CA 1
ATOM 4910 C C . TYR A 1 640 ? -9.316 -17.682 -32.041 1.00 89.81 640 TYR A C 1
ATOM 4912 O O . TYR A 1 640 ? -9.340 -18.003 -30.854 1.00 89.81 640 TYR A O 1
ATOM 4920 N N . GLY A 1 641 ? -9.266 -16.403 -32.429 1.00 84.81 641 GLY A N 1
ATOM 4921 C CA . GLY A 1 641 ? -9.057 -15.257 -31.544 1.00 84.81 641 GLY A CA 1
ATOM 4922 C C . GLY A 1 641 ? -7.656 -14.671 -31.713 1.00 84.81 641 GLY A C 1
ATOM 4923 O O . GLY A 1 641 ? -7.011 -14.879 -32.738 1.00 84.81 641 GLY A O 1
ATOM 4924 N N . ARG A 1 642 ? -7.154 -13.940 -30.708 1.00 82.94 642 ARG A N 1
ATOM 4925 C CA . ARG A 1 642 ? -5.901 -13.171 -30.840 1.00 82.94 642 ARG A CA 1
ATOM 4926 C C . ARG A 1 642 ? -4.721 -14.029 -31.313 1.00 82.94 642 ARG A C 1
ATOM 4928 O O . ARG A 1 642 ? -4.187 -13.744 -32.377 1.00 82.94 642 ARG A O 1
ATOM 4935 N N . ASN A 1 643 ? -4.385 -15.092 -30.574 1.00 87.69 643 ASN A N 1
ATOM 4936 C CA . ASN A 1 643 ? -3.274 -16.000 -30.882 1.00 87.69 643 ASN A CA 1
ATOM 4937 C C . ASN A 1 643 ? -3.665 -17.479 -30.666 1.00 87.69 643 ASN A C 1
ATOM 4939 O O . ASN A 1 643 ? -4.589 -17.766 -29.903 1.00 87.69 643 ASN A O 1
ATOM 4943 N N . PHE A 1 644 ? -2.902 -18.412 -31.244 1.00 87.62 644 PHE A N 1
ATOM 4944 C CA . PHE A 1 644 ? -2.969 -19.857 -30.999 1.00 87.62 644 PHE A CA 1
ATOM 4945 C C . PHE A 1 644 ? -1.575 -20.502 -30.842 1.00 87.62 644 PHE A C 1
ATOM 4947 O O . PHE A 1 644 ? -0.549 -19.928 -31.213 1.00 87.62 644 PHE A O 1
ATOM 4954 N N . ALA A 1 645 ? -1.543 -21.703 -30.254 1.00 87.31 645 ALA A N 1
ATOM 4955 C CA . ALA A 1 645 ? -0.314 -22.422 -29.904 1.00 87.31 645 ALA A CA 1
ATOM 4956 C C . ALA A 1 645 ? 0.450 -22.981 -31.121 1.00 87.31 645 ALA A C 1
ATOM 4958 O O . ALA A 1 645 ? -0.132 -23.180 -32.188 1.00 87.31 645 ALA A O 1
ATOM 4959 N N . ASP A 1 646 ? 1.746 -23.262 -30.950 1.00 89.31 646 ASP A N 1
ATOM 4960 C CA . ASP A 1 646 ? 2.543 -23.965 -31.959 1.00 89.31 646 ASP A CA 1
ATOM 4961 C C . ASP A 1 646 ? 2.104 -25.427 -32.030 1.00 89.31 646 ASP A C 1
ATOM 4963 O O . ASP A 1 646 ? 1.960 -26.088 -31.002 1.00 89.31 646 ASP A O 1
ATOM 4967 N N . GLU A 1 647 ? 1.877 -25.947 -33.236 1.00 89.00 647 GLU A N 1
ATOM 4968 C CA . GLU A 1 647 ? 1.386 -27.317 -33.368 1.00 89.00 647 GLU A CA 1
ATOM 4969 C C . GLU A 1 647 ? 2.524 -28.344 -33.308 1.00 89.00 647 GLU A C 1
ATOM 4971 O O . GLU A 1 647 ? 2.514 -29.245 -32.471 1.00 89.00 647 GLU A O 1
ATOM 4976 N N . ASN A 1 648 ? 3.524 -28.204 -34.181 1.00 88.38 648 ASN A N 1
ATOM 4977 C CA . ASN A 1 648 ? 4.791 -28.928 -34.121 1.00 88.38 648 ASN A CA 1
ATOM 4978 C C . ASN A 1 648 ? 5.842 -28.247 -35.015 1.00 88.38 648 ASN A C 1
ATOM 4980 O O . ASN A 1 648 ? 5.532 -27.344 -35.790 1.00 88.38 648 ASN A O 1
ATOM 4984 N N . PHE A 1 649 ? 7.088 -28.716 -34.924 1.00 90.50 649 PHE A N 1
ATOM 4985 C CA . PHE A 1 649 ? 8.226 -28.218 -35.707 1.00 90.50 649 PHE A CA 1
ATOM 4986 C C . PHE A 1 649 ? 8.885 -29.328 -36.540 1.00 90.50 649 PHE A C 1
ATOM 4988 O O . PHE A 1 649 ? 10.105 -29.365 -36.693 1.00 90.50 649 PHE A O 1
ATOM 4995 N N . LEU A 1 650 ? 8.089 -30.293 -37.014 1.00 85.88 650 LEU A N 1
ATOM 4996 C CA . LEU A 1 650 ? 8.601 -31.442 -37.770 1.00 85.88 650 LEU A CA 1
ATOM 4997 C C . LEU A 1 650 ? 9.083 -31.043 -39.172 1.00 85.88 650 LEU A C 1
ATOM 4999 O O . LEU A 1 650 ? 10.035 -31.626 -39.692 1.00 85.88 650 LEU A O 1
ATOM 5003 N N . LEU A 1 651 ? 8.424 -30.050 -39.768 1.00 88.44 651 LEU A N 1
ATOM 5004 C CA . LEU A 1 651 ? 8.757 -29.478 -41.068 1.00 88.44 651 LEU A CA 1
ATOM 5005 C C . LEU A 1 651 ? 9.786 -28.349 -40.925 1.00 88.44 651 LEU A C 1
ATOM 5007 O O . LEU A 1 651 ? 9.805 -27.636 -39.922 1.00 88.44 651 LEU A O 1
ATOM 5011 N N . LYS A 1 652 ? 10.642 -28.193 -41.939 1.00 91.25 652 LYS A N 1
ATOM 5012 C CA . LYS A 1 652 ? 11.794 -27.278 -41.927 1.00 91.25 652 LYS A CA 1
ATOM 5013 C C . LYS A 1 652 ? 11.769 -26.322 -43.111 1.00 91.25 652 LYS A C 1
ATOM 5015 O O . LYS A 1 652 ? 11.207 -26.639 -44.156 1.00 91.25 652 LYS A O 1
ATOM 5020 N N . HIS A 1 653 ? 12.443 -25.185 -42.981 1.00 91.44 653 HIS A N 1
ATOM 5021 C CA . HIS A 1 653 ? 12.595 -24.180 -44.036 1.00 91.44 653 HIS A CA 1
ATOM 5022 C C . HIS A 1 653 ? 13.667 -24.615 -45.048 1.00 91.44 653 HIS A C 1
ATOM 5024 O O . HIS A 1 653 ? 14.728 -24.002 -45.175 1.00 91.44 653 HIS A O 1
ATOM 5030 N N . ALA A 1 654 ? 13.415 -25.730 -45.736 1.00 83.50 654 ALA A N 1
ATOM 5031 C CA . ALA A 1 654 ? 14.427 -26.464 -46.493 1.00 83.50 654 ALA A CA 1
ATOM 5032 C C . ALA A 1 654 ? 14.917 -25.741 -47.764 1.00 83.50 654 ALA A C 1
ATOM 5034 O O . ALA A 1 654 ? 16.016 -26.021 -48.243 1.00 83.50 654 ALA A O 1
ATOM 5035 N N . ALA A 1 655 ? 14.127 -24.818 -48.317 1.00 91.50 655 ALA A N 1
ATOM 5036 C CA . ALA A 1 655 ? 14.433 -24.099 -49.554 1.00 91.50 655 ALA A CA 1
ATOM 5037 C C . ALA A 1 655 ? 13.693 -22.742 -49.611 1.00 91.50 655 ALA A C 1
ATOM 5039 O O . ALA A 1 655 ? 12.840 -22.474 -48.758 1.00 91.50 655 ALA A O 1
ATOM 5040 N N . PRO A 1 656 ? 13.960 -21.899 -50.625 1.00 94.44 656 PRO A N 1
ATOM 5041 C CA . PRO A 1 656 ? 13.091 -20.775 -50.959 1.00 94.44 656 PRO A CA 1
ATOM 5042 C C . PRO A 1 656 ? 11.642 -21.207 -51.218 1.00 94.44 656 PRO A C 1
ATOM 5044 O O . PRO A 1 656 ? 11.385 -22.267 -51.795 1.00 94.44 656 PRO A O 1
ATOM 5047 N N . GLY A 1 657 ? 10.698 -20.347 -50.848 1.00 94.44 657 GLY A N 1
ATOM 5048 C CA . GLY A 1 657 ? 9.269 -20.517 -51.085 1.00 94.44 657 GLY A CA 1
ATOM 5049 C C . GLY A 1 657 ? 8.534 -21.298 -50.000 1.00 94.44 657 GLY A C 1
ATOM 5050 O O . GLY A 1 657 ? 7.376 -21.639 -50.209 1.00 94.44 657 GLY A O 1
ATOM 5051 N N . TYR A 1 658 ? 9.152 -21.597 -48.857 1.00 97.81 658 TYR A N 1
ATOM 5052 C CA . TYR A 1 658 ? 8.435 -22.180 -47.719 1.00 97.81 658 TYR A CA 1
ATOM 5053 C C . TYR A 1 658 ? 7.657 -21.110 -46.956 1.00 97.81 658 TYR A C 1
ATOM 5055 O O . TYR A 1 658 ? 8.089 -19.959 -46.870 1.00 97.81 658 TYR A O 1
ATOM 5063 N N . LEU A 1 659 ? 6.513 -21.509 -46.397 1.00 98.12 659 LEU A N 1
ATOM 5064 C CA . LEU A 1 659 ? 5.685 -20.667 -45.547 1.00 98.12 659 LEU A CA 1
ATOM 5065 C C . LEU A 1 659 ? 5.709 -21.140 -44.100 1.00 98.12 659 LEU A C 1
ATOM 5067 O O . LEU A 1 659 ? 5.564 -22.335 -43.819 1.00 98.12 659 LEU A O 1
ATOM 5071 N N . SER A 1 660 ? 5.825 -20.181 -43.189 1.00 97.69 660 SER A N 1
ATOM 5072 C CA . SER A 1 660 ? 5.768 -20.419 -41.749 1.00 97.69 660 SER A CA 1
ATOM 5073 C C . SER A 1 660 ? 5.110 -19.273 -40.991 1.00 97.69 660 SER A C 1
ATOM 5075 O O . SER A 1 660 ? 4.954 -18.172 -41.517 1.00 97.69 660 SER A O 1
ATOM 5077 N N . MET A 1 661 ? 4.671 -19.538 -39.761 1.00 97.69 661 MET A N 1
ATOM 5078 C CA . MET A 1 661 ? 4.036 -18.522 -38.919 1.00 97.69 661 MET A CA 1
ATOM 5079 C C . MET A 1 661 ? 5.042 -17.471 -38.439 1.00 97.69 661 MET A C 1
ATOM 5081 O O . MET A 1 661 ? 6.101 -17.813 -37.913 1.00 97.69 661 MET A O 1
ATOM 5085 N N . ALA A 1 662 ? 4.674 -16.194 -38.535 1.00 94.00 662 ALA A N 1
ATOM 5086 C CA . ALA A 1 662 ? 5.404 -15.099 -37.905 1.00 94.00 662 ALA A CA 1
ATOM 5087 C C . ALA A 1 662 ? 4.797 -14.840 -36.517 1.00 94.00 662 ALA A C 1
ATOM 5089 O O . ALA A 1 662 ? 3.704 -14.286 -36.402 1.00 94.00 662 ALA A O 1
ATOM 5090 N N . ASN A 1 663 ? 5.483 -15.294 -35.467 1.00 88.81 663 ASN A N 1
ATOM 5091 C CA . ASN A 1 663 ? 5.022 -15.233 -34.078 1.00 88.81 663 ASN A CA 1
ATOM 5092 C C . ASN A 1 663 ? 5.947 -14.343 -33.223 1.00 88.81 663 ASN A C 1
ATOM 5094 O O . ASN A 1 663 ? 7.065 -14.019 -33.624 1.00 88.81 663 ASN A O 1
ATOM 5098 N N . ALA A 1 664 ? 5.476 -13.935 -32.043 1.00 78.69 664 ALA A N 1
ATOM 5099 C CA . ALA A 1 664 ? 6.222 -13.117 -31.080 1.00 78.69 664 ALA A CA 1
ATOM 5100 C C . ALA A 1 664 ? 6.977 -13.971 -30.036 1.00 78.69 664 ALA A C 1
ATOM 5102 O O . ALA A 1 664 ? 7.301 -13.497 -28.946 1.00 78.69 664 ALA A O 1
ATOM 5103 N N . GLY A 1 665 ? 7.213 -15.249 -30.347 1.00 74.69 665 GLY A N 1
ATOM 5104 C CA . GLY A 1 665 ? 7.729 -16.261 -29.429 1.00 74.69 665 GLY A CA 1
ATOM 5105 C C . GLY A 1 665 ? 6.833 -17.504 -29.351 1.00 74.69 665 GLY A C 1
ATOM 5106 O O . GLY A 1 665 ? 5.810 -17.578 -30.042 1.00 74.69 665 GLY A O 1
ATOM 5107 N N . PRO A 1 666 ? 7.190 -18.485 -28.502 1.00 83.31 666 PRO A N 1
ATOM 5108 C CA . PRO A 1 666 ? 6.474 -19.754 -28.421 1.00 83.31 666 PRO A CA 1
ATOM 5109 C C . PRO A 1 666 ? 4.973 -19.575 -28.170 1.00 83.31 666 PRO A C 1
ATOM 5111 O O . PRO A 1 666 ? 4.565 -18.810 -27.297 1.00 83.31 666 PRO A O 1
ATOM 5114 N N . ASN A 1 667 ? 4.157 -20.331 -28.901 1.00 85.25 667 ASN A N 1
ATOM 5115 C CA . ASN A 1 667 ? 2.701 -20.402 -28.775 1.00 85.25 667 ASN A CA 1
ATOM 5116 C C . ASN A 1 667 ? 1.951 -19.080 -29.013 1.00 85.25 667 ASN A C 1
ATOM 5118 O O . ASN A 1 667 ? 0.900 -18.845 -28.416 1.00 85.25 667 ASN A O 1
ATOM 5122 N N . SER A 1 668 ? 2.479 -18.213 -29.878 1.00 89.25 668 SER A N 1
ATOM 5123 C CA . SER A 1 668 ? 1.895 -16.894 -30.162 1.00 89.25 668 SER A CA 1
ATOM 5124 C C . SER A 1 668 ? 1.545 -16.683 -31.640 1.00 89.25 668 SER A C 1
ATOM 5126 O O . SER A 1 668 ? 1.689 -15.586 -32.173 1.00 89.25 668 SER A O 1
ATOM 5128 N N . ASN A 1 669 ? 1.085 -17.734 -32.321 1.00 93.31 669 ASN A N 1
ATOM 5129 C CA . ASN A 1 669 ? 0.725 -17.658 -33.736 1.00 93.31 669 ASN A CA 1
ATOM 5130 C C . ASN A 1 669 ? -0.556 -16.836 -33.929 1.00 93.31 669 ASN A C 1
ATOM 5132 O O . ASN A 1 669 ? -1.561 -17.112 -33.282 1.00 93.31 669 ASN A O 1
ATOM 5136 N N . GLY A 1 670 ? -0.531 -15.850 -34.824 1.00 94.94 670 GLY A N 1
ATOM 5137 C CA . GLY A 1 670 ? -1.695 -15.043 -35.212 1.00 94.94 670 GLY A CA 1
ATOM 5138 C C . GLY A 1 670 ? -2.102 -15.312 -36.662 1.00 94.94 670 GLY A C 1
ATOM 5139 O O . GLY A 1 670 ? -2.205 -16.460 -37.095 1.00 94.94 670 GLY A O 1
ATOM 5140 N N . SER A 1 671 ? -2.288 -14.254 -37.447 1.00 96.88 671 SER A N 1
ATOM 5141 C CA . SER A 1 671 ? -2.460 -14.346 -38.908 1.00 96.88 671 SER A CA 1
ATOM 5142 C C . SER A 1 671 ? -1.195 -14.070 -39.714 1.00 96.88 671 SER A C 1
ATOM 5144 O O . SER A 1 671 ? -1.183 -14.307 -40.922 1.00 96.88 671 SER A O 1
ATOM 5146 N N . GLN A 1 672 ? -0.148 -13.536 -39.083 1.00 98.19 672 GLN A N 1
ATOM 5147 C CA . GLN A 1 672 ? 1.068 -13.161 -39.793 1.00 98.19 672 GLN A CA 1
ATOM 5148 C C . GLN A 1 672 ? 1.890 -14.392 -40.199 1.00 98.19 672 GLN A C 1
ATOM 5150 O O . GLN A 1 672 ? 2.000 -15.366 -39.451 1.00 98.19 672 GLN A O 1
ATOM 5155 N N . PHE A 1 673 ? 2.503 -14.332 -41.379 1.00 98.12 673 PHE A N 1
ATOM 5156 C CA . PHE A 1 673 ? 3.293 -15.424 -41.949 1.00 98.12 673 PHE A CA 1
ATOM 5157 C C . PHE A 1 673 ? 4.513 -14.907 -42.713 1.00 98.12 673 PHE A C 1
ATOM 5159 O O . PHE A 1 673 ? 4.547 -13.756 -43.154 1.00 98.12 673 PHE A O 1
ATOM 5166 N N . PHE A 1 674 ? 5.495 -15.787 -42.895 1.00 96.00 674 PHE A N 1
ATOM 5167 C CA . PHE A 1 674 ? 6.654 -15.593 -43.756 1.00 96.00 674 PHE A CA 1
ATOM 5168 C C . PHE A 1 674 ? 6.506 -16.381 -45.056 1.00 96.00 674 PHE A C 1
ATOM 5170 O O . PHE A 1 674 ? 5.989 -17.494 -45.049 1.00 96.00 674 PHE A O 1
ATOM 5177 N N . ILE A 1 675 ? 7.024 -15.831 -46.153 1.00 97.81 675 ILE A N 1
ATOM 5178 C CA . ILE A 1 675 ? 7.440 -16.573 -47.346 1.00 97.81 675 ILE A CA 1
ATOM 5179 C C . ILE A 1 675 ? 8.960 -16.444 -47.420 1.00 97.81 675 ILE A C 1
ATOM 5181 O O . ILE A 1 675 ? 9.479 -15.331 -47.528 1.00 97.81 675 ILE A O 1
ATOM 5185 N N . THR A 1 676 ? 9.685 -17.556 -47.341 1.00 95.88 676 THR A N 1
ATOM 5186 C CA . THR A 1 676 ? 11.151 -17.532 -47.413 1.00 95.88 676 THR A CA 1
ATOM 5187 C C . THR A 1 676 ? 11.623 -17.282 -48.841 1.00 95.88 676 THR A C 1
ATOM 5189 O O . THR A 1 676 ? 11.051 -17.810 -49.796 1.00 95.88 676 THR A O 1
ATOM 5192 N N . THR A 1 677 ? 12.687 -16.500 -49.013 1.00 91.88 677 THR A N 1
ATOM 5193 C CA . THR A 1 677 ? 13.335 -16.309 -50.327 1.00 91.88 677 THR A CA 1
ATOM 5194 C C . THR A 1 677 ? 14.684 -17.016 -50.428 1.00 91.88 677 THR A C 1
ATOM 5196 O O . THR A 1 677 ? 15.180 -17.237 -51.528 1.00 91.88 677 THR A O 1
ATOM 5199 N N . GLU A 1 678 ? 15.207 -17.475 -49.292 1.00 90.38 678 GLU A N 1
ATOM 5200 C CA . GLU A 1 678 ? 16.411 -18.293 -49.145 1.00 90.38 678 GLU A CA 1
ATOM 5201 C C . GLU A 1 678 ? 16.146 -19.477 -48.199 1.00 90.38 678 GLU A C 1
ATOM 5203 O O . GLU A 1 678 ? 15.080 -19.582 -47.588 1.00 90.38 678 GLU A O 1
ATOM 5208 N N . THR A 1 679 ? 17.105 -20.395 -48.063 1.00 89.06 679 THR A N 1
ATOM 5209 C CA . THR A 1 679 ? 17.053 -21.420 -47.006 1.00 89.06 679 THR A CA 1
ATOM 5210 C C . THR A 1 679 ? 17.285 -20.761 -45.643 1.00 89.06 679 THR A C 1
ATOM 5212 O O . THR A 1 679 ? 18.376 -20.267 -45.363 1.00 89.06 679 THR A O 1
ATOM 5215 N N . THR A 1 680 ? 16.278 -20.784 -44.767 1.00 81.62 680 THR A N 1
ATOM 5216 C CA . THR A 1 680 ? 16.298 -20.087 -43.468 1.00 81.62 680 THR A CA 1
ATOM 5217 C C . THR A 1 680 ? 16.268 -21.063 -42.290 1.00 81.62 680 THR A C 1
ATOM 5219 O O . THR A 1 680 ? 15.350 -21.044 -41.469 1.00 81.62 680 THR A O 1
ATOM 5222 N N . SER A 1 681 ? 17.274 -21.934 -42.180 1.00 84.19 681 SER A N 1
ATOM 5223 C CA . SER A 1 681 ? 17.301 -22.998 -41.158 1.00 84.19 681 SER A CA 1
ATOM 5224 C C . SER A 1 681 ? 17.302 -22.484 -39.711 1.00 84.19 681 SER A C 1
ATOM 5226 O O . SER A 1 681 ? 16.960 -23.222 -38.796 1.00 84.19 681 SER A O 1
ATOM 5228 N N . TRP A 1 682 ? 17.658 -21.217 -39.476 1.00 78.62 682 TRP A N 1
ATOM 5229 C CA . TRP A 1 682 ? 17.609 -20.586 -38.147 1.00 78.62 682 TRP A CA 1
ATOM 5230 C C . TRP A 1 682 ? 16.185 -20.284 -37.648 1.00 78.62 682 TRP A C 1
ATOM 5232 O O . TRP A 1 682 ? 16.013 -19.935 -36.477 1.00 78.62 682 TRP A O 1
ATOM 5242 N N . LEU A 1 683 ? 15.177 -20.399 -38.522 1.00 80.50 683 LEU A N 1
ATOM 5243 C CA . LEU A 1 683 ? 13.757 -20.321 -38.165 1.00 80.50 683 LEU A CA 1
ATOM 5244 C C . LEU A 1 683 ? 13.185 -21.687 -37.736 1.00 80.50 683 LEU A C 1
ATOM 5246 O O . LEU A 1 683 ? 12.105 -21.738 -37.138 1.00 80.50 683 LEU A O 1
ATOM 5250 N N . ASP A 1 684 ? 13.889 -22.789 -38.022 1.00 82.00 684 ASP A N 1
ATOM 5251 C CA . ASP A 1 684 ? 13.456 -24.140 -37.656 1.00 82.00 684 ASP A CA 1
ATOM 5252 C C . ASP A 1 684 ? 13.343 -24.280 -36.131 1.00 82.00 684 ASP A C 1
ATOM 5254 O O . ASP A 1 684 ? 14.175 -23.778 -35.374 1.00 82.00 684 ASP A O 1
ATOM 5258 N N . GLY A 1 685 ? 12.296 -24.964 -35.662 1.00 80.94 685 GLY A N 1
ATOM 5259 C CA . GLY A 1 685 ? 12.039 -25.132 -34.225 1.00 80.94 685 GLY A CA 1
ATOM 5260 C C . GLY A 1 685 ? 11.464 -23.900 -33.517 1.00 80.94 685 GLY A C 1
ATOM 5261 O O . GLY A 1 685 ? 11.200 -23.977 -32.320 1.00 80.94 685 GLY A O 1
ATOM 5262 N N . LYS A 1 686 ? 11.280 -22.780 -34.230 1.00 83.44 686 LYS A N 1
ATOM 5263 C CA . LYS A 1 686 ? 10.729 -21.522 -33.690 1.00 83.44 686 LYS A CA 1
ATOM 5264 C C . LYS A 1 686 ? 9.457 -21.079 -34.407 1.00 83.44 686 LYS A C 1
ATOM 5266 O O . LYS A 1 686 ? 8.546 -20.546 -33.781 1.00 83.44 686 LYS A O 1
ATOM 5271 N N . HIS A 1 687 ? 9.395 -21.325 -35.713 1.00 91.06 687 HIS A N 1
ATOM 5272 C CA . HIS A 1 687 ? 8.270 -20.954 -36.563 1.00 91.06 687 HIS A CA 1
ATOM 5273 C C . HIS A 1 687 ? 7.664 -22.205 -37.190 1.00 91.06 687 HIS A C 1
ATOM 5275 O O . HIS A 1 687 ? 8.367 -23.001 -37.816 1.00 91.06 687 HIS A O 1
ATOM 5281 N N . VAL A 1 688 ? 6.356 -22.389 -37.009 1.00 95.81 688 VAL A N 1
ATOM 5282 C CA . VAL A 1 688 ? 5.632 -23.547 -37.544 1.00 95.81 688 VAL A CA 1
ATOM 5283 C C . VAL A 1 688 ? 5.563 -23.435 -39.063 1.00 95.81 688 VAL A C 1
ATOM 5285 O O . VAL A 1 688 ? 4.894 -22.542 -39.583 1.00 95.81 688 VAL A O 1
ATOM 5288 N N . VAL A 1 689 ? 6.246 -24.335 -39.771 1.00 97.75 689 VAL A N 1
ATOM 5289 C CA . VAL A 1 689 ? 6.166 -24.468 -41.233 1.00 97.75 689 VAL A CA 1
ATOM 5290 C C . VAL A 1 689 ? 4.855 -25.157 -41.595 1.00 97.75 689 VAL A C 1
ATOM 5292 O O . VAL A 1 689 ? 4.566 -26.237 -41.084 1.00 97.75 689 VAL A O 1
ATOM 5295 N N . PHE A 1 690 ? 4.068 -24.545 -42.478 1.00 97.56 690 PHE A N 1
ATOM 5296 C CA . PHE A 1 690 ? 2.723 -25.035 -42.808 1.00 97.56 690 PHE A CA 1
ATOM 5297 C C . PHE A 1 690 ? 2.419 -25.106 -44.305 1.00 97.56 690 PHE A C 1
ATOM 5299 O O . PHE A 1 690 ? 1.372 -25.633 -44.686 1.00 97.56 690 PHE A O 1
ATOM 5306 N N . GLY A 1 691 ? 3.307 -24.613 -45.167 1.00 97.44 691 GLY A N 1
ATOM 5307 C CA . GLY A 1 691 ? 3.092 -24.681 -46.606 1.00 97.44 691 GLY A CA 1
ATOM 5308 C C . GLY A 1 691 ? 4.316 -24.333 -47.436 1.00 97.44 691 GLY A C 1
ATOM 5309 O O . GLY A 1 691 ? 5.394 -24.045 -46.915 1.00 97.44 691 GLY A O 1
ATOM 5310 N N . LYS A 1 692 ? 4.127 -24.359 -48.753 1.00 97.75 692 LYS A N 1
ATOM 5311 C CA . LYS A 1 692 ? 5.138 -24.036 -49.759 1.00 97.75 692 LYS A CA 1
ATOM 5312 C C . LYS A 1 692 ? 4.489 -23.436 -51.003 1.00 97.75 692 LYS A C 1
ATOM 5314 O O . LYS A 1 692 ? 3.421 -23.869 -51.427 1.00 97.75 692 LYS A O 1
ATOM 5319 N N . VAL A 1 693 ? 5.166 -22.484 -51.632 1.00 97.94 693 VAL A N 1
ATOM 5320 C CA . VAL A 1 693 ? 4.811 -21.946 -52.945 1.00 97.94 693 VAL A CA 1
ATOM 5321 C C . VAL A 1 693 ? 4.966 -23.037 -54.009 1.00 97.94 693 VAL A C 1
ATOM 5323 O O . VAL A 1 693 ? 6.044 -23.605 -54.195 1.00 97.94 693 VAL A O 1
ATOM 5326 N N . LEU A 1 694 ? 3.871 -23.329 -54.706 1.00 96.56 694 LEU A N 1
ATOM 5327 C CA . LEU A 1 694 ? 3.811 -24.260 -55.832 1.00 96.56 694 LEU A CA 1
ATOM 5328 C C . LEU A 1 694 ? 4.007 -23.529 -57.164 1.00 96.56 694 LEU A C 1
ATOM 5330 O O . LEU A 1 694 ? 4.735 -24.012 -58.027 1.00 96.56 694 LEU A O 1
ATOM 5334 N N . GLU A 1 695 ? 3.393 -22.352 -57.310 1.00 97.62 695 GLU A N 1
ATOM 5335 C CA . GLU A 1 695 ? 3.451 -21.521 -58.518 1.00 97.62 695 GLU A CA 1
ATOM 5336 C C . GLU A 1 695 ? 3.594 -20.042 -58.134 1.00 97.62 695 GLU A C 1
ATOM 5338 O O . GLU A 1 695 ? 3.145 -19.623 -57.067 1.00 97.62 695 GLU A O 1
ATOM 5343 N N . GLY A 1 696 ? 4.216 -19.235 -58.999 1.00 96.62 696 GLY A N 1
ATOM 5344 C CA . GLY A 1 696 ? 4.409 -17.801 -58.749 1.00 96.62 696 GLY A CA 1
ATOM 5345 C C . GLY A 1 696 ? 5.682 -17.443 -57.974 1.00 96.62 696 GLY A C 1
ATOM 5346 O O . GLY A 1 696 ? 5.759 -16.372 -57.376 1.00 96.62 696 GLY A O 1
ATOM 5347 N N . MET A 1 697 ? 6.715 -18.295 -57.981 1.00 97.69 697 MET A N 1
ATOM 5348 C CA . MET A 1 697 ? 8.021 -17.937 -57.394 1.00 97.69 697 MET A CA 1
ATOM 5349 C C . MET A 1 697 ? 8.702 -16.755 -58.106 1.00 97.69 697 MET A C 1
ATOM 5351 O O . MET A 1 697 ? 9.503 -16.047 -57.501 1.00 97.69 697 MET A O 1
ATOM 5355 N N . ASP A 1 698 ? 8.391 -16.507 -59.377 1.00 96.62 698 ASP A N 1
ATOM 5356 C CA . ASP A 1 698 ? 8.802 -15.291 -60.082 1.00 96.62 698 ASP A CA 1
ATOM 5357 C C . ASP A 1 698 ? 8.114 -14.042 -59.504 1.00 96.62 698 ASP A C 1
ATOM 5359 O O . ASP A 1 698 ? 8.747 -12.994 -59.388 1.00 96.62 698 ASP A O 1
ATOM 5363 N N . VAL A 1 699 ? 6.851 -14.163 -59.076 1.00 97.75 699 VAL A N 1
ATOM 5364 C CA . VAL A 1 699 ? 6.113 -13.108 -58.369 1.00 97.75 699 VAL A CA 1
ATOM 5365 C C . VAL A 1 699 ? 6.757 -12.857 -57.008 1.00 97.75 699 VAL A C 1
ATOM 5367 O O . VAL A 1 699 ? 7.102 -11.718 -56.716 1.00 97.75 699 VAL A O 1
ATOM 5370 N N . VAL A 1 700 ? 7.050 -13.907 -56.230 1.00 97.75 700 VAL A N 1
ATOM 5371 C CA . VAL A 1 700 ? 7.787 -13.809 -54.949 1.00 97.75 700 VAL A CA 1
ATOM 5372 C C . VAL A 1 700 ? 9.109 -13.043 -55.114 1.00 97.75 700 VAL A C 1
ATOM 5374 O O . VAL A 1 700 ? 9.393 -12.139 -54.334 1.00 97.75 700 VAL A O 1
ATOM 5377 N N . LYS A 1 701 ? 9.877 -13.309 -56.178 1.00 97.12 701 LYS A N 1
ATOM 5378 C CA . LYS A 1 701 ? 11.108 -12.556 -56.484 1.00 97.12 701 LYS A CA 1
ATOM 5379 C C . LYS A 1 701 ? 10.856 -11.085 -56.835 1.00 97.12 701 LYS A C 1
ATOM 5381 O O . LYS A 1 701 ? 11.665 -10.230 -56.484 1.00 97.12 701 LYS A O 1
ATOM 5386 N N . LYS A 1 702 ? 9.747 -10.754 -57.511 1.00 97.38 702 LYS A N 1
ATOM 5387 C CA . LYS A 1 702 ? 9.358 -9.351 -57.770 1.00 97.38 702 LYS A CA 1
ATOM 5388 C C . LYS A 1 702 ? 9.014 -8.613 -56.475 1.00 97.38 702 LYS A C 1
ATOM 5390 O O . LYS A 1 702 ? 9.383 -7.450 -56.339 1.00 97.38 702 LYS A O 1
ATOM 5395 N N . LEU A 1 703 ? 8.329 -9.278 -55.541 1.00 96.94 703 LEU A N 1
ATOM 5396 C CA . LEU A 1 703 ? 8.047 -8.729 -54.211 1.00 96.94 703 LEU A CA 1
ATOM 5397 C C . LEU A 1 703 ? 9.354 -8.494 -53.445 1.00 96.94 703 LEU A C 1
ATOM 5399 O O . LEU A 1 703 ? 9.568 -7.417 -52.901 1.00 96.94 703 LEU A O 1
ATOM 5403 N N . GLU A 1 704 ? 10.253 -9.478 -53.444 1.00 97.31 704 GLU A N 1
ATOM 5404 C CA . GLU A 1 704 ? 11.562 -9.370 -52.798 1.00 97.31 704 GLU A CA 1
ATOM 5405 C C . GLU A 1 704 ? 12.391 -8.196 -53.339 1.00 97.31 704 GLU A C 1
ATOM 5407 O O . GLU A 1 704 ? 12.998 -7.457 -52.566 1.00 97.31 704 GLU A O 1
ATOM 5412 N N . ALA A 1 705 ? 12.373 -7.980 -54.658 1.00 96.56 705 ALA A N 1
ATOM 5413 C CA . ALA A 1 705 ? 13.138 -6.925 -55.321 1.00 96.56 705 ALA A CA 1
ATOM 5414 C C . ALA A 1 705 ? 12.742 -5.502 -54.893 1.00 96.56 705 ALA A C 1
ATOM 5416 O O . ALA A 1 705 ? 13.533 -4.575 -55.070 1.00 96.56 705 ALA A O 1
ATOM 5417 N N . VAL A 1 706 ? 11.539 -5.311 -54.338 1.00 96.69 706 VAL A N 1
ATOM 5418 C CA . VAL A 1 706 ? 11.113 -4.018 -53.781 1.00 96.69 706 VAL A CA 1
ATOM 5419 C C . VAL A 1 706 ? 11.366 -3.898 -52.277 1.00 96.69 706 VAL A C 1
ATOM 5421 O O . VAL A 1 706 ? 11.062 -2.847 -51.714 1.00 96.69 706 VAL A O 1
ATOM 5424 N N . GLY A 1 707 ? 11.926 -4.923 -51.632 1.00 94.06 707 GLY A N 1
ATOM 5425 C CA . GLY A 1 707 ? 12.304 -4.918 -50.221 1.00 94.06 707 GLY A CA 1
ATOM 5426 C C . GLY A 1 707 ? 13.554 -4.095 -49.906 1.00 94.06 707 GLY A C 1
ATOM 5427 O O . GLY A 1 707 ? 14.214 -3.537 -50.783 1.00 94.06 707 GLY A O 1
ATOM 5428 N N . SER A 1 708 ? 13.900 -4.032 -48.622 1.00 87.31 708 SER A N 1
ATOM 5429 C CA . SER A 1 708 ? 15.090 -3.323 -48.143 1.00 87.31 708 SER A CA 1
ATOM 5430 C C . SER A 1 708 ? 15.730 -4.031 -46.951 1.00 87.31 708 SER A C 1
ATOM 5432 O O . SER A 1 708 ? 15.138 -4.914 -46.335 1.00 87.31 708 SER A O 1
ATOM 5434 N N . ALA A 1 709 ? 16.950 -3.626 -46.587 1.00 80.25 709 ALA A N 1
ATOM 5435 C CA . ALA A 1 709 ? 17.648 -4.195 -45.433 1.00 80.25 709 ALA A CA 1
ATOM 5436 C C . ALA A 1 709 ? 16.939 -3.910 -44.092 1.00 80.25 709 ALA A C 1
ATOM 5438 O O . ALA A 1 709 ? 17.031 -4.723 -43.178 1.00 80.25 709 ALA A O 1
ATOM 5439 N N . SER A 1 710 ? 16.214 -2.788 -43.970 1.00 75.88 710 SER A N 1
ATOM 5440 C CA . SER A 1 710 ? 15.375 -2.496 -42.794 1.00 75.88 710 SER A CA 1
ATOM 5441 C C . SER A 1 710 ? 14.044 -3.253 -42.814 1.00 75.88 710 SER A C 1
ATOM 5443 O O . SER A 1 710 ? 13.313 -3.249 -41.827 1.00 75.88 710 SER A O 1
ATOM 5445 N N . GLY A 1 711 ? 13.720 -3.904 -43.931 1.00 83.62 711 GLY A N 1
ATOM 5446 C CA . GLY A 1 711 ? 12.464 -4.598 -44.158 1.00 83.62 711 GLY A CA 1
ATOM 5447 C C . GLY A 1 711 ? 11.355 -3.713 -44.717 1.00 83.62 711 GLY A C 1
ATOM 5448 O O . GLY A 1 711 ? 10.386 -4.247 -45.229 1.00 83.62 711 GLY A O 1
ATOM 5449 N N . THR A 1 712 ? 11.463 -2.385 -44.695 1.00 91.38 712 THR A N 1
ATOM 5450 C CA . THR A 1 712 ? 10.419 -1.518 -45.265 1.00 91.38 712 THR A CA 1
ATOM 5451 C C . THR A 1 712 ? 10.431 -1.601 -46.799 1.00 91.38 712 THR A C 1
ATOM 5453 O O . THR A 1 712 ? 11.470 -1.301 -47.398 1.00 91.38 712 THR A O 1
ATOM 5456 N N . PRO A 1 713 ? 9.324 -1.978 -47.465 1.00 93.69 713 PRO A N 1
ATOM 5457 C CA . PRO A 1 713 ? 9.262 -2.011 -48.924 1.00 93.69 713 PRO A CA 1
ATOM 5458 C C . PRO A 1 713 ? 9.341 -0.608 -49.541 1.00 93.69 713 PRO A C 1
ATOM 5460 O O . PRO A 1 713 ? 8.753 0.346 -49.039 1.00 93.69 713 PRO A O 1
ATOM 5463 N N . SER A 1 714 ? 10.023 -0.489 -50.678 1.00 93.88 714 SER A N 1
ATOM 5464 C CA . SER A 1 714 ? 10.128 0.750 -51.469 1.00 93.88 714 SER A CA 1
ATOM 5465 C C . SER A 1 714 ? 8.824 1.146 -52.175 1.00 93.88 714 SER A C 1
ATOM 5467 O O . SER A 1 714 ? 8.669 2.289 -52.603 1.00 93.88 714 SER A O 1
ATOM 5469 N N . LYS A 1 715 ? 7.882 0.206 -52.305 1.00 95.25 715 LYS A N 1
ATOM 5470 C CA . LYS A 1 715 ? 6.527 0.402 -52.832 1.00 95.25 715 LYS A CA 1
ATOM 5471 C C . LYS A 1 715 ? 5.551 -0.402 -51.986 1.00 95.25 715 LYS A C 1
ATOM 5473 O O . LYS A 1 715 ? 5.909 -1.473 -51.509 1.00 95.25 715 LYS A O 1
ATOM 5478 N N . THR A 1 716 ? 4.313 0.067 -51.858 1.00 95.81 716 THR A N 1
ATOM 5479 C CA . THR A 1 716 ? 3.250 -0.701 -51.197 1.00 95.81 716 THR A CA 1
ATOM 5480 C C . THR A 1 716 ? 3.040 -2.029 -51.913 1.00 95.81 716 THR A C 1
ATOM 5482 O O . THR A 1 716 ? 2.827 -2.043 -53.123 1.00 95.81 716 THR A O 1
ATOM 5485 N N . VAL A 1 717 ? 3.090 -3.133 -51.174 1.00 97.44 717 VAL A N 1
ATOM 5486 C CA . VAL A 1 717 ? 2.800 -4.475 -51.687 1.00 97.44 717 VAL A CA 1
ATOM 5487 C C . VAL A 1 717 ? 1.577 -5.004 -50.950 1.00 97.44 717 VAL A C 1
ATOM 5489 O O . VAL A 1 717 ? 1.571 -5.016 -49.719 1.00 97.44 717 VAL A O 1
ATOM 5492 N N . SER A 1 718 ? 0.544 -5.427 -51.676 1.00 97.06 718 SER A N 1
ATOM 5493 C CA . SER A 1 718 ? -0.736 -5.840 -51.084 1.00 97.06 718 SER A CA 1
ATOM 5494 C C . SER A 1 718 ? -1.366 -7.031 -51.789 1.00 97.06 718 SER A C 1
ATOM 5496 O O . SER A 1 718 ? -1.161 -7.248 -52.982 1.00 97.06 718 SER A O 1
ATOM 5498 N N . VAL A 1 719 ? -2.172 -7.788 -51.051 1.00 98.06 719 VAL A N 1
ATOM 5499 C CA . VAL A 1 719 ? -2.992 -8.879 -51.582 1.00 98.06 719 VAL A CA 1
ATOM 5500 C C . VAL A 1 719 ? -4.283 -8.290 -52.147 1.00 98.06 719 VAL A C 1
ATOM 5502 O O . VAL A 1 719 ? -5.131 -7.810 -51.398 1.00 98.06 719 VAL A O 1
ATOM 5505 N N . LYS A 1 720 ? -4.451 -8.327 -53.467 1.00 97.38 720 LYS A N 1
ATOM 5506 C CA . LYS A 1 720 ? -5.650 -7.836 -54.159 1.00 97.38 720 LYS A CA 1
ATOM 5507 C C . LYS A 1 720 ? -6.824 -8.799 -54.022 1.00 97.38 720 LYS A C 1
ATOM 5509 O O . LYS A 1 720 ? -7.936 -8.382 -53.723 1.00 97.38 720 LYS A O 1
ATOM 5514 N N . GLU A 1 721 ? -6.569 -10.082 -54.253 1.00 97.62 721 GLU A N 1
ATOM 5515 C CA . GLU A 1 721 ? -7.544 -11.168 -54.144 1.00 97.62 721 GLU A CA 1
ATOM 5516 C C . GLU A 1 721 ? -6.857 -12.405 -53.570 1.00 97.62 721 GLU A C 1
ATOM 5518 O O . GLU A 1 721 ? -5.663 -12.623 -53.775 1.00 97.62 721 GLU A O 1
ATOM 5523 N N . CYS A 1 722 ? -7.603 -13.232 -52.852 1.00 98.19 722 CYS A N 1
ATOM 5524 C CA . CYS A 1 722 ? -7.105 -14.492 -52.320 1.00 98.19 722 CYS A CA 1
ATOM 5525 C C . CYS A 1 722 ? -8.246 -15.491 -52.145 1.00 98.19 722 CYS A C 1
ATOM 5527 O O . CYS A 1 722 ? -9.419 -15.115 -52.120 1.00 98.19 722 CYS A O 1
ATOM 5529 N N . GLY A 1 723 ? -7.897 -16.773 -52.065 1.00 97.62 723 GLY A N 1
ATOM 5530 C CA . GLY A 1 723 ? -8.881 -17.837 -51.928 1.00 97.62 723 GLY A CA 1
ATOM 5531 C C . GLY A 1 723 ? -8.269 -19.229 -51.948 1.00 97.62 723 GLY A C 1
ATOM 5532 O O . GLY A 1 723 ? -7.051 -19.401 -51.860 1.00 97.62 723 GLY A O 1
ATOM 5533 N N . VAL A 1 724 ? -9.138 -20.228 -52.062 1.00 96.69 724 VAL A N 1
ATOM 5534 C CA . VAL A 1 724 ? -8.790 -21.650 -52.179 1.00 96.69 724 VAL A CA 1
ATOM 5535 C C . VAL A 1 724 ? -8.963 -22.078 -53.633 1.00 96.69 724 VAL A C 1
ATOM 5537 O O . VAL A 1 724 ? -9.842 -21.570 -54.325 1.00 96.69 724 VAL A O 1
ATOM 5540 N N . LEU A 1 725 ? -8.107 -22.984 -54.096 1.00 93.69 725 LEU A N 1
ATOM 5541 C CA . LEU A 1 725 ? -8.220 -23.632 -55.398 1.00 93.69 725 LEU A CA 1
ATOM 5542 C C . LEU A 1 725 ? -8.661 -25.081 -55.207 1.00 93.69 725 LEU A C 1
ATOM 5544 O O . LEU A 1 725 ? -8.235 -25.739 -54.253 1.00 93.69 725 LEU A O 1
ATOM 5548 N N . ASP A 1 726 ? -9.455 -25.581 -56.148 1.00 83.50 726 ASP A N 1
ATOM 5549 C CA . ASP A 1 726 ? -9.760 -27.007 -56.233 1.00 83.50 726 ASP A CA 1
ATOM 5550 C C . ASP A 1 726 ? -8.457 -27.797 -56.462 1.00 83.50 726 ASP A C 1
ATOM 5552 O O . ASP A 1 726 ? -7.563 -27.352 -57.194 1.00 83.50 726 ASP A O 1
ATOM 5556 N N . MET A 1 727 ? -8.308 -28.926 -55.761 1.00 63.97 727 MET A N 1
ATOM 5557 C CA . MET A 1 727 ? -7.048 -29.682 -55.722 1.00 63.97 727 MET A CA 1
ATOM 5558 C C . MET A 1 727 ? -6.785 -30.531 -56.954 1.00 63.97 727 MET A C 1
ATOM 5560 O O . MET A 1 727 ? -7.720 -31.224 -57.411 1.00 63.97 727 MET A O 1
#

Radius of gyration: 43.14 Å; chains: 1; bounding box: 120×92×115 Å

Foldseek 3Di:
DDDDDDDDDPDPPVPPFDQLDPVSQKGKAWPDAADDDDAADQFKWWWKWKWKAFPVRHTLDGVVVVVGIDIDGAPPPPAFQNCSRVRRVGHAQIWIKIWGWQNSHVEQPFDPPRGHGRTTMIMGMTTHDIFHSQQLPSVNQKGKDWPDDDPDDDAADQQKKFFKWKWKAFPPCSVQTDDGAPPRGDIDRLVGDDPQDQQSQSSVSRVDDAFTKIKMWHWQVSGVAQPFDPPRGHRRTIMIMIMHGHDIFDKDQLDPVSQKIKTWPDAADPVDPAAADQFKWFKKWKFKAFPVRHTQDGQHPPRIDIDTQPLPPAFQSVSSVRRNGHAFIWIWMKHWLVRHVAQDWDRGPRHIDHGRTIMIMRMTTHDIDYDDDLVRDDLVRLLVQLVVLQVSLVVCVVVVVLVSSLVSLVSSLVSLVDCPVPDPVSVVSSLVSLLVSLLVNLVSVVVVLVLVSNLVSLVSNCVSPVLPLSSLLSNLVSCVSVVVLVSNLVSLVSSCVSPVPPPSSVVSNVSSVVSVVVVVVVVVVVVVVVVVVVVVVPPDDDDDDDDDDDQDDQDFPFKKKFFKDWQNHTLGMWIKGWDCVRPVVVRCQQQCQLALVLAAAPLRFRSHQAFAWQFFAAAQFKTKTQARNPNNPPAAATSVGGFAFADDQNDALAAFFWKWFDAPWGGGGGRMMIGTRGRDRVCGPTTRTTIGTPDCVVSVVVQNVQADNVRGGVTIMGGNHMHTDDD

Sequence (727 aa):
MSGDDATTAVTDMVVDGIELTADGGVVKKILVEGSGDEKPEKGDDVEVHYVGTLLDGSTFDSSRERGSPFKFKLGKGQVIKGWDVGVASMKKGEKAILTCNSDYAYGAQGSPPKIPPNATLNFEVELLSWKNANDLSGDEGVVKRVIKESTEYTRPADKDQVLVRYRVCVAGNPSVIVAQSPEEGTEFVLCEPPQDLVKGILLAVKTMKKGEQLMLKIKPEYGYGEAGLAPDVPAGAKLEAEVELMDIKKFEEVTEDGLVTRRVLEEGAKASYKTPNEGAKVTVRYTARLPDGTVFEEFLEGNERVFTTEEEEVPEGLDLAVQKMKEGERNLVTIQPKYGYGDVEHKASLATVPSGSVLQYDIHLISFENAKESWEMNDIEKVSSASLSKERGNAAFKEGRLDRAVKLYEKAVGCVSYDKSFPDELKATSRDIRKSSHLNIAAVQLKKEDWKEVVKHCEKVLEIESDNIKALYRRAQAYLHSQDLLEADLDVKRGLNLQPDNVEMQALNKKIKLAQKELNKKESNLYSKMFSKSLDISGKKDQASESSSGVASEEVTCKTYLDVEIGGEPAGRVVVGLFGKAVPKTVENFRALCTGEKGVGVAGKPLHFKGSTFHRIIPNFMIQGGDFTNGDGTGGESIYGRNFADENFLLKHAAPGYLSMANAGPNSNGSQFFITTETTSWLDGKHVVFGKVLEGMDVVKKLEAVGSASGTPSKTVSVKECGVLDM

Organism: NCBI:txid1157962

pLDDT: mean 89.22, std 14.16, range [24.41, 98.38]

Secondary structure (DSSP, 8-state):
---------S------SEE-STTSSEEEEEEEPPBSS--PPTT-EEEEEEEEEETTS-EEEETTTTTS-EEEETTTTSS-HHHHHHHHTPPBT-EEEEEE-GGGTTGGG-BTTTB-TT--EEEEEEEEEEE-TTBSSSSSSEEEEEEE--S------TTSEEEEEEEEEETTEEEEEEEE--TT-EEEETTB--TTS-HHHHHHHTTPPTT-EEEEEE-GGGTTTTT-BTTTB-TT--EEEEEEEEEEE-EEESSTTSSEEEEEEE---TT------TT-EEEEEEEEE-TTS-EEEEE-TTS-EEEETTSSSS-HHHHHHHTTPPTT-EEEEEE-GGGTTTTS-EE-SSSEEPTT--EEEEEEEEEEEPPPPTTTS-HHHHHHHHHHHHHHHHHHHHTT-HHHHHHHHHHHHHHTS--TTS-HHHHHHHHHHHHHHHHHHHHHHHHTT-HHHHHHHHHHHHHH-TT-HHHHHHHHHHHHHTT-HHHHHHHHHHHHHH-TT-HHHHHHHHHHHHHHHHHHHHHHHHHHHHHHHHHTTSS------------------EEEEEEEEETTEEEEEEEEEE-TTT-HHHHHHHHHHHHTTT-B-TTSSBS--TT-B--EEETTTEEEE-B-SSSSSS---BTTBS-B------S---STTEEEE--SSTT-B-S-EEEESS--GGGTTTS-EEEEEEE-HHHHHHHHHT--TTS--SS-EEEEEEEEE--